Protein AF-0000000067340977 (afdb_homodimer)

Nearest PDB structures (foldseek):
  8hmd-assembly1_A  TM=3.304E-01  e=2.542E-03  Tetrahymena thermophila
  8fh3-assembly1_B  TM=3.333E-01  e=3.241E-02  Homo sapiens
  8fgw-assembly1_B  TM=3.577E-01  e=4.202E-02  Homo sapiens
  8f5o-assembly1_C  TM=2.590E-01  e=5.260E-03  Leishmania tarentolae
  3ew2-assembly4_F  TM=3.126E-01  e=1.595E+00  Rhizobium etli CFN 42

Foldseek 3Di:
DQPFAQWKWWWKWQQPPVVEIKIFIFTDGPCVQFDDPPPVVCRQVQLVVQLVDAAADDTDGGLDMDGDPDDHADKDWDFFARPWTKIWIAGQQQWIKIQTVVVSDIDGADGAQARERPWDWDYFHRKIKTAHFQQDPPVRHARMWMFDFPPPDDDDTHTHIFGADDDPQNVDDPPPPDDQDPRFQGWFEWEDDDRFWIWTQGPPAGIKIKGRVQQDRDDVPPRPNGIDIDHQEPHHAQAGYYWYAQPLVQWIWHAGSVDNQKIWIWHCVVSSPPYYDYIDTPDIDGSRDDPAPDDKDWDKDDSNPSQQKIWIWIWGADPLRFIKIKIWIKTWDQDPVRPDIDIGTGHIYIHTVNQPRRMHTDDMD/DQPFAQWKWWWKWQQPPVVEIKIFIFTDGPCVQFDDPDPPVCRQVQLVVQLVDAAADDTDGGLDMDTDPDHHADKDWDFFARPWTKIWIAGQQQWIKIQTPVVSDIDGADGAQARARDWDWDYFHRKIKTARFQQDPPVRHARMWMFDFPCPDDDDGHTHIFGADDDPQNPDDPPPPDDQDPRFQGWFEWEDDDRFKIWTQGPPAGIKIKGRVQQPRDDPPPRPNGIDIDHQEPHHAQAGYYWYAQPLVQWIWHAGSVDNQKIWIWHCVVSSVPYYDYIDTPDIDGSRDDPAPDDKDWDKDDSNPSQQKIWIWIWGADPLRFIKIKIWIKTWDQDPVRPDIDIGTGHIYIHTVNQPRRMHTDDMD

InterPro domains:
  IPR012871 Protein of unknown function DUF1677, Oryza sativa [PF07893] (5-348)

Solvent-accessible surface area (backbone atoms only — not comparable to full-atom values): 38583 Å² total; per-residue (Å²): 129,71,69,55,56,74,56,33,37,42,32,31,33,35,54,71,40,91,84,42,39,34,36,34,34,23,65,38,60,59,68,77,27,46,74,77,76,84,51,64,68,52,45,57,51,43,24,63,57,33,54,71,46,77,38,83,43,79,78,53,73,62,78,49,38,34,33,49,48,48,46,76,53,68,68,47,76,41,59,30,40,73,93,40,62,27,38,41,39,32,24,59,76,12,38,20,33,36,37,33,58,87,73,60,26,38,26,40,36,68,59,43,90,34,48,41,70,74,48,50,64,48,54,54,62,62,23,36,38,39,30,32,44,38,46,62,78,58,84,85,39,61,40,26,37,28,41,33,67,62,49,76,67,90,86,44,69,28,67,37,77,36,86,39,64,64,52,66,73,69,70,48,70,65,57,93,86,53,79,71,52,97,54,47,42,19,66,45,21,35,37,61,49,85,77,46,30,40,37,38,16,24,40,97,67,16,20,34,32,34,42,58,78,53,42,43,71,34,57,94,89,53,58,47,78,40,42,61,65,42,78,48,33,89,35,58,64,71,30,37,41,57,36,39,69,38,76,78,72,67,30,30,37,26,25,23,56,89,40,76,34,27,39,28,31,30,46,59,74,60,22,63,67,44,79,74,51,64,56,56,74,76,45,74,42,76,82,56,68,67,97,48,95,63,80,68,48,76,46,69,41,75,37,43,74,68,63,47,39,32,41,40,33,42,29,36,46,46,97,88,61,26,19,22,37,34,42,28,21,34,33,48,39,68,30,94,82,58,74,50,78,35,79,42,46,28,35,30,34,34,41,25,91,73,33,49,78,48,20,32,64,72,49,79,75,128,71,68,55,57,76,56,32,34,43,32,33,35,34,55,71,42,90,84,42,41,34,36,34,36,21,65,38,60,60,69,77,25,48,73,78,76,79,56,65,67,54,42,56,51,44,23,62,59,32,54,70,46,76,38,83,43,79,75,52,70,60,79,48,38,34,33,47,47,47,46,76,55,60,68,47,76,42,59,30,39,74,93,40,60,27,37,41,38,32,22,54,76,13,39,18,33,35,36,33,58,89,73,61,26,38,26,41,35,68,58,42,92,35,49,43,78,61,51,48,64,47,53,54,62,62,24,36,37,39,30,36,46,39,47,62,79,58,83,85,39,61,39,25,37,28,42,32,65,61,52,74,70,87,80,51,66,27,66,37,76,36,86,40,64,63,52,66,72,70,71,50,68,65,58,92,86,54,78,71,53,98,54,45,41,19,65,44,21,35,36,60,48,85,78,46,30,38,36,38,15,25,40,96,66,16,21,34,33,34,40,56,80,52,41,43,73,31,57,94,89,54,56,47,75,42,40,60,66,43,78,47,34,88,34,59,64,72,29,36,40,56,36,40,68,38,77,80,72,66,30,30,37,26,25,22,57,90,39,75,35,27,40,29,29,29,48,59,74,60,22,63,67,45,79,74,49,65,56,55,75,76,46,76,43,78,82,56,69,68,96,46,96,62,82,68,48,77,45,70,40,74,38,42,74,69,65,46,40,31,40,41,34,42,32,35,45,46,96,86,61,27,18,22,37,34,42,29,21,33,33,48,39,67,30,94,86,59,75,50,75,36,77,44,46,26,34,30,33,34,40,25,91,71,32,50,78,47,21,31,65,73,51,77,77

Sequence (730 aa):
MSRARAFLYLVVERCRHPLQSLYTVHRIPPWSLFFSDKDGRRRAQAAEEAASEIREGRLPPPIVTLYPSAGDLPMNFVLFGRGRDKIAATDHLGRALLYDDALRAVSALPSAEGPKHAPVSVSVGDDAFFFSSPPDDAHERPVVEALADDTYWSRRSEMHWRYVPPPPYATQRPEEGREAGAYDGAVDAYTVVGETQLWVSARGHGTYSLNTKKISYGIKGNEVRHGEWSKVGDWAMPFHGRAFFAPERRLWFGFSERDQSVLCAADLRQAGAAAGQPPVVSHEWEGFTVPCQAAVRSFLLHLGTGDGRFCVAKFSHNASGCGVAMLTGVEVARCVDGVALCLVKHKTYSYGGLLGDDDKPVCLLMSRARAFLYLVVERCRHPLQSLYTVHRIPPWSLFFSDKDGRRRAQAAEEAASEIREGRLPPPIVTLYPSAGDLPMNFVLFGRGRDKIAATDHLGRALLYDDALRAVSALPSAEGPKHAPVSVSVGDDAFFFSSPPDDAHERPVVEALADDTYWSRRSEMHWRYVPPPPYATQRPEEGREAGAYDGAVDAYTVVGETQLWVSARGHGTYSLNTKKISYGIKGNEVRHGEWSKVGDWAMPFHGRAFFAPERRLWFGFSERDQSVLCAADLRQAGAAAGQPPVVSHEWEGFTVPCQAAVRSFLLHLGTGDGRFCVAKFSHNASGCGVAMLTGVEVARCVDGVALCLVKHKTYSYGGLLGDDDKPVCLL

Secondary structure (DSSP, 8-state):
-----S-EEEEEEETT-SS--EEEEEEE-GGGGS--SS-HHHHHHHHHHHTTPEEEPPPPPEEEEE--SSTTPPPEEEEE-SSS-EEEEE-TTS-EEEEETTTTEEEEEPPPSS--SS-EEEEETTEEEEE-SSPPS-TTS-SEEEEEE---SSS---EEEEEEPPPHHHHSPP-TT----TTTT-EEEEEEETTTEEEEEETTTEEEEEEGGG-B--BTTB---B--EEEEESS--SEEEEEEEETTTTEEEEEESS-TT-EEEE--HHHHHSTT-PPPEEEEE-------SSPPEEEEEE--SSS-EEEEEEEEE-TTS-EEEEEEEEEEEE-TTSSSEEEEEEEEEEE-TTS-TTEEEEEE-/--PPPS-EEEEEEETT-SS--EEEEEEE-GGGGS--SS-HHHHHHHHHHHTTPEEEPPPPPEEEEE--SSTTPPPEEEEE-SSS-EEEEE-TTS-EEEEETTTTEEEEEPPPSS--SS-EEEEETTEEEEE-SSPPS-TTS-SEEEEEE---SSS---EEEEEEPPPHHHHS---TT----TTTT-EEEEEEETTTEEEEEETTTEEEEEEGGG-B--STT----B--EEEEESS--SEEEEEEEETTTTEEEEEESS-TT-EEEE--HHHHHSTTPPPPEEEEE-------SS--EEEEEE--SSS-EEEEEEEEE-TTS-EEEEEEEEEEEE-TTSSSEEEEEEEEEEE-TTS-TTEEEEEE-

Organism: Triticum aestivum (NCBI:txid4565)

Structure (mmCIF, N/CA/C/O backbone):
data_AF-0000000067340977-model_v1
#
loop_
_entity.id
_entity.type
_entity.pdbx_description
1 polymer 'DUF295 domain-containing protein'
#
loop_
_atom_site.group_PDB
_atom_site.id
_atom_site.type_symbol
_atom_site.label_atom_id
_atom_site.label_alt_id
_atom_site.label_comp_id
_atom_site.label_asym_id
_atom_site.label_entity_id
_atom_site.label_seq_id
_atom_site.pdbx_PDB_ins_code
_atom_site.Cartn_x
_atom_site.Cartn_y
_atom_site.Cartn_z
_atom_site.occupancy
_atom_site.B_iso_or_equiv
_atom_site.auth_seq_id
_atom_site.auth_comp_id
_atom_site.auth_asym_id
_atom_site.auth_atom_id
_atom_site.pdbx_PDB_model_num
ATOM 1 N N . MET A 1 1 ? 0.777 15.773 24.922 1 41.78 1 MET A N 1
ATOM 2 C CA . MET A 1 1 ? 1.999 16.422 24.453 1 41.78 1 MET A CA 1
ATOM 3 C C . MET A 1 1 ? 2.572 15.688 23.25 1 41.78 1 MET A C 1
ATOM 5 O O . MET A 1 1 ? 2.588 14.453 23.219 1 41.78 1 MET A O 1
ATOM 9 N N . SER A 1 2 ? 2.59 16.406 22.172 1 56.31 2 SER A N 1
ATOM 10 C CA . SER A 1 2 ? 3.066 15.789 20.938 1 56.31 2 SER A CA 1
ATOM 11 C C . SER A 1 2 ? 4.512 15.32 21.078 1 56.31 2 SER A C 1
ATOM 13 O O . SER A 1 2 ? 5.34 16 21.672 1 56.31 2 SER A O 1
ATOM 15 N N . ARG A 1 3 ? 4.902 14.039 21.109 1 67.12 3 ARG A N 1
ATOM 16 C CA . ARG A 1 3 ? 6.246 13.469 21.125 1 67.12 3 ARG A CA 1
ATOM 17 C C . ARG A 1 3 ? 7.137 14.141 20.094 1 67.12 3 ARG A C 1
ATOM 19 O O . ARG A 1 3 ? 6.648 14.656 19.078 1 67.12 3 ARG A O 1
ATOM 26 N N . ALA A 1 4 ? 8.328 14.344 20.594 1 82.88 4 ALA A N 1
ATOM 27 C CA . ALA A 1 4 ? 9.336 14.898 19.688 1 82.88 4 ALA A CA 1
ATOM 28 C C . ALA A 1 4 ? 9.367 14.133 18.375 1 82.88 4 ALA A C 1
ATOM 30 O O . ALA A 1 4 ? 9.328 12.906 18.359 1 82.88 4 ALA A O 1
ATOM 31 N N . ARG A 1 5 ? 9.359 14.898 17.406 1 88.19 5 ARG A N 1
ATOM 32 C CA . ARG A 1 5 ? 9.422 14.297 16.078 1 88.19 5 ARG A CA 1
ATOM 33 C C . ARG A 1 5 ? 10.812 13.742 15.805 1 88.19 5 ARG A C 1
ATOM 35 O O . ARG A 1 5 ? 11.812 14.438 15.992 1 88.19 5 ARG A O 1
ATOM 42 N N . ALA A 1 6 ? 10.82 12.523 15.328 1 90.31 6 ALA A N 1
ATOM 43 C CA . ALA A 1 6 ? 12.102 11.914 14.984 1 90.31 6 ALA A CA 1
ATOM 44 C C . ALA A 1 6 ? 12.531 12.305 13.578 1 90.31 6 ALA A C 1
ATOM 46 O O . ALA A 1 6 ? 13.727 12.484 13.312 1 90.31 6 ALA A 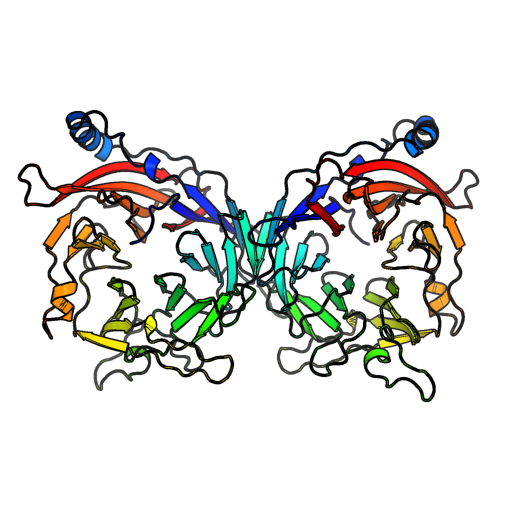O 1
ATOM 47 N N . PHE A 1 7 ? 11.547 12.461 12.727 1 95.44 7 PHE A N 1
ATOM 48 C CA . PHE A 1 7 ? 11.859 12.773 11.336 1 95.44 7 PHE A CA 1
ATOM 49 C C . PHE A 1 7 ? 10.844 13.75 10.758 1 95.44 7 PHE A C 1
ATOM 51 O O . PHE A 1 7 ? 9.727 13.867 11.266 1 95.44 7 PHE A O 1
ATOM 58 N N . LEU A 1 8 ? 11.328 14.492 9.828 1 96.88 8 LEU A N 1
ATOM 59 C CA . LEU A 1 8 ? 10.461 15.141 8.852 1 96.88 8 LEU A CA 1
ATOM 60 C C . LEU A 1 8 ? 10.289 14.266 7.617 1 96.88 8 LEU A C 1
ATOM 62 O O . LEU A 1 8 ? 11.227 13.586 7.188 1 96.88 8 LEU A O 1
ATOM 66 N N . TYR A 1 9 ? 9.102 14.281 7.082 1 97.81 9 TYR A N 1
ATOM 67 C CA . TYR A 1 9 ? 8.844 13.5 5.871 1 97.81 9 TYR A CA 1
ATOM 68 C C . TYR A 1 9 ? 8.5 14.414 4.699 1 97.81 9 TYR A C 1
ATOM 70 O O . TYR A 1 9 ? 7.43 15.023 4.668 1 97.81 9 TYR A O 1
ATOM 78 N N . LEU A 1 10 ? 9.406 14.531 3.773 1 97.31 10 LEU A N 1
ATOM 79 C CA . LEU A 1 10 ? 9.164 15.312 2.564 1 97.31 10 LEU A CA 1
ATOM 80 C C . LEU A 1 10 ? 8.594 14.43 1.457 1 97.31 10 LEU A C 1
ATOM 82 O O . LEU A 1 10 ? 9.195 13.422 1.08 1 97.31 10 LEU A O 1
ATOM 86 N N . VAL A 1 11 ? 7.438 14.766 1.016 1 96.88 11 VAL A N 1
ATOM 87 C CA . VAL A 1 11 ? 6.812 14.047 -0.092 1 96.88 11 VAL A CA 1
ATOM 88 C C . VAL A 1 11 ? 7.09 14.781 -1.403 1 96.88 11 VAL A C 1
ATOM 90 O O . VAL A 1 11 ? 6.824 15.977 -1.521 1 96.88 11 VAL A O 1
ATOM 93 N N . VAL A 1 12 ? 7.578 14.062 -2.371 1 94.81 12 VAL A N 1
ATOM 94 C CA . VAL A 1 12 ? 7.93 14.641 -3.666 1 94.81 12 VAL A CA 1
ATOM 95 C C . VAL A 1 12 ? 7.18 13.906 -4.777 1 94.81 12 VAL A C 1
ATOM 97 O O . VAL A 1 12 ? 7.133 12.672 -4.797 1 94.81 12 VAL A O 1
ATOM 100 N N . GLU A 1 13 ? 6.574 14.656 -5.613 1 92.62 13 GLU A N 1
ATOM 101 C CA . GLU A 1 13 ? 5.918 14.109 -6.797 1 92.62 13 GLU A CA 1
ATOM 102 C C . GLU A 1 13 ? 6.852 14.117 -8 1 92.62 13 GLU A C 1
ATOM 104 O O . GLU A 1 13 ? 7.438 15.148 -8.336 1 92.62 13 GLU A O 1
ATOM 109 N N . ARG A 1 14 ? 6.965 12.898 -8.578 1 86.94 14 ARG A N 1
ATOM 110 C CA . ARG A 1 14 ? 7.676 12.789 -9.844 1 86.94 14 ARG A CA 1
ATOM 111 C C . ARG A 1 14 ? 6.703 12.742 -11.016 1 86.94 14 ARG A C 1
ATOM 113 O O . ARG A 1 14 ? 6.113 11.703 -11.305 1 86.94 14 ARG A O 1
ATOM 120 N N . CYS A 1 15 ? 6.449 13.773 -11.656 1 72.88 15 CYS A N 1
ATOM 121 C CA . CYS A 1 15 ? 5.383 13.961 -12.633 1 72.88 15 CYS A CA 1
ATOM 122 C C . CYS A 1 15 ? 5.738 13.297 -13.953 1 72.88 15 CYS A C 1
ATOM 124 O O . CYS A 1 15 ? 4.855 12.805 -14.664 1 72.88 15 CYS A O 1
ATOM 126 N N . ARG A 1 16 ? 6.82 13.297 -14.445 1 64.75 16 ARG A N 1
ATOM 127 C CA . ARG A 1 16 ? 7.078 12.906 -15.828 1 64.75 16 ARG A CA 1
ATOM 128 C C . ARG A 1 16 ? 7.438 11.43 -15.922 1 64.75 16 ARG A C 1
ATOM 130 O O . ARG A 1 16 ? 8.109 11.008 -16.859 1 64.75 16 ARG A O 1
ATOM 137 N N . HIS A 1 17 ? 6.98 10.789 -14.969 1 61.72 17 HIS A N 1
ATOM 138 C CA . HIS A 1 17 ? 7.117 9.367 -15.281 1 61.72 17 HIS A CA 1
ATOM 139 C C . HIS A 1 17 ? 6.184 8.961 -16.406 1 61.72 17 HIS A C 1
ATOM 141 O O . HIS A 1 17 ? 5.02 9.359 -16.438 1 61.72 17 HIS A O 1
ATOM 147 N N . PRO A 1 18 ? 6.734 8.453 -17.453 1 61.75 18 PRO A N 1
ATOM 148 C CA . PRO A 1 18 ? 5.934 8.18 -18.641 1 61.75 18 PRO A CA 1
ATOM 149 C C . PRO A 1 18 ? 4.625 7.465 -18.328 1 61.75 18 PRO A C 1
ATOM 151 O O . PRO A 1 18 ? 3.648 7.598 -19.078 1 61.75 18 PRO A O 1
ATOM 154 N N . LEU A 1 19 ? 4.621 6.848 -17.312 1 63.69 19 LEU A N 1
ATOM 155 C CA . LEU A 1 19 ? 3.434 6.031 -17.078 1 63.69 19 LEU A CA 1
ATOM 156 C C . LEU A 1 19 ? 2.471 6.738 -16.125 1 63.69 19 LEU A C 1
ATOM 158 O O . LEU A 1 19 ? 1.261 6.754 -16.375 1 63.69 19 LEU A O 1
ATOM 162 N N . GLN A 1 20 ? 2.982 7.246 -15.008 1 76.81 20 GLN A N 1
ATOM 163 C CA . GLN A 1 20 ? 2.111 7.91 -14.047 1 76.81 20 GLN A CA 1
ATOM 164 C C . GLN A 1 20 ? 2.924 8.688 -13.016 1 76.81 20 GLN A C 1
ATOM 166 O O . GLN A 1 20 ? 4.148 8.555 -12.953 1 76.81 20 GLN A O 1
ATOM 171 N N . SER A 1 21 ? 2.195 9.531 -12.305 1 86.19 21 SER A N 1
ATOM 172 C CA . SER A 1 21 ? 2.854 10.266 -11.227 1 86.19 21 SER A CA 1
ATOM 173 C C . SER A 1 21 ? 3.291 9.328 -10.102 1 86.19 21 SER A C 1
ATOM 175 O O . SER A 1 21 ? 2.559 8.414 -9.734 1 86.19 21 SER A O 1
ATOM 177 N N . LEU A 1 22 ? 4.523 9.508 -9.695 1 92.19 22 LEU A N 1
ATOM 178 C CA . LEU A 1 22 ? 5.062 8.773 -8.555 1 92.19 22 LEU A CA 1
ATOM 179 C C . LEU A 1 22 ? 5.285 9.703 -7.367 1 92.19 22 LEU A C 1
ATOM 181 O O . LEU A 1 22 ? 5.75 10.836 -7.539 1 92.19 22 LEU A O 1
ATOM 185 N N . TYR A 1 23 ? 4.945 9.289 -6.25 1 95.12 23 TYR A N 1
ATOM 186 C CA . TYR A 1 23 ? 5.18 10.039 -5.023 1 95.12 23 TYR A CA 1
ATOM 187 C C . TYR A 1 23 ? 6.215 9.344 -4.145 1 95.12 23 TYR A C 1
ATOM 189 O O . TYR A 1 23 ? 6.02 8.195 -3.734 1 95.12 23 TYR A O 1
ATOM 197 N N . THR A 1 24 ? 7.293 10.008 -3.883 1 95.25 24 THR A N 1
ATOM 198 C CA . THR A 1 24 ? 8.344 9.477 -3.025 1 95.25 24 THR A CA 1
ATOM 199 C C . THR A 1 24 ? 8.359 10.188 -1.676 1 95.25 24 THR A C 1
ATOM 201 O O . THR A 1 24 ? 8.148 11.406 -1.608 1 95.25 24 THR A O 1
ATOM 204 N N . VAL A 1 25 ? 8.5 9.43 -0.631 1 97.5 25 VAL A N 1
ATOM 205 C CA . VAL A 1 25 ? 8.586 9.992 0.712 1 97.5 25 VAL A CA 1
ATOM 206 C C . VAL A 1 25 ? 10.023 9.914 1.215 1 97.5 25 VAL A C 1
ATOM 208 O O . VAL A 1 25 ? 10.641 8.844 1.176 1 97.5 25 VAL A O 1
ATOM 211 N N . HIS A 1 26 ? 10.562 11.023 1.707 1 96.62 26 HIS A N 1
ATOM 212 C CA . HIS A 1 26 ? 11.945 11.109 2.162 1 96.62 26 HIS A CA 1
ATOM 213 C C . HIS A 1 26 ? 12.023 11.516 3.627 1 96.62 26 HIS A C 1
ATOM 215 O O . HIS A 1 26 ? 11.359 12.469 4.043 1 96.62 26 HIS A O 1
ATOM 221 N N . ARG A 1 27 ? 12.891 10.812 4.348 1 96.25 27 ARG A N 1
ATOM 222 C CA . ARG A 1 27 ? 13.148 11.125 5.75 1 96.25 27 ARG A CA 1
ATOM 223 C C . ARG A 1 27 ? 14.25 12.18 5.883 1 96.25 27 ARG A C 1
ATOM 225 O O . ARG A 1 27 ? 15.344 12.008 5.34 1 96.25 27 ARG A O 1
ATOM 232 N N . ILE A 1 28 ? 13.867 13.18 6.574 1 95.94 28 ILE A N 1
ATOM 233 C CA . ILE A 1 28 ? 14.867 14.203 6.867 1 95.94 28 ILE A CA 1
ATOM 234 C C . ILE A 1 28 ? 14.992 14.391 8.375 1 95.94 28 ILE A C 1
ATOM 236 O O . ILE A 1 28 ? 13.992 14.664 9.055 1 95.94 28 ILE A O 1
ATOM 240 N N . PRO A 1 29 ? 16.141 14.242 8.953 1 95.25 29 PRO A N 1
ATOM 241 C CA . PRO A 1 29 ? 16.297 14.508 10.383 1 95.25 29 PRO A CA 1
ATOM 242 C C . PRO A 1 29 ? 16.141 15.984 10.734 1 95.25 29 PRO A C 1
ATOM 244 O O . PRO A 1 29 ? 16.875 16.828 10.227 1 95.25 29 PRO A O 1
ATOM 247 N N . PRO A 1 30 ? 15.25 16.25 11.656 1 94.81 30 PRO A N 1
ATOM 248 C CA . PRO A 1 30 ? 14.992 17.656 11.953 1 94.81 30 PRO A CA 1
ATOM 249 C C . PRO A 1 30 ? 16.172 18.344 12.648 1 94.81 30 PRO A C 1
ATOM 251 O O . PRO A 1 30 ? 16.359 19.547 12.508 1 94.81 30 PRO A O 1
ATOM 254 N N . TRP A 1 31 ? 16.953 17.625 13.375 1 91.5 31 TRP A N 1
ATOM 255 C CA . TRP A 1 31 ? 18.047 18.219 14.125 1 91.5 31 TRP A CA 1
ATOM 256 C C . TRP A 1 31 ? 19.094 18.812 13.188 1 91.5 31 TRP A C 1
ATOM 258 O O . TRP A 1 31 ? 19.875 19.688 13.578 1 91.5 31 TRP A O 1
ATOM 268 N N . SER A 1 32 ? 19.109 18.312 12.008 1 92.06 32 SER A N 1
ATOM 269 C CA . SER A 1 32 ? 20.094 18.812 11.047 1 92.06 32 SER A CA 1
ATOM 270 C C . SER A 1 32 ? 19.828 20.281 10.695 1 92.06 32 SER A C 1
ATOM 272 O O . SER A 1 32 ? 20.703 20.953 10.156 1 92.06 32 SER A O 1
ATOM 274 N N . LEU A 1 33 ? 18.672 20.812 11.008 1 93.44 33 LEU A N 1
ATOM 275 C CA . LEU A 1 33 ? 18.281 22.172 10.664 1 93.44 33 LEU A CA 1
ATOM 276 C C . LEU A 1 33 ? 18.781 23.156 11.719 1 93.44 33 LEU A C 1
ATOM 278 O O . LEU A 1 33 ? 18.688 24.375 11.531 1 93.44 33 LEU A O 1
ATOM 282 N N . PHE A 1 34 ? 19.359 22.672 12.711 1 91.62 34 PHE A N 1
ATOM 283 C CA . PHE A 1 34 ? 19.672 23.547 13.828 1 91.62 34 PHE A CA 1
ATOM 284 C C . PHE A 1 34 ? 21.172 23.531 14.125 1 91.62 34 PHE A C 1
ATOM 286 O O . PHE A 1 34 ? 21.828 22.5 13.984 1 91.62 34 PHE A O 1
ATOM 293 N N . PHE A 1 35 ? 21.609 24.656 14.602 1 88 35 PHE A N 1
ATOM 294 C CA . PHE A 1 35 ? 22.969 24.75 15.102 1 88 35 PHE A CA 1
ATOM 295 C C . PHE A 1 35 ? 23.094 24.094 16.469 1 88 35 PHE A C 1
ATOM 297 O O . PHE A 1 35 ? 22.141 24.094 17.25 1 88 35 PHE A O 1
ATOM 304 N N . SER A 1 36 ? 24.25 23.375 16.734 1 78.62 36 SER A N 1
ATOM 305 C CA . SER A 1 36 ? 24.484 22.719 18.016 1 78.62 36 SER A CA 1
ATOM 306 C C . SER A 1 36 ? 24.531 23.734 19.156 1 78.62 36 SER A C 1
ATOM 308 O O . SER A 1 36 ? 24.969 24.875 18.969 1 78.62 36 SER A O 1
ATOM 310 N N . ASP A 1 37 ? 23.875 23.484 20.469 1 64.69 37 ASP A N 1
ATOM 311 C CA . ASP A 1 37 ? 23.75 24.312 21.672 1 64.69 37 ASP A CA 1
ATOM 312 C C . ASP A 1 37 ? 25.109 24.641 22.266 1 64.69 37 ASP A C 1
ATOM 314 O O . ASP A 1 37 ? 25.203 25.438 23.219 1 64.69 37 ASP A O 1
ATOM 318 N N . LYS A 1 38 ? 26.156 23.875 22.172 1 56.62 38 LYS A N 1
ATOM 319 C CA . LYS A 1 38 ? 27.328 24.156 23 1 56.62 38 LYS A CA 1
ATOM 320 C C . LYS A 1 38 ? 27.594 25.656 23.078 1 56.62 38 LYS A C 1
ATOM 322 O O . LYS A 1 38 ? 27.984 26.172 24.125 1 56.62 38 LYS A O 1
ATOM 327 N N . ASP A 1 39 ? 27.922 26.516 22.141 1 49.06 39 ASP A N 1
ATOM 328 C CA . ASP A 1 39 ? 28.453 27.844 22.375 1 49.06 39 ASP A CA 1
ATOM 329 C C . ASP A 1 39 ? 27.359 28.906 22.188 1 49.06 39 ASP A C 1
ATOM 331 O O . ASP A 1 39 ? 26.891 29.141 21.078 1 49.06 39 ASP A O 1
ATOM 335 N N . GLY A 1 40 ? 26.609 29.25 23.094 1 49.5 40 GLY A N 1
ATOM 336 C CA . GLY A 1 40 ? 25.609 30.312 23.219 1 49.5 40 GLY A CA 1
ATOM 337 C C . GLY A 1 40 ? 25.875 31.484 22.297 1 49.5 40 GLY A C 1
ATOM 338 O O . GLY A 1 40 ? 24.969 31.953 21.594 1 49.5 40 GLY A O 1
ATOM 339 N N . ARG A 1 41 ? 26.922 32.156 22.5 1 50.69 41 ARG A N 1
ATOM 340 C CA . ARG A 1 41 ? 27.344 33.312 21.719 1 50.69 41 ARG A CA 1
ATOM 341 C C . ARG A 1 41 ? 27.422 32.969 20.234 1 50.69 41 ARG A C 1
ATOM 343 O O . ARG A 1 41 ? 27.016 33.75 19.375 1 50.69 41 ARG A O 1
ATOM 350 N N . ARG A 1 42 ? 27.891 31.906 19.984 1 50.53 42 ARG A N 1
ATOM 351 C CA . ARG A 1 42 ? 28.078 31.469 18.594 1 50.53 42 ARG A CA 1
ATOM 352 C C . ARG A 1 42 ? 26.75 31.125 17.938 1 50.53 42 ARG A C 1
ATOM 354 O O . ARG A 1 42 ? 26.609 31.203 16.719 1 50.53 42 ARG A O 1
ATOM 361 N N . ARG A 1 43 ? 25.844 30.672 18.766 1 53.75 43 ARG A N 1
ATOM 362 C CA . ARG A 1 43 ? 24.484 30.484 18.25 1 53.75 43 ARG A CA 1
ATOM 363 C C . ARG A 1 43 ? 23.922 31.797 17.719 1 53.75 43 ARG A C 1
ATOM 365 O O . ARG A 1 43 ? 23.297 31.812 16.641 1 53.75 43 ARG A O 1
ATOM 372 N N . ALA A 1 44 ? 24.031 32.781 18.594 1 54.5 44 ALA A N 1
ATOM 373 C CA . ALA A 1 44 ? 23.531 34.094 18.188 1 54.5 44 ALA A CA 1
ATOM 374 C C . ALA A 1 44 ? 24.234 34.594 16.922 1 54.5 44 ALA A C 1
ATOM 376 O O . ALA A 1 44 ? 23.594 35.094 16 1 54.5 44 ALA A O 1
ATOM 377 N N . GLN A 1 45 ? 25.5 34.594 16.906 1 53.84 45 GLN A N 1
ATOM 378 C CA . GLN A 1 45 ? 26.266 35.062 15.75 1 53.84 45 GLN A CA 1
ATOM 379 C C . GLN A 1 45 ? 26.031 34.156 14.547 1 53.84 45 GLN A C 1
ATOM 381 O O . GLN A 1 45 ? 25.891 34.625 13.414 1 53.84 45 GLN A O 1
ATOM 386 N N . ALA A 1 46 ? 26.141 32.969 14.75 1 52.41 46 ALA A N 1
ATOM 387 C CA . ALA A 1 46 ? 25.953 31.969 13.688 1 52.41 46 ALA A CA 1
ATOM 388 C C . ALA A 1 46 ? 24.547 32.062 13.094 1 52.41 46 ALA A C 1
ATOM 390 O O . ALA A 1 46 ? 24.375 31.922 11.883 1 52.41 46 ALA A O 1
ATOM 391 N N . ALA A 1 47 ? 23.656 32.25 14 1 54.19 47 ALA A N 1
ATOM 392 C CA . ALA A 1 47 ? 22.281 32.469 13.562 1 54.19 47 ALA A CA 1
ATOM 393 C C . ALA A 1 47 ? 22.203 33.688 12.648 1 54.19 47 ALA A C 1
ATOM 395 O O . ALA A 1 47 ? 21.469 33.688 11.656 1 54.19 47 ALA A O 1
ATOM 396 N N . GLU A 1 48 ? 22.922 34.781 13.117 1 55.53 48 GLU A N 1
ATOM 397 C CA . GLU A 1 48 ? 22.969 35.969 12.305 1 55.53 48 GLU A CA 1
ATOM 398 C C . GLU A 1 48 ? 23.578 35.688 10.938 1 55.53 48 GLU A C 1
ATOM 400 O O . GLU A 1 48 ? 23.094 36.188 9.914 1 55.53 48 GLU A O 1
ATOM 405 N N . GLU A 1 49 ? 24.625 35 10.914 1 53.44 49 GLU A N 1
ATOM 406 C CA . GLU A 1 49 ? 25.359 34.75 9.68 1 53.44 49 GLU A CA 1
ATOM 407 C C . GLU A 1 49 ? 24.641 33.688 8.852 1 53.44 49 GLU A C 1
ATOM 409 O O . GLU A 1 49 ? 24.594 33.781 7.621 1 53.44 49 GLU A O 1
ATOM 414 N N . ALA A 1 50 ? 24.266 32.656 9.453 1 52.25 50 ALA A N 1
ATOM 415 C CA . ALA A 1 50 ? 23.641 31.5 8.844 1 52.25 50 ALA A CA 1
ATOM 416 C C . ALA A 1 50 ? 22.266 31.844 8.281 1 52.25 50 ALA A C 1
ATOM 418 O O . ALA A 1 50 ? 21.812 31.234 7.305 1 52.25 50 ALA A O 1
ATOM 419 N N . ALA A 1 51 ? 21.625 32.812 9.031 1 54.97 51 ALA A N 1
ATOM 420 C CA . ALA A 1 51 ? 20.297 33.188 8.555 1 54.97 51 ALA A CA 1
ATOM 421 C C . ALA A 1 51 ? 20.328 33.531 7.07 1 54.97 51 ALA A C 1
ATOM 423 O O . ALA A 1 51 ? 19.312 33.438 6.379 1 54.97 51 ALA A O 1
ATOM 424 N N . SER A 1 52 ? 21.5 33.938 6.629 1 62.75 52 SER A N 1
ATOM 425 C CA . SER A 1 52 ? 21.375 34.469 5.273 1 62.75 52 SER A CA 1
ATOM 426 C C . SER A 1 52 ? 21.828 33.438 4.242 1 62.75 52 SER A C 1
ATOM 428 O O . SER A 1 52 ? 21.516 33.531 3.059 1 62.75 52 SER A O 1
ATOM 430 N N . GLU A 1 53 ? 22.438 32.344 4.715 1 80.94 53 GLU A N 1
ATOM 431 C CA . GLU A 1 53 ? 22.969 31.438 3.697 1 80.94 53 GLU A CA 1
ATOM 432 C C . GLU A 1 53 ? 22.031 30.266 3.465 1 80.94 53 GLU A C 1
ATOM 434 O O . GLU A 1 53 ? 21.594 29.609 4.418 1 80.94 53 GLU A O 1
ATOM 439 N N . ILE A 1 54 ? 21.625 30.094 2.242 1 86.19 54 ILE A N 1
ATOM 440 C CA . ILE A 1 54 ? 20.844 28.938 1.826 1 86.19 54 ILE A CA 1
ATOM 441 C C . ILE A 1 54 ? 21.781 27.797 1.448 1 86.19 54 ILE A C 1
ATOM 443 O O . ILE A 1 54 ? 22.609 27.938 0.544 1 86.19 54 ILE A O 1
ATOM 447 N N . ARG A 1 55 ? 21.703 26.703 2.143 1 88.88 55 ARG A N 1
ATOM 448 C CA . ARG A 1 55 ? 22.516 25.531 1.883 1 88.88 55 ARG A CA 1
ATOM 449 C C . ARG A 1 55 ? 21.812 24.578 0.933 1 88.88 55 ARG A C 1
ATOM 451 O O . ARG A 1 55 ? 20.578 24.422 0.988 1 88.88 55 ARG A O 1
ATOM 458 N N . GLU A 1 56 ? 22.656 23.938 0.162 1 88.19 56 GLU A N 1
ATOM 459 C CA . GLU A 1 56 ? 22.078 22.906 -0.706 1 88.19 56 GLU A CA 1
ATOM 460 C C . GLU A 1 56 ? 21.922 21.594 0.037 1 88.19 56 GLU A C 1
ATOM 462 O O . GLU A 1 56 ? 22.891 21.062 0.6 1 88.19 56 GLU A O 1
ATOM 467 N N . GLY A 1 57 ? 20.719 21.172 0.08 1 88.94 57 GLY A N 1
ATOM 468 C CA . GLY A 1 57 ? 20.453 19.875 0.712 1 88.94 57 GLY A CA 1
ATOM 469 C C . GLY A 1 57 ? 20.453 18.719 -0.267 1 88.94 57 GLY A C 1
ATOM 470 O O . GLY A 1 57 ? 20.109 18.891 -1.437 1 88.94 57 GLY A O 1
ATOM 471 N N . ARG A 1 58 ? 20.891 17.547 0.215 1 88.94 58 ARG A N 1
ATOM 472 C CA . ARG A 1 58 ? 20.734 16.312 -0.538 1 88.94 58 ARG A CA 1
ATOM 473 C C . ARG A 1 58 ? 19.531 15.516 -0.051 1 88.94 58 ARG A C 1
ATOM 475 O O . ARG A 1 58 ? 19.422 15.195 1.136 1 88.94 58 ARG A O 1
ATOM 482 N N . LEU A 1 59 ? 18.719 15.281 -0.968 1 90.56 59 LEU A N 1
ATOM 483 C CA . LEU A 1 59 ? 17.531 14.516 -0.6 1 90.56 59 LEU A CA 1
ATOM 484 C C . LEU A 1 59 ? 17.891 13.07 -0.288 1 90.56 59 LEU A C 1
ATOM 486 O O . LEU A 1 59 ? 18.5 12.383 -1.112 1 90.56 59 LEU A O 1
ATOM 490 N N . PRO A 1 60 ? 17.594 12.625 0.866 1 92.44 60 PRO A N 1
ATOM 491 C CA . PRO A 1 60 ? 17.812 11.203 1.155 1 92.44 60 PRO A CA 1
ATOM 492 C C . PRO A 1 60 ? 17.016 10.289 0.229 1 92.44 60 PRO A C 1
ATOM 494 O O . PRO A 1 60 ? 16.031 10.719 -0.381 1 92.44 60 PRO A O 1
ATOM 497 N N . PRO A 1 61 ? 17.484 9.008 0.116 1 93.25 61 PRO A N 1
ATOM 498 C CA . PRO A 1 61 ? 16.703 8.062 -0.681 1 93.25 61 PRO A CA 1
ATOM 499 C C . PRO A 1 61 ? 15.281 7.891 -0.149 1 93.25 61 PRO A C 1
ATOM 501 O O . PRO A 1 61 ? 15.047 8.023 1.056 1 93.25 61 PRO A O 1
ATOM 504 N N . PRO A 1 62 ? 14.414 7.648 -1.025 1 95 62 PRO A N 1
ATOM 505 C CA . PRO A 1 62 ? 13.031 7.473 -0.574 1 95 62 PRO A CA 1
ATOM 506 C C . PRO A 1 62 ? 12.852 6.246 0.318 1 95 62 PRO A C 1
ATOM 508 O O . PRO A 1 62 ? 13.484 5.211 0.089 1 95 62 PRO A O 1
ATOM 511 N N . ILE A 1 63 ? 12.016 6.344 1.26 1 96.62 63 ILE A N 1
ATOM 512 C CA . ILE A 1 63 ? 11.711 5.215 2.133 1 96.62 63 ILE A CA 1
ATOM 513 C C . ILE A 1 63 ? 10.531 4.43 1.565 1 96.62 63 ILE A C 1
ATOM 515 O O . ILE A 1 63 ? 10.328 3.268 1.919 1 96.62 63 ILE A O 1
ATOM 519 N N . VAL A 1 64 ? 9.734 5.027 0.77 1 97.38 64 VAL A N 1
ATOM 520 C CA . VAL A 1 64 ? 8.617 4.375 0.1 1 97.38 64 VAL A CA 1
ATOM 521 C C . VAL A 1 64 ? 8.227 5.168 -1.146 1 97.38 64 VAL A C 1
ATOM 523 O O . VAL A 1 64 ? 8.398 6.391 -1.19 1 97.38 64 VAL A O 1
ATOM 526 N N . THR A 1 65 ? 7.844 4.555 -2.178 1 96.31 65 THR A N 1
ATOM 527 C CA . THR A 1 65 ? 7.312 5.145 -3.402 1 96.31 65 THR A CA 1
ATOM 528 C C . THR A 1 65 ? 5.883 4.668 -3.652 1 96.31 65 THR A C 1
ATOM 530 O O . THR A 1 65 ? 5.613 3.467 -3.652 1 96.31 65 THR A O 1
ATOM 533 N N . LEU A 1 66 ? 4.984 5.598 -3.789 1 96.5 66 LEU A N 1
ATOM 534 C CA . LEU A 1 66 ? 3.564 5.32 -3.979 1 96.5 66 LEU A CA 1
ATOM 535 C C . LEU A 1 66 ? 3.062 5.918 -5.289 1 96.5 66 LEU A C 1
ATOM 537 O O . LEU A 1 66 ? 3.688 6.824 -5.84 1 96.5 66 LEU A O 1
ATOM 541 N N . TYR A 1 67 ? 2.055 5.426 -5.836 1 93.12 67 TYR A N 1
ATOM 542 C CA . TYR A 1 67 ? 1.402 6.027 -6.996 1 93.12 67 TYR A CA 1
ATOM 543 C C . TYR A 1 67 ? -0.107 5.824 -6.938 1 93.12 67 TYR A C 1
ATOM 545 O O . TYR A 1 67 ? -0.588 4.871 -6.32 1 93.12 67 TYR A O 1
ATOM 553 N N . PRO A 1 68 ? -0.839 6.812 -7.406 1 90.75 68 PRO A N 1
ATOM 554 C CA . PRO A 1 68 ? -2.299 6.703 -7.367 1 90.75 68 PRO A CA 1
ATOM 555 C C . PRO A 1 68 ? -2.826 5.539 -8.203 1 90.75 68 PRO A C 1
ATOM 557 O O . PRO A 1 68 ? -2.189 5.137 -9.18 1 90.75 68 PRO A O 1
ATOM 560 N N . SER A 1 69 ? -3.977 5.035 -7.793 1 84.88 69 SER A N 1
ATOM 561 C CA . SER A 1 69 ? -4.57 3.865 -8.43 1 84.88 69 SER A CA 1
ATOM 562 C C . SER A 1 69 ? -5.039 4.184 -9.852 1 84.88 69 SER A C 1
ATOM 564 O O . SER A 1 69 ? -5.176 3.285 -10.68 1 84.88 69 SER A O 1
ATOM 566 N N . ALA A 1 70 ? -5.418 5.363 -9.992 1 75.62 70 ALA A N 1
ATOM 567 C CA . ALA A 1 70 ? -5.879 5.723 -11.328 1 75.62 70 ALA A CA 1
ATOM 568 C C . ALA A 1 70 ? -5.445 7.141 -11.695 1 75.62 70 ALA A C 1
ATOM 570 O O . ALA A 1 70 ? -5.605 8.07 -10.906 1 75.62 70 ALA A O 1
ATOM 571 N N . GLY A 1 71 ? -4.973 7.242 -12.828 1 68.38 71 GLY A N 1
ATOM 572 C CA . GLY A 1 71 ? -4.781 8.562 -13.406 1 68.38 71 GLY A CA 1
ATOM 573 C C . GLY A 1 71 ? -3.621 9.32 -12.789 1 68.38 71 GLY A C 1
ATOM 574 O O . GLY A 1 71 ? -2.75 8.727 -12.156 1 68.38 71 GLY A O 1
ATOM 575 N N . ASP A 1 72 ? -3.631 10.602 -13.086 1 70.44 72 ASP A N 1
ATOM 576 C CA . ASP A 1 72 ? -2.562 11.508 -12.672 1 70.44 72 ASP A CA 1
ATOM 577 C C . ASP A 1 72 ? -3.068 12.523 -11.648 1 70.44 72 ASP A C 1
ATOM 579 O O . ASP A 1 72 ? -2.486 13.594 -11.5 1 70.44 72 ASP A O 1
ATOM 583 N N . LEU A 1 73 ? -4.129 12.086 -11.039 1 76.56 73 LEU A N 1
ATOM 584 C CA . LEU A 1 73 ? -4.605 13.016 -10.023 1 76.56 73 LEU A CA 1
ATOM 585 C C . LEU A 1 73 ? -3.801 12.875 -8.734 1 76.56 73 LEU A C 1
ATOM 587 O O . LEU A 1 73 ? -3.242 11.812 -8.461 1 76.56 73 LEU A O 1
ATOM 591 N N . PRO A 1 74 ? -3.797 13.922 -7.988 1 83.25 74 PRO A N 1
ATOM 592 C CA . PRO A 1 74 ? -2.881 14 -6.848 1 83.25 74 PRO A CA 1
ATOM 593 C C . PRO A 1 74 ? -3.293 13.086 -5.695 1 83.25 74 PRO A C 1
ATOM 595 O O . PRO A 1 74 ? -4.473 12.75 -5.566 1 83.25 74 PRO A O 1
ATOM 598 N N . MET A 1 75 ? -2.316 12.68 -4.941 1 92 75 MET A N 1
ATOM 599 C CA . MET A 1 75 ? -2.508 11.953 -3.688 1 92 75 MET A CA 1
ATOM 600 C C . MET A 1 75 ? -2.393 12.898 -2.492 1 92 75 MET A C 1
ATOM 602 O O . MET A 1 75 ? -1.695 13.914 -2.561 1 92 75 MET A O 1
ATOM 606 N N . ASN A 1 76 ? -3.152 12.578 -1.478 1 93.69 76 ASN A N 1
ATOM 607 C CA . ASN A 1 76 ? -3.076 13.305 -0.216 1 93.69 76 ASN A CA 1
ATOM 608 C C . ASN A 1 76 ? -2.365 12.484 0.86 1 93.69 76 ASN A C 1
ATOM 610 O O . ASN A 1 76 ? -2.494 11.266 0.904 1 93.69 76 ASN A O 1
ATOM 614 N N . PHE A 1 77 ? -1.631 13.203 1.746 1 96.12 77 PHE A N 1
ATOM 615 C CA . PHE A 1 77 ? -0.841 12.523 2.77 1 96.12 77 PHE A CA 1
ATOM 616 C C . PHE A 1 77 ? -1.087 13.148 4.141 1 96.12 77 PHE A C 1
ATOM 618 O O . PHE A 1 77 ? -1.229 14.367 4.258 1 96.12 77 PHE A O 1
ATOM 625 N N . VAL A 1 78 ? -1.111 12.305 5.152 1 95.62 78 VAL A N 1
ATOM 626 C CA . VAL A 1 78 ? -1.226 12.797 6.523 1 95.62 78 VAL A CA 1
ATOM 627 C C . VAL A 1 78 ? -0.387 11.922 7.457 1 95.62 78 VAL A C 1
ATOM 629 O O . VAL A 1 78 ? -0.361 10.695 7.316 1 95.62 78 VAL A O 1
ATOM 632 N N . LEU A 1 79 ? 0.349 12.547 8.242 1 95.94 79 LEU A N 1
ATOM 633 C CA . LEU A 1 79 ? 1.082 11.859 9.305 1 95.94 79 LEU A CA 1
ATOM 634 C C . LEU A 1 79 ? 0.247 11.773 10.578 1 95.94 79 LEU A C 1
ATOM 636 O O . LEU A 1 79 ? -0.323 12.773 11.016 1 95.94 79 LEU A O 1
ATOM 640 N N . PHE A 1 80 ? 0.157 10.547 11.109 1 91.19 80 PHE A N 1
ATOM 641 C CA . PHE A 1 80 ? -0.596 10.406 12.352 1 91.19 80 PHE A CA 1
ATOM 642 C C . PHE A 1 80 ? -0.061 9.242 13.18 1 91.19 80 PHE A C 1
ATOM 644 O O . PHE A 1 80 ? 0.879 8.562 12.766 1 91.19 80 PHE A O 1
ATOM 651 N N . GLY A 1 81 ? -0.598 9.023 14.383 1 81.81 81 GLY A N 1
ATOM 652 C CA . GLY A 1 81 ? -0.197 7.961 15.289 1 81.81 81 GLY A CA 1
ATOM 653 C C . GLY A 1 81 ? 0.607 8.461 16.469 1 81.81 81 GLY A C 1
ATOM 654 O O . GLY A 1 81 ? 1.62 9.141 16.312 1 81.81 81 GLY A O 1
ATOM 655 N N . ARG A 1 82 ? 0.049 8.219 17.594 1 68.56 82 ARG A N 1
ATOM 656 C CA . ARG A 1 82 ? 0.757 8.625 18.812 1 68.56 82 ARG A CA 1
ATOM 657 C C . ARG A 1 82 ? 1.97 7.73 19.062 1 68.56 82 ARG A C 1
ATOM 659 O O . ARG A 1 82 ? 1.825 6.535 19.312 1 68.56 82 ARG A O 1
ATOM 666 N N . GLY A 1 83 ? 3.051 8.164 18.906 1 69.19 83 GLY A N 1
ATOM 667 C CA . GLY A 1 83 ? 4.266 7.422 19.203 1 69.19 83 GLY A CA 1
ATOM 668 C C . GLY A 1 83 ? 4.797 6.633 18.031 1 69.19 83 GLY A C 1
ATOM 669 O O . GLY A 1 83 ? 5.863 6.023 18.109 1 69.19 83 GLY A O 1
ATOM 670 N N . ARG A 1 84 ? 3.957 6.523 17.078 1 81.88 84 ARG A N 1
ATOM 671 C CA . ARG A 1 84 ? 4.395 5.863 15.852 1 81.88 84 ARG A CA 1
ATOM 672 C C . ARG A 1 84 ? 4.098 6.727 14.633 1 81.88 84 ARG A C 1
ATOM 674 O O . ARG A 1 84 ? 3.023 7.324 14.531 1 81.88 84 ARG A O 1
ATOM 681 N N . ASP A 1 85 ? 5.098 6.891 13.828 1 90.06 85 ASP A N 1
ATOM 682 C CA . ASP A 1 85 ? 4.91 7.684 12.617 1 90.06 85 ASP A CA 1
ATOM 683 C C . ASP A 1 85 ? 4.27 6.848 11.516 1 90.06 85 ASP A C 1
ATOM 685 O O . ASP A 1 85 ? 4.934 6.012 10.898 1 90.06 85 ASP A O 1
ATOM 689 N N . LYS A 1 86 ? 2.982 7.098 11.383 1 93.56 86 LYS A N 1
ATOM 690 C CA . LYS A 1 86 ? 2.236 6.473 10.297 1 93.56 86 LYS A CA 1
ATOM 691 C C . LYS A 1 86 ? 1.811 7.504 9.258 1 93.56 86 LYS A C 1
ATOM 693 O O . LYS A 1 86 ? 1.407 8.617 9.602 1 93.56 86 LYS A O 1
ATOM 698 N N . ILE A 1 87 ? 1.975 7.172 8.07 1 96.88 87 ILE A N 1
ATOM 699 C CA . ILE A 1 87 ? 1.559 8.055 6.98 1 96.88 87 ILE A CA 1
ATOM 700 C C . ILE A 1 87 ? 0.409 7.414 6.207 1 96.88 87 ILE A C 1
ATOM 702 O O . ILE A 1 87 ? 0.559 6.324 5.648 1 96.88 87 ILE A O 1
ATOM 706 N N . ALA A 1 88 ? -0.739 8.047 6.203 1 96.5 88 ALA A N 1
ATOM 707 C CA . ALA A 1 88 ? -1.847 7.648 5.34 1 96.5 88 ALA A CA 1
ATOM 708 C C . ALA A 1 88 ? -1.8 8.391 4.008 1 96.5 88 ALA A C 1
ATOM 710 O O . ALA A 1 88 ? -1.655 9.609 3.975 1 96.5 88 ALA A O 1
ATOM 711 N N . ALA A 1 89 ? -1.827 7.676 2.918 1 96.44 89 ALA A N 1
ATOM 712 C CA . ALA A 1 89 ? -1.895 8.234 1.569 1 96.44 89 ALA A CA 1
ATOM 713 C C . ALA A 1 89 ? -3.221 7.883 0.899 1 96.44 89 ALA A C 1
ATOM 715 O O . ALA A 1 89 ? -3.645 6.727 0.908 1 96.44 89 ALA A O 1
ATOM 716 N N . THR A 1 90 ? -3.906 8.891 0.391 1 93.75 90 THR A N 1
ATOM 717 C CA . THR A 1 90 ? -5.195 8.68 -0.26 1 93.75 90 THR A CA 1
ATOM 718 C C . THR A 1 90 ? -5.199 9.289 -1.659 1 93.75 90 THR A C 1
ATOM 720 O O . THR A 1 90 ? -4.629 10.359 -1.876 1 93.75 90 THR A O 1
ATOM 723 N N . ASP A 1 91 ? -5.797 8.617 -2.59 1 89.94 91 ASP A N 1
ATOM 724 C CA . ASP A 1 91 ? -5.891 9.188 -3.93 1 89.94 91 ASP A CA 1
ATOM 725 C C . ASP A 1 91 ? -7.289 9.75 -4.188 1 89.94 91 ASP A C 1
ATOM 727 O O . ASP A 1 91 ? -8.109 9.836 -3.271 1 89.94 91 ASP A O 1
ATOM 731 N N . HIS A 1 92 ? -7.578 10.234 -5.387 1 83.38 92 HIS A N 1
ATOM 732 C CA . HIS A 1 92 ? -8.781 10.977 -5.719 1 83.38 92 HIS A CA 1
ATOM 733 C C . HIS A 1 92 ? -10.008 10.07 -5.754 1 83.38 92 HIS A C 1
ATOM 735 O O . HIS A 1 92 ? -11.141 10.547 -5.754 1 83.38 92 HIS A O 1
ATOM 741 N N . LEU A 1 93 ? -9.805 8.758 -5.73 1 84.19 93 LEU A N 1
ATOM 742 C CA . LEU A 1 93 ? -10.914 7.816 -5.746 1 84.19 93 LEU A CA 1
ATOM 743 C C . LEU A 1 93 ? -11.242 7.34 -4.336 1 84.19 93 LEU A C 1
ATOM 745 O O . LEU A 1 93 ? -12.148 6.531 -4.145 1 84.19 93 LEU A O 1
ATOM 749 N N . GLY A 1 94 ? -10.484 7.828 -3.395 1 88.31 94 GLY A N 1
ATOM 750 C CA . GLY A 1 94 ? -10.703 7.449 -2.008 1 88.31 94 GLY A CA 1
ATOM 751 C C . GLY A 1 94 ? -9.93 6.211 -1.598 1 88.31 94 GLY A C 1
ATOM 752 O O . GLY A 1 94 ? -10.094 5.711 -0.483 1 88.31 94 GLY A O 1
ATOM 753 N N . ARG A 1 95 ? -9.156 5.68 -2.482 1 91.19 95 ARG A N 1
ATOM 754 C CA . ARG A 1 95 ? -8.305 4.555 -2.123 1 91.19 95 ARG A CA 1
ATOM 755 C C . ARG A 1 95 ? -7.145 5.008 -1.241 1 91.19 95 ARG A C 1
ATOM 757 O O . ARG A 1 95 ? -6.582 6.086 -1.45 1 91.19 95 ARG A O 1
ATOM 764 N N . ALA A 1 96 ? -6.781 4.121 -0.298 1 93.81 96 ALA A N 1
ATOM 765 C CA . ALA A 1 96 ? -5.844 4.605 0.713 1 93.81 96 ALA A CA 1
ATOM 766 C C . ALA A 1 96 ? -4.832 3.523 1.083 1 93.81 96 ALA A C 1
ATOM 768 O O . ALA A 1 96 ? -5.125 2.33 0.986 1 93.81 96 ALA A O 1
ATOM 769 N N . LEU A 1 97 ? -3.666 3.967 1.469 1 96.06 97 LEU A N 1
ATOM 770 C CA . LEU A 1 97 ? -2.557 3.156 1.959 1 96.06 97 LEU A CA 1
ATOM 771 C C . LEU A 1 97 ? -2.037 3.691 3.289 1 96.06 97 LEU A C 1
ATOM 773 O O . LEU A 1 97 ? -2.197 4.875 3.59 1 96.06 97 LEU A O 1
ATOM 777 N N . LEU A 1 98 ? -1.514 2.762 3.994 1 95.62 98 LEU A N 1
ATOM 778 C CA . LEU A 1 98 ? -0.866 3.115 5.254 1 95.62 98 LEU A CA 1
ATOM 779 C C . LEU A 1 98 ? 0.603 2.707 5.242 1 95.62 98 LEU A C 1
ATOM 781 O O . LEU A 1 98 ? 0.923 1.531 5.047 1 95.62 98 LEU A O 1
ATOM 785 N N . TYR A 1 99 ? 1.446 3.65 5.348 1 97 99 TYR A N 1
ATOM 786 C CA . TYR A 1 99 ? 2.854 3.357 5.594 1 97 99 TYR A CA 1
ATOM 787 C C . TYR A 1 99 ? 3.191 3.51 7.07 1 97 99 TYR A C 1
ATOM 789 O O . TYR A 1 99 ? 2.969 4.57 7.66 1 97 99 TYR A O 1
ATOM 797 N N . ASP A 1 100 ? 3.717 2.451 7.652 1 93.38 100 ASP A N 1
ATOM 798 C CA . ASP A 1 100 ? 4.195 2.455 9.031 1 93.38 100 ASP A CA 1
ATOM 799 C C . ASP A 1 100 ? 5.719 2.549 9.078 1 93.38 100 ASP A C 1
ATOM 801 O O . ASP A 1 100 ? 6.418 1.595 8.727 1 93.38 100 ASP A O 1
ATOM 805 N N . ASP A 1 101 ? 6.18 3.641 9.602 1 93.88 101 ASP A N 1
ATOM 806 C CA . ASP A 1 101 ? 7.621 3.877 9.555 1 93.88 101 ASP A CA 1
ATOM 807 C C . ASP A 1 101 ? 8.359 2.957 10.523 1 93.88 101 ASP A C 1
ATOM 809 O O . ASP A 1 101 ? 9.508 2.584 10.281 1 93.88 101 ASP A O 1
ATOM 813 N N . ALA A 1 102 ? 7.852 2.666 11.633 1 90.06 102 ALA A N 1
ATOM 814 C CA . ALA A 1 102 ? 8.484 1.754 12.578 1 90.06 102 ALA A CA 1
ATOM 815 C C . ALA A 1 102 ? 8.672 0.369 11.961 1 90.06 102 ALA A C 1
ATOM 817 O O . ALA A 1 102 ? 9.688 -0.289 12.203 1 90.06 102 ALA A O 1
ATOM 818 N N . LEU A 1 103 ? 7.738 -0.008 11.211 1 90.25 103 LEU A N 1
ATOM 819 C CA . LEU A 1 103 ? 7.797 -1.316 10.57 1 90.25 103 LEU A CA 1
ATOM 820 C C . LEU A 1 103 ? 8.484 -1.227 9.211 1 90.25 103 LEU A C 1
ATOM 822 O O . LEU A 1 103 ? 8.867 -2.248 8.633 1 90.25 103 LEU A O 1
ATOM 826 N N . ARG A 1 104 ? 8.578 -0.017 8.703 1 93.5 104 ARG A N 1
ATOM 827 C CA . ARG A 1 104 ? 9.047 0.223 7.344 1 93.5 104 ARG A CA 1
ATOM 828 C C . ARG A 1 104 ? 8.281 -0.636 6.34 1 93.5 104 ARG A C 1
ATOM 830 O O . ARG A 1 104 ? 8.883 -1.305 5.5 1 93.5 104 ARG A O 1
ATOM 837 N N . ALA A 1 105 ? 6.941 -0.575 6.5 1 95.19 105 ALA A N 1
ATOM 838 C CA . ALA A 1 105 ? 6.074 -1.457 5.723 1 95.19 105 ALA A CA 1
ATOM 839 C C . ALA A 1 105 ? 4.785 -0.746 5.324 1 95.19 105 ALA A C 1
ATOM 841 O O . ALA A 1 105 ? 4.402 0.254 5.938 1 95.19 105 ALA A O 1
ATOM 842 N N . VAL A 1 106 ? 4.176 -1.243 4.285 1 97.12 106 VAL A N 1
ATOM 843 C CA . VAL A 1 106 ? 2.951 -0.659 3.752 1 97.12 106 VAL A CA 1
ATOM 844 C C . VAL A 1 106 ? 1.785 -1.623 3.961 1 97.12 106 VAL A C 1
ATOM 846 O O . VAL A 1 106 ? 1.945 -2.84 3.83 1 97.12 106 VAL A O 1
ATOM 849 N N . SER A 1 107 ? 0.647 -1.105 4.297 1 94.94 107 SER A N 1
ATOM 850 C CA . SER A 1 107 ? -0.589 -1.869 4.426 1 94.94 107 SER A CA 1
ATOM 851 C C . SER A 1 107 ? -1.732 -1.201 3.67 1 94.94 107 SER A C 1
ATOM 853 O O . SER A 1 107 ? -1.688 0.001 3.4 1 94.94 107 SER A O 1
ATOM 855 N N . ALA A 1 108 ? -2.709 -2.021 3.379 1 94.25 108 ALA A N 1
ATOM 856 C CA . ALA A 1 108 ? -3.902 -1.483 2.729 1 94.25 108 ALA A CA 1
ATOM 857 C C . ALA A 1 108 ? -4.875 -0.915 3.756 1 94.25 108 ALA A C 1
ATOM 859 O O . ALA A 1 108 ? -5.027 -1.465 4.852 1 94.25 108 ALA A O 1
ATOM 860 N N . LEU A 1 109 ? -5.5 0.165 3.328 1 92.81 109 LEU A N 1
ATOM 861 C CA . LEU A 1 109 ? -6.629 0.722 4.066 1 92.81 109 LEU A CA 1
ATOM 862 C C . LEU A 1 109 ? -7.926 0.557 3.279 1 92.81 109 LEU A C 1
ATOM 864 O O . LEU A 1 109 ? -7.902 0.432 2.053 1 92.81 109 LEU A O 1
ATOM 868 N N . PRO A 1 110 ? -9 0.46 4.062 1 88.75 110 PRO A N 1
ATOM 869 C CA . PRO A 1 110 ? -10.25 0.528 3.299 1 88.75 110 PRO A CA 1
ATOM 870 C C . PRO A 1 110 ? -10.406 1.848 2.545 1 88.75 110 PRO A C 1
ATOM 872 O O . PRO A 1 110 ? -9.789 2.85 2.91 1 88.75 110 PRO A O 1
ATOM 875 N N . SER A 1 111 ? -11.203 1.787 1.513 1 88.31 111 SER A N 1
ATOM 876 C CA . SER A 1 111 ? -11.469 3.021 0.78 1 88.31 111 SER A CA 1
ATOM 877 C C . SER A 1 111 ? -12.352 3.967 1.592 1 88.31 111 SER A C 1
ATOM 879 O O . SER A 1 111 ? -13.273 3.529 2.277 1 88.31 111 SER A O 1
ATOM 881 N N . ALA A 1 112 ? -12.031 5.207 1.344 1 89.12 112 ALA A N 1
ATOM 882 C CA . ALA A 1 112 ? -12.898 6.211 1.958 1 89.12 112 ALA A CA 1
ATOM 883 C C . ALA A 1 112 ? -14.297 6.168 1.356 1 89.12 112 ALA A C 1
ATOM 885 O O . ALA A 1 112 ? -14.469 5.789 0.196 1 89.12 112 ALA A O 1
ATOM 886 N N . GLU A 1 113 ? -15.227 6.527 2.154 1 83.81 113 GLU A N 1
ATOM 887 C CA . GLU A 1 113 ? -16.609 6.535 1.684 1 83.81 113 GLU A CA 1
ATOM 888 C C . GLU A 1 113 ? -16.844 7.648 0.667 1 83.81 113 GLU A C 1
ATOM 890 O O . GLU A 1 113 ? -17.578 7.473 -0.297 1 83.81 113 GLU A O 1
ATOM 895 N N . GLY A 1 114 ? -16.156 8.75 0.892 1 82.06 114 GLY A N 1
ATOM 896 C CA . GLY A 1 114 ? -16.266 9.883 -0.016 1 82.06 114 GLY A CA 1
ATOM 897 C C . GLY A 1 114 ? -14.922 10.422 -0.462 1 82.06 114 GLY A C 1
ATOM 898 O O . GLY A 1 114 ? -14.289 11.188 0.263 1 82.06 114 GLY A O 1
ATOM 899 N N . PRO A 1 115 ? -14.586 10 -1.678 1 81.25 115 PRO A N 1
ATOM 900 C CA . PRO A 1 115 ? -13.32 10.555 -2.158 1 81.25 115 PRO A CA 1
ATOM 901 C C . PRO A 1 115 ? -13.297 12.086 -2.129 1 81.25 115 PRO A C 1
ATOM 903 O O . PRO A 1 115 ? -14.312 12.727 -2.408 1 81.25 115 PRO A O 1
ATOM 906 N N . LYS A 1 116 ? -12.266 12.703 -1.637 1 82.06 116 LYS A N 1
ATOM 907 C CA . LYS A 1 116 ? -12.117 14.156 -1.499 1 82.06 116 LYS A CA 1
ATOM 908 C C . LYS A 1 116 ? -10.969 14.672 -2.357 1 82.06 116 LYS A C 1
ATOM 910 O O . LYS A 1 116 ? -9.883 14.094 -2.371 1 82.06 116 LYS A O 1
ATOM 915 N N . HIS A 1 117 ? -11.398 15.703 -3.059 1 77.88 117 HIS A N 1
ATOM 916 C CA . HIS A 1 117 ? -10.375 16.328 -3.891 1 77.88 117 HIS A CA 1
ATOM 917 C C . HIS A 1 117 ? -9.516 17.281 -3.076 1 77.88 117 HIS A C 1
ATOM 919 O O . HIS A 1 117 ? -10.031 18.234 -2.488 1 77.88 117 HIS A O 1
ATOM 925 N N . ALA A 1 118 ? -8.328 17.156 -2.836 1 78.94 118 ALA A N 1
ATOM 926 C CA . ALA A 1 118 ? -7.352 17.984 -2.129 1 78.94 118 ALA A CA 1
ATOM 927 C C . ALA A 1 118 ? -7.82 18.281 -0.71 1 78.94 118 ALA A C 1
ATOM 929 O O . ALA A 1 118 ? -8 19.453 -0.349 1 78.94 118 ALA A O 1
ATOM 930 N N . PRO A 1 119 ? -8.078 17.391 0.011 1 89 119 PRO A N 1
ATOM 931 C CA . PRO A 1 119 ? -8.609 17.578 1.365 1 89 119 PRO A CA 1
ATOM 932 C C . PRO A 1 119 ? -7.605 18.234 2.309 1 89 119 PRO A C 1
ATOM 934 O O . PRO A 1 119 ? -6.402 18.234 2.043 1 89 119 PRO A O 1
ATOM 937 N N . VAL A 1 120 ? -8.211 18.906 3.273 1 93.12 120 VAL A N 1
ATOM 938 C CA . VAL A 1 120 ? -7.418 19.266 4.445 1 93.12 120 VAL A CA 1
ATOM 939 C C . VAL A 1 120 ? -7.387 18.094 5.43 1 93.12 120 VAL A C 1
ATOM 941 O O . VAL A 1 120 ? -8.43 17.516 5.742 1 93.12 120 VAL A O 1
ATOM 944 N N . SER A 1 121 ? -6.191 17.75 5.785 1 94.75 121 SER A N 1
ATOM 945 C CA . SER A 1 121 ? -6.07 16.641 6.711 1 94.75 121 SER A CA 1
ATOM 946 C C . SER A 1 121 ? -5.285 17.031 7.957 1 94.75 121 SER A C 1
ATOM 948 O O . SER A 1 121 ? -4.344 17.828 7.879 1 94.75 121 SER A O 1
ATOM 950 N N . VAL A 1 122 ? -5.723 16.438 9.062 1 94.5 122 VAL A N 1
ATOM 951 C CA . VAL A 1 122 ? -5.078 16.781 10.328 1 94.5 122 VAL A CA 1
ATOM 952 C C . VAL A 1 122 ? -5.188 15.602 11.297 1 94.5 122 VAL A C 1
ATOM 954 O O . VAL A 1 122 ? -6.211 14.906 11.328 1 94.5 122 VAL A O 1
ATOM 957 N N . SER A 1 123 ? -4.152 15.406 12.008 1 93 123 SER A N 1
ATOM 958 C CA . SER A 1 123 ? -4.172 14.359 13.031 1 93 123 SER A CA 1
ATOM 959 C C . SER A 1 123 ? -4.574 14.922 14.391 1 93 123 SER A C 1
ATOM 961 O O . SER A 1 123 ? -4.141 16 14.773 1 93 123 SER A O 1
ATOM 963 N N . VAL A 1 124 ? -5.402 14.258 15.055 1 90.19 124 VAL A N 1
ATOM 964 C CA . VAL A 1 124 ? -5.789 14.523 16.438 1 90.19 124 VAL A CA 1
ATOM 965 C C . VAL A 1 124 ? -5.648 13.258 17.266 1 90.19 124 VAL A C 1
ATOM 967 O O . VAL A 1 124 ? -6.398 12.297 17.078 1 90.19 124 VAL A O 1
ATOM 970 N N . GLY A 1 125 ? -4.742 13.25 18.156 1 84.12 125 GLY A N 1
ATOM 971 C CA . GLY A 1 125 ? -4.445 12 18.828 1 84.12 125 GLY A CA 1
ATOM 972 C C . GLY A 1 125 ? -3.949 10.914 17.891 1 84.12 125 GLY A C 1
ATOM 973 O O . GLY A 1 125 ? -3 11.125 17.141 1 84.12 125 GLY A O 1
ATOM 974 N N . ASP A 1 126 ? -4.672 9.797 17.906 1 83.88 126 ASP A N 1
ATOM 975 C CA . ASP A 1 126 ? -4.266 8.664 17.078 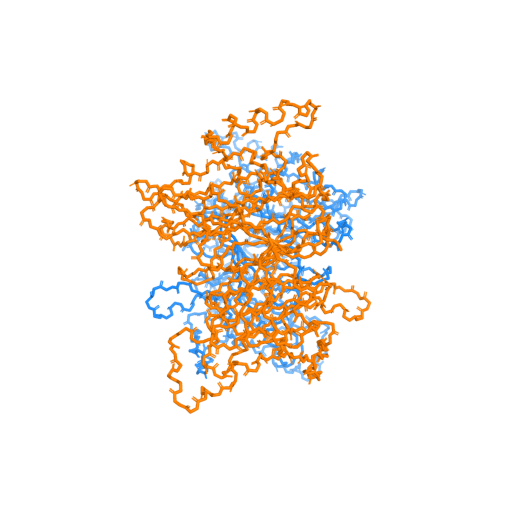1 83.88 126 ASP A CA 1
ATOM 976 C C . ASP A 1 126 ? -5.109 8.594 15.812 1 83.88 126 ASP A C 1
ATOM 978 O O . ASP A 1 126 ? -4.973 7.652 15.023 1 83.88 126 ASP A O 1
ATOM 982 N N . ASP A 1 127 ? -5.926 9.648 15.688 1 89.12 127 ASP A N 1
ATOM 983 C CA . ASP A 1 127 ? -6.836 9.633 14.547 1 89.12 127 ASP A CA 1
ATOM 984 C C . ASP A 1 127 ? -6.422 10.672 13.5 1 89.12 127 ASP A C 1
ATOM 986 O O . ASP A 1 127 ? -5.699 11.625 13.812 1 89.12 127 ASP A O 1
ATOM 990 N N . ALA A 1 128 ? -6.805 10.43 12.289 1 93.44 128 ALA A N 1
ATOM 991 C CA . ALA A 1 128 ? -6.598 11.391 11.203 1 93.44 128 ALA A CA 1
ATOM 992 C C . ALA A 1 128 ? -7.934 11.852 10.625 1 93.44 128 ALA A C 1
ATOM 994 O O . ALA A 1 128 ? -8.781 11.031 10.273 1 93.44 128 ALA A O 1
ATOM 995 N N . PHE A 1 129 ? -8.094 13.156 10.578 1 93.5 129 PHE A N 1
ATOM 996 C CA . PHE A 1 129 ? -9.328 13.734 10.062 1 93.5 129 PHE A CA 1
ATOM 997 C C . PHE A 1 129 ? -9.109 14.32 8.672 1 93.5 129 PHE A C 1
ATOM 999 O O . PHE A 1 129 ? -8.078 14.945 8.414 1 93.5 129 PHE A O 1
ATOM 1006 N N . PHE A 1 130 ? -10.062 14.094 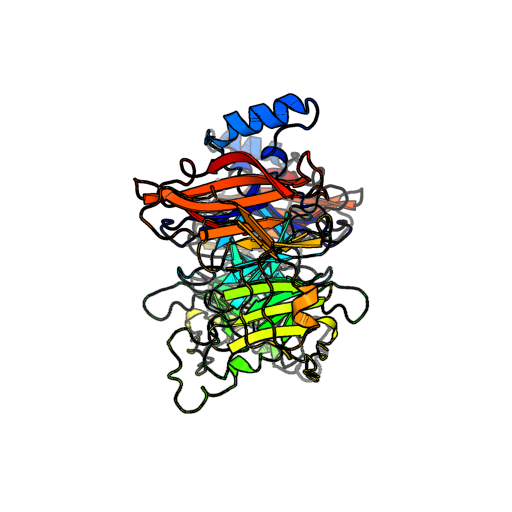7.82 1 93.12 130 PHE A N 1
ATOM 1007 C CA . PHE A 1 130 ? -10.031 14.594 6.449 1 93.12 130 PHE A CA 1
ATOM 1008 C C . PHE A 1 130 ? -11.266 15.438 6.152 1 93.12 130 PHE A C 1
ATOM 1010 O O . PHE A 1 130 ? -12.398 14.992 6.355 1 93.12 130 PHE A O 1
ATOM 1017 N N . PHE A 1 131 ? -10.953 16.688 5.586 1 91.88 131 PHE A N 1
ATOM 1018 C CA . PHE A 1 131 ? -12.016 17.641 5.273 1 91.88 131 PHE A CA 1
ATOM 1019 C C . PHE A 1 131 ? -12.031 17.969 3.783 1 91.88 131 PHE A C 1
ATOM 1021 O O . PHE A 1 131 ? -10.984 18.266 3.203 1 91.88 131 PHE A O 1
ATOM 1028 N N . SER A 1 132 ? -13.266 17.891 3.303 1 90.75 132 SER A N 1
ATOM 1029 C CA . SER A 1 132 ? -13.398 18.531 1.998 1 90.75 132 SER A CA 1
ATOM 1030 C C . SER A 1 132 ? -13.328 20.047 2.117 1 90.75 132 SER A C 1
ATOM 1032 O O . SER A 1 132 ? -14.008 20.641 2.953 1 90.75 132 SER A O 1
ATOM 1034 N N . SER A 1 133 ? -12.578 20.656 1.372 1 89.44 133 SER A N 1
ATOM 1035 C CA . SER A 1 133 ? -12.406 22.109 1.397 1 89.44 133 SER A CA 1
ATOM 1036 C C . SER A 1 133 ? -12.289 22.672 -0.013 1 89.44 133 SER A C 1
ATOM 1038 O O . SER A 1 133 ? -11.234 22.594 -0.639 1 89.44 133 SER A O 1
ATOM 1040 N N . PRO A 1 134 ? -13.258 23.297 -0.632 1 87.69 134 PRO A N 1
ATOM 1041 C CA . PRO A 1 134 ? -14.547 23.531 0.028 1 87.69 134 PRO A CA 1
ATOM 1042 C C . PRO A 1 134 ? -15.406 22.266 0.13 1 87.69 134 PRO A C 1
ATOM 1044 O O . PRO A 1 134 ? -15.094 21.25 -0.496 1 87.69 134 PRO A O 1
ATOM 1047 N N . PRO A 1 135 ? -16.422 22.422 1.041 1 85.38 135 PRO A N 1
ATOM 1048 C CA . PRO A 1 135 ? -17.312 21.25 1.132 1 85.38 135 PRO A CA 1
ATOM 1049 C C . PRO A 1 135 ? -17.984 20.922 -0.198 1 85.38 135 PRO A C 1
ATOM 1051 O O . PRO A 1 135 ? -18.344 21.828 -0.958 1 85.38 135 PRO A O 1
ATOM 1054 N N . ASP A 1 136 ? -17.891 19.609 -0.524 1 73.12 136 ASP A N 1
ATOM 1055 C CA . ASP A 1 136 ? -18.5 19.156 -1.769 1 73.12 136 ASP A CA 1
ATOM 1056 C C . ASP A 1 136 ? -20.031 19.234 -1.688 1 73.12 136 ASP A C 1
ATOM 1058 O O . ASP A 1 136 ? -20.625 18.906 -0.655 1 73.12 136 ASP A O 1
ATOM 1062 N N . ASP A 1 137 ? -20.594 19.953 -2.637 1 63.25 137 ASP A N 1
ATOM 1063 C CA . ASP A 1 137 ? -22.047 20.125 -2.682 1 63.25 137 ASP A CA 1
ATOM 1064 C C . ASP A 1 137 ? -22.75 18.781 -2.854 1 63.25 137 ASP A C 1
ATOM 1066 O O . ASP A 1 137 ? -23.969 18.688 -2.645 1 63.25 137 ASP A O 1
ATOM 1070 N N . ALA A 1 138 ? -21.922 17.906 -3.467 1 58.44 138 ALA A N 1
ATOM 1071 C CA . ALA A 1 138 ? -22.641 16.656 -3.777 1 58.44 138 ALA A CA 1
ATOM 1072 C C . ALA A 1 138 ? -23.016 15.906 -2.502 1 58.44 138 ALA A C 1
ATOM 1074 O O . ALA A 1 138 ? -22.125 15.492 -1.741 1 58.44 138 ALA A O 1
ATOM 1075 N N . HIS A 1 139 ? -24.25 16.125 -1.987 1 57.78 139 HIS A N 1
ATOM 1076 C CA . HIS A 1 139 ? -24.891 15.656 -0.762 1 57.78 139 HIS A CA 1
ATOM 1077 C C . HIS A 1 139 ? -24.547 14.195 -0.48 1 57.78 139 HIS A C 1
ATOM 1079 O O . HIS A 1 139 ? -24.688 13.734 0.654 1 57.78 139 HIS A O 1
ATOM 1085 N N . GLU A 1 140 ? -23.906 13.539 -1.427 1 65.38 140 GLU A N 1
ATOM 1086 C CA . GLU A 1 140 ? -23.875 12.102 -1.172 1 65.38 140 GLU A CA 1
ATOM 1087 C C . GLU A 1 140 ? -22.531 11.68 -0.597 1 65.38 140 GLU A C 1
ATOM 1089 O O . GLU A 1 140 ? -22.391 10.578 -0.057 1 65.38 140 GLU A O 1
ATOM 1094 N N . ARG A 1 141 ? -21.594 12.688 -0.404 1 76.94 141 ARG A N 1
ATOM 1095 C CA . ARG A 1 141 ? -20.297 12.289 0.137 1 76.94 141 ARG A CA 1
ATOM 1096 C C . ARG A 1 141 ? -20.016 12.984 1.465 1 76.94 141 ARG A C 1
ATOM 1098 O O . ARG A 1 141 ? -20.312 14.172 1.625 1 76.94 141 ARG A O 1
ATOM 1105 N N . PRO A 1 142 ? -19.5 12.203 2.346 1 86.06 142 PRO A N 1
ATOM 1106 C CA . PRO A 1 142 ? -19.188 12.836 3.631 1 86.06 142 PRO A CA 1
ATOM 1107 C C . PRO A 1 142 ? -18.172 13.961 3.506 1 86.06 142 PRO A C 1
ATOM 1109 O O . PRO A 1 142 ? -17.141 13.797 2.836 1 86.06 142 PRO A O 1
ATOM 1112 N N . VAL A 1 143 ? -18.484 15.055 4.148 1 88.5 143 VAL A N 1
ATOM 1113 C CA . VAL A 1 143 ? -17.625 16.234 4.113 1 88.5 143 VAL A CA 1
ATOM 1114 C C . VAL A 1 143 ? -16.406 16 5 1 88.5 143 VAL A C 1
ATOM 1116 O O . VAL A 1 143 ? -15.312 16.5 4.707 1 88.5 143 VAL A O 1
ATOM 1119 N N . VAL A 1 144 ? -16.656 15.305 6.074 1 91.12 144 VAL A N 1
ATOM 1120 C CA . VAL A 1 144 ? -15.578 14.992 7.016 1 91.12 144 VAL A CA 1
ATOM 1121 C C . VAL A 1 144 ? -15.578 13.5 7.324 1 91.12 144 VAL A C 1
ATOM 1123 O O . VAL A 1 144 ? -16.641 12.898 7.512 1 91.12 144 VAL A O 1
ATOM 1126 N N . GLU A 1 145 ? -14.43 12.93 7.301 1 91.69 145 GLU A N 1
ATOM 1127 C CA . GLU A 1 145 ? -14.219 11.547 7.715 1 91.69 145 GLU A CA 1
ATOM 1128 C C . GLU A 1 145 ? -12.977 11.414 8.594 1 91.69 145 GLU A C 1
ATOM 1130 O O . GLU A 1 145 ? -12.062 12.242 8.508 1 91.69 145 GLU A O 1
ATOM 1135 N N . ALA A 1 146 ? -13.031 10.422 9.414 1 92 146 ALA A N 1
ATOM 1136 C CA . ALA A 1 146 ? -11.867 10.164 10.258 1 92 146 ALA A CA 1
ATOM 1137 C C . ALA A 1 146 ? -11.336 8.75 10.031 1 92 146 ALA A C 1
ATOM 1139 O O . ALA A 1 146 ? -12.109 7.805 9.867 1 92 146 ALA A O 1
ATOM 1140 N N . LEU A 1 147 ? -10.102 8.633 9.906 1 91.44 147 LEU A N 1
ATOM 1141 C CA . LEU A 1 147 ? -9.43 7.344 9.992 1 91.44 147 LEU A CA 1
ATOM 1142 C C . LEU A 1 147 ? -9.031 7.031 11.43 1 91.44 147 LEU A C 1
ATOM 1144 O O . LEU A 1 147 ? -8.156 7.695 11.992 1 91.44 147 LEU A O 1
ATOM 1148 N N . ALA A 1 148 ? -9.672 6.082 11.961 1 87.88 148 ALA A N 1
ATOM 1149 C CA . ALA A 1 148 ? -9.484 5.797 13.375 1 87.88 148 ALA A CA 1
ATOM 1150 C C . ALA A 1 148 ? -9.5 4.297 13.641 1 87.88 148 ALA A C 1
ATOM 1152 O O . ALA A 1 148 ? -10.102 3.531 12.891 1 87.88 148 ALA A O 1
ATOM 1153 N N . ASP A 1 149 ? -8.75 3.932 14.703 1 78.25 149 ASP A N 1
ATOM 1154 C CA . ASP A 1 149 ? -8.664 2.527 15.094 1 78.25 149 ASP A CA 1
ATOM 1155 C C . ASP A 1 149 ? -9.969 2.059 15.734 1 78.25 149 ASP A C 1
ATOM 1157 O O . ASP A 1 149 ? -10.555 2.766 16.562 1 78.25 149 ASP A O 1
ATOM 1161 N N . ASP A 1 150 ? -10.625 1.107 15.141 1 63.19 150 ASP A N 1
ATOM 1162 C CA . ASP A 1 150 ? -11.82 0.52 15.727 1 63.19 150 ASP A CA 1
ATOM 1163 C C . ASP A 1 150 ? -11.469 -0.58 16.719 1 63.19 150 ASP A C 1
ATOM 1165 O O . ASP A 1 150 ? -11.93 -1.715 16.594 1 63.19 150 ASP A O 1
ATOM 1169 N N . THR A 1 151 ? -10.469 -0.363 17.406 1 57.34 151 THR A N 1
ATOM 1170 C CA . THR A 1 151 ? -10.133 -1.495 18.266 1 57.34 151 THR A CA 1
ATOM 1171 C C . THR A 1 151 ? -11.219 -1.722 19.312 1 57.34 151 THR A C 1
ATOM 1173 O O . THR A 1 151 ? -11.312 -0.975 20.281 1 57.34 151 THR A O 1
ATOM 1176 N N . TYR A 1 152 ? -12.625 -1.519 19 1 46.34 152 TYR A N 1
ATOM 1177 C CA . TYR A 1 152 ? -13.398 -1.913 20.172 1 46.34 152 TYR A CA 1
ATOM 1178 C C . TYR A 1 152 ? -12.711 -3.047 20.922 1 46.34 152 TYR A C 1
ATOM 1180 O O . TYR A 1 152 ? -12.672 -3.047 22.156 1 46.34 152 TYR A O 1
ATOM 1188 N N . TRP A 1 153 ? -13.148 -4.258 20.453 1 41.25 153 TRP A N 1
ATOM 1189 C CA . TRP A 1 153 ? -12.805 -5.461 21.203 1 41.25 153 TRP A CA 1
ATOM 1190 C C . TRP A 1 153 ? -11.312 -5.738 21.141 1 41.25 153 TRP A C 1
ATOM 1192 O O . TRP A 1 153 ? -10.602 -5.152 20.312 1 41.25 153 TRP A O 1
ATOM 1202 N N . SER A 1 154 ? -10.883 -6.863 21.703 1 43.34 154 SER A N 1
ATOM 1203 C CA . SER A 1 154 ? -9.578 -7.418 22.062 1 43.34 154 SER A CA 1
ATOM 1204 C C . SER A 1 154 ? -8.508 -7.031 21.047 1 43.34 154 SER A C 1
ATOM 1206 O O . SER A 1 154 ? -7.461 -6.5 21.422 1 43.34 154 SER A O 1
ATOM 1208 N N . ARG A 1 155 ? -8.047 -7.957 20.25 1 46.44 155 ARG A N 1
ATOM 1209 C CA . ARG A 1 155 ? -6.723 -8.352 19.781 1 46.44 155 ARG A CA 1
ATOM 1210 C C . ARG A 1 155 ? -6.258 -7.469 18.641 1 46.44 155 ARG A C 1
ATOM 1212 O O . ARG A 1 155 ? -5.074 -7.453 18.297 1 46.44 155 ARG A O 1
ATOM 1219 N N . ARG A 1 156 ? -6.973 -7.012 17.469 1 54.06 156 ARG A N 1
ATOM 1220 C CA . ARG A 1 156 ? -6.32 -6.691 16.203 1 54.06 156 ARG A CA 1
ATOM 1221 C C . ARG A 1 156 ? -6.582 -5.238 15.797 1 54.06 156 ARG A C 1
ATOM 1223 O O . ARG A 1 156 ? -7.73 -4.797 15.773 1 54.06 156 ARG A O 1
ATOM 1230 N N . SER A 1 157 ? -5.625 -4.211 15.984 1 63.5 157 SER A N 1
ATOM 1231 C CA . SER A 1 157 ? -5.688 -2.826 15.531 1 63.5 157 SER A CA 1
ATOM 1232 C C . SER A 1 157 ? -5.969 -2.746 14.031 1 63.5 157 SER A C 1
ATOM 1234 O O . SER A 1 157 ? -5.258 -3.359 13.227 1 63.5 157 SER A O 1
ATOM 1236 N N . GLU A 1 158 ? -7.266 -2.32 13.742 1 76.44 158 GLU A N 1
ATOM 1237 C CA . GLU A 1 158 ? -7.684 -2.107 12.359 1 76.44 158 GLU A CA 1
ATOM 1238 C C . GLU A 1 158 ? -8.141 -0.668 12.133 1 76.44 158 GLU A C 1
ATOM 1240 O O . GLU A 1 158 ? -9 -0.166 12.859 1 76.44 158 GLU A O 1
ATOM 1245 N N . MET A 1 159 ? -7.516 -0.067 11.188 1 84 159 MET A N 1
ATOM 1246 C CA . MET A 1 159 ? -7.918 1.297 10.852 1 84 159 MET A CA 1
ATOM 1247 C C . MET A 1 159 ? -9.148 1.295 9.953 1 84 159 MET A C 1
ATOM 1249 O O . MET A 1 159 ? -9.227 0.521 9 1 84 159 MET A O 1
ATOM 1253 N N . HIS A 1 160 ? -10.125 2.143 10.312 1 85.88 160 HIS A N 1
ATOM 1254 C CA . HIS A 1 160 ? -11.344 2.287 9.523 1 85.88 160 HIS A CA 1
ATOM 1255 C C . HIS A 1 160 ? -11.68 3.758 9.297 1 85.88 160 HIS A C 1
ATOM 1257 O O . HIS A 1 160 ? -11.328 4.613 10.109 1 85.88 160 HIS A O 1
ATOM 1263 N N . TRP A 1 161 ? -12.305 3.938 8.172 1 89.44 161 TRP A N 1
ATOM 1264 C CA . TRP A 1 161 ? -12.914 5.25 7.965 1 89.44 161 TRP A CA 1
ATOM 1265 C C . TRP A 1 161 ? -14.195 5.391 8.773 1 89.44 161 TRP A C 1
ATOM 1267 O O . TRP A 1 161 ? -15.062 4.516 8.734 1 89.44 161 TRP A O 1
ATOM 1277 N N . ARG A 1 162 ? -14.227 6.426 9.469 1 86.75 162 ARG A N 1
ATOM 1278 C CA . ARG A 1 162 ? -15.383 6.68 10.32 1 86.75 162 ARG A CA 1
ATOM 1279 C C . ARG A 1 162 ? -16.125 7.941 9.891 1 86.75 162 ARG A C 1
ATOM 1281 O O . ARG A 1 162 ? -15.5 8.922 9.484 1 86.75 162 ARG A O 1
ATOM 1288 N N . TYR A 1 163 ? -17.391 7.82 10.148 1 83.62 163 TYR A N 1
ATOM 1289 C CA . TYR A 1 163 ? -18.219 8.969 9.836 1 83.62 163 TYR A CA 1
ATOM 1290 C C . TYR A 1 163 ? -18.062 10.07 10.883 1 83.62 163 TYR A C 1
ATOM 1292 O O . TYR A 1 163 ? -18.047 9.789 12.086 1 83.62 163 TYR A O 1
ATOM 1300 N N . VAL A 1 164 ? -17.922 11.289 10.398 1 88.81 164 VAL A N 1
ATOM 1301 C CA . VAL A 1 164 ? -17.953 12.5 11.219 1 88.81 164 VAL A CA 1
ATOM 1302 C C . VAL A 1 164 ? -19.062 13.43 10.75 1 88.81 164 VAL A C 1
ATOM 1304 O O . VAL A 1 164 ? -19.156 13.734 9.555 1 88.81 164 VAL A O 1
ATOM 1307 N N . PRO A 1 165 ? -19.891 13.852 11.703 1 85.94 165 PRO A N 1
ATOM 1308 C CA . PRO A 1 165 ? -20.922 14.781 11.266 1 85.94 165 PRO A CA 1
ATOM 1309 C C . PRO A 1 165 ? -20.359 16.016 10.562 1 85.94 165 PRO A C 1
ATOM 1311 O O . PRO A 1 165 ? -19.312 16.516 10.945 1 85.94 165 PRO A O 1
ATOM 1314 N N . PRO A 1 166 ? -21.078 16.406 9.57 1 88.69 166 PRO A N 1
ATOM 1315 C CA . PRO A 1 166 ? -20.594 17.609 8.891 1 88.69 166 PRO A CA 1
ATOM 1316 C C . PRO A 1 166 ? -20.688 18.859 9.75 1 88.69 166 PRO A C 1
ATOM 1318 O O . PRO A 1 166 ? -21.578 18.953 10.602 1 88.69 166 PRO A O 1
ATOM 1321 N N . PRO A 1 167 ? -19.812 19.75 9.5 1 90.38 167 PRO A N 1
ATOM 1322 C CA . PRO A 1 167 ? -19.969 21.031 10.18 1 90.38 167 PRO A CA 1
ATOM 1323 C C . PRO A 1 167 ? -21.219 21.781 9.711 1 90.38 167 PRO A C 1
ATOM 1325 O O . PRO A 1 167 ? -21.641 21.625 8.57 1 90.38 167 PRO A O 1
ATOM 1328 N N . PRO A 1 168 ? -21.734 22.594 10.547 1 88.12 168 PRO A N 1
ATOM 1329 C CA . PRO A 1 168 ? -22.969 23.312 10.211 1 88.12 168 PRO A CA 1
ATOM 1330 C C . PRO A 1 168 ? -22.828 24.156 8.945 1 88.12 168 PRO A C 1
ATOM 1332 O O . PRO A 1 168 ? -23.781 24.297 8.188 1 88.12 168 PRO A O 1
ATOM 1335 N N . TYR A 1 169 ? -21.703 24.688 8.688 1 87.88 169 TYR A N 1
ATOM 1336 C CA . TYR A 1 169 ? -21.531 25.578 7.543 1 87.88 169 TYR A CA 1
ATOM 1337 C C . TYR A 1 169 ? -21.578 24.797 6.234 1 87.88 169 TYR A C 1
ATOM 1339 O O . TYR A 1 169 ? -21.703 25.391 5.156 1 87.88 169 TYR A O 1
ATOM 1347 N N . ALA A 1 170 ? -21.344 23.516 6.32 1 86.69 170 ALA A N 1
ATOM 1348 C CA . ALA A 1 170 ? -21.391 22.688 5.113 1 86.69 170 ALA A CA 1
ATOM 1349 C C . ALA A 1 170 ? -22.828 22.422 4.684 1 86.69 170 ALA A C 1
ATOM 1351 O O . ALA A 1 170 ? -23.094 22.078 3.527 1 86.69 170 ALA A O 1
ATOM 1352 N N . THR A 1 171 ? -23.672 22.406 5.586 1 78.62 171 THR A N 1
ATOM 1353 C CA . THR A 1 171 ? -25.062 22.078 5.285 1 78.62 171 THR A CA 1
ATOM 1354 C C . THR A 1 171 ? -25.922 23.344 5.215 1 78.62 171 THR A C 1
ATOM 1356 O O . THR A 1 171 ? -27.078 23.297 4.793 1 78.62 171 THR A O 1
ATOM 1359 N N . GLN A 1 172 ? -25.438 24.375 5.699 1 70.56 172 GLN A N 1
ATOM 1360 C CA . GLN A 1 172 ? -26.25 25.594 5.762 1 70.56 172 GLN A CA 1
ATOM 1361 C C . GLN A 1 172 ? -26.297 26.281 4.406 1 70.56 172 GLN A C 1
ATOM 1363 O O . GLN A 1 172 ? -25.281 26.375 3.711 1 70.56 172 GLN A O 1
ATOM 1368 N N . ARG A 1 173 ? -27.5 26.453 3.916 1 61.16 173 ARG A N 1
ATOM 1369 C CA . ARG A 1 173 ? -27.719 27.297 2.742 1 61.16 173 ARG A CA 1
ATOM 1370 C C . ARG A 1 173 ? -27.219 28.719 2.99 1 61.16 173 ARG A C 1
ATOM 1372 O O . ARG A 1 173 ? -27.281 29.203 4.117 1 61.16 173 ARG A O 1
ATOM 1379 N N . PRO A 1 174 ? -26.469 29.156 1.995 1 60.12 174 PRO A N 1
ATOM 1380 C CA . PRO A 1 174 ? -26.016 30.531 2.219 1 60.12 174 PRO A CA 1
ATOM 1381 C C . PRO A 1 174 ? -27.141 31.453 2.691 1 60.12 174 PRO A C 1
ATOM 1383 O O . PRO A 1 174 ? -28.297 31.25 2.334 1 60.12 174 PRO A O 1
ATOM 1386 N N . GLU A 1 175 ? -26.922 32.125 3.787 1 55.28 175 GLU A N 1
ATOM 1387 C CA . GLU A 1 175 ? -27.906 33.125 4.227 1 55.28 175 GLU A CA 1
ATOM 1388 C C . GLU A 1 175 ? -28.438 33.906 3.045 1 55.28 175 GLU A C 1
ATOM 1390 O O . GLU A 1 175 ? -27.75 34.094 2.033 1 55.28 175 GLU A O 1
ATOM 1395 N N . GLU A 1 176 ? -29.734 34.25 3.049 1 53.81 176 GLU A N 1
ATOM 1396 C CA . GLU A 1 176 ? -30.375 35.156 2.094 1 53.81 176 GLU A CA 1
ATOM 1397 C C . GLU A 1 176 ? -29.5 36.375 1.829 1 53.81 176 GLU A C 1
ATOM 1399 O O . GLU A 1 176 ? -29.125 37.094 2.762 1 53.81 176 GLU A O 1
ATOM 1404 N N . GLY A 1 177 ? -29.016 36.594 0.599 1 55.38 177 GLY A N 1
ATOM 1405 C CA . GLY A 1 177 ? -28.281 37.781 0.151 1 55.38 177 GLY A CA 1
ATOM 1406 C C . GLY A 1 177 ? -26.812 37.5 -0.06 1 55.38 177 GLY A C 1
ATOM 1407 O O . GLY A 1 177 ? -26.094 38.344 -0.622 1 55.38 177 GLY A O 1
ATOM 1408 N N . ARG A 1 178 ? -26.375 36.562 0.746 1 58.75 178 ARG A N 1
ATOM 1409 C CA . ARG A 1 178 ? -24.953 36.312 0.536 1 58.75 178 ARG A CA 1
ATOM 1410 C C . ARG A 1 178 ? -24.719 35.375 -0.625 1 58.75 178 ARG A C 1
ATOM 1412 O O . ARG A 1 178 ? -25.312 34.281 -0.677 1 58.75 178 ARG A O 1
ATOM 1419 N N . GLU A 1 179 ? -24.141 35.844 -1.665 1 59.03 179 GLU A N 1
ATOM 1420 C CA . GLU A 1 179 ? -23.75 34.969 -2.781 1 59.03 179 GLU A CA 1
ATOM 1421 C C . GLU A 1 179 ? -22.578 34.062 -2.396 1 59.03 179 GLU A C 1
ATOM 1423 O O . GLU A 1 179 ? -21.531 34.531 -1.977 1 59.03 179 GLU A O 1
ATOM 1428 N N . ALA A 1 180 ? -22.906 32.812 -2.105 1 63.5 180 ALA A N 1
ATOM 1429 C CA . ALA A 1 180 ? -21.859 31.859 -1.818 1 63.5 180 ALA A CA 1
ATOM 1430 C C . ALA A 1 180 ? -20.891 31.719 -3 1 63.5 180 ALA A C 1
ATOM 1432 O O . ALA A 1 180 ? -21.328 31.453 -4.125 1 63.5 180 ALA A O 1
ATOM 1433 N N . GLY A 1 181 ? -19.688 32.281 -2.82 1 66.25 181 GLY A N 1
ATOM 1434 C CA . GLY A 1 181 ? -18.703 32.125 -3.877 1 66.25 181 GLY A CA 1
ATOM 1435 C C . GLY A 1 181 ? -18.172 30.719 -3.996 1 66.25 181 GLY A C 1
ATOM 1436 O O . GLY A 1 181 ? -18.562 29.844 -3.23 1 66.25 181 GLY A O 1
ATOM 1437 N N . ALA A 1 182 ? -17.438 30.469 -5.031 1 70.88 182 ALA A N 1
ATOM 1438 C CA . ALA A 1 182 ? -16.891 29.172 -5.391 1 70.88 182 ALA A CA 1
ATOM 1439 C C . ALA A 1 182 ? -16.062 28.578 -4.25 1 70.88 182 ALA A C 1
ATOM 1441 O O . ALA A 1 182 ? -15.914 27.359 -4.137 1 70.88 182 ALA A O 1
ATOM 1442 N N . TYR A 1 183 ? -15.727 29.453 -3.275 1 80.69 183 TYR A N 1
ATOM 1443 C CA . TYR A 1 183 ? -14.844 28.953 -2.223 1 80.69 183 TYR A CA 1
ATOM 1444 C C . TYR A 1 183 ? -15.477 29.141 -0.849 1 80.69 183 TYR A C 1
ATOM 1446 O O . TYR A 1 183 ? -14.773 29.172 0.165 1 80.69 183 TYR A O 1
ATOM 1454 N N . ASP A 1 184 ? -16.766 29.281 -0.899 1 86.69 184 ASP A N 1
ATOM 1455 C CA . ASP A 1 184 ? -17.484 29.391 0.362 1 86.69 184 ASP A CA 1
ATOM 1456 C C . ASP A 1 184 ? -17.344 28.109 1.193 1 86.69 184 ASP A C 1
ATOM 1458 O O . ASP A 1 184 ? -17.5 27.016 0.673 1 86.69 184 ASP A O 1
ATOM 1462 N N . GLY A 1 185 ? -16.906 28.312 2.42 1 89.12 185 GLY A N 1
ATOM 1463 C CA . GLY A 1 185 ? -16.766 27.172 3.311 1 89.12 185 GLY A CA 1
ATOM 1464 C C . GLY A 1 185 ? -15.398 26.531 3.234 1 89.12 185 GLY A C 1
ATOM 1465 O O . GLY A 1 185 ? -15.125 25.562 3.945 1 89.12 185 GLY A O 1
ATOM 1466 N N . ALA A 1 186 ? -14.539 27.109 2.424 1 92.94 186 ALA A N 1
ATOM 1467 C CA . ALA A 1 186 ? -13.18 26.594 2.373 1 92.94 186 ALA A CA 1
ATOM 1468 C C . ALA A 1 186 ? -12.461 26.797 3.705 1 92.94 186 ALA A C 1
ATOM 1470 O O . ALA A 1 186 ? -12.625 27.844 4.352 1 92.94 186 ALA A O 1
ATOM 1471 N N . VAL A 1 187 ? -11.672 25.844 4.039 1 94.62 187 VAL A N 1
ATOM 1472 C CA . VAL A 1 187 ? -10.938 25.922 5.297 1 94.62 187 VAL A CA 1
ATOM 1473 C C . VAL A 1 187 ? -9.703 26.797 5.125 1 94.62 187 VAL A C 1
ATOM 1475 O O . VAL A 1 187 ? -8.781 26.438 4.391 1 94.62 187 VAL A O 1
ATOM 1478 N N . ASP A 1 188 ? -9.672 27.859 5.863 1 95.12 188 ASP A N 1
ATOM 1479 C CA . ASP A 1 188 ? -8.547 28.781 5.758 1 95.12 188 ASP A CA 1
ATOM 1480 C C . ASP A 1 188 ? -7.484 28.469 6.812 1 95.12 188 ASP A C 1
ATOM 1482 O O . ASP A 1 188 ? -6.289 28.656 6.574 1 95.12 188 ASP A O 1
ATOM 1486 N N . ALA A 1 189 ? -7.988 28.062 7.914 1 96.94 189 ALA A N 1
ATOM 1487 C CA . ALA A 1 189 ? -7.094 27.75 9.023 1 96.94 189 ALA A CA 1
ATOM 1488 C C . ALA A 1 189 ? -7.66 26.625 9.875 1 96.94 189 ALA A C 1
ATOM 1490 O O . ALA A 1 189 ? -8.875 26.453 9.969 1 96.94 189 ALA A O 1
ATOM 1491 N N . TYR A 1 190 ? -6.781 25.906 10.438 1 97.12 190 TYR A N 1
ATOM 1492 C CA . TYR A 1 190 ? -7.215 24.828 11.32 1 97.12 190 TYR A CA 1
ATOM 1493 C C . TYR A 1 190 ? -6.137 24.5 12.344 1 97.12 190 TYR A C 1
ATOM 1495 O O . TYR A 1 190 ? -4.953 24.766 12.125 1 97.12 190 TYR A O 1
ATOM 1503 N N . THR A 1 191 ? -6.547 24.016 13.477 1 96.75 191 THR A N 1
ATOM 1504 C CA . THR A 1 191 ? -5.621 23.672 14.547 1 96.75 191 THR A CA 1
ATOM 1505 C C . THR A 1 191 ? -6.285 22.719 15.547 1 96.75 191 THR A C 1
ATOM 1507 O O . THR A 1 191 ? -7.5 22.516 15.5 1 96.75 191 THR A O 1
ATOM 1510 N N . VAL A 1 192 ? -5.453 22.125 16.312 1 94.06 192 VAL A N 1
ATOM 1511 C CA . VAL A 1 192 ? -5.918 21.328 17.438 1 94.06 192 VAL A CA 1
ATOM 1512 C C . VAL A 1 192 ? -5.781 22.125 18.734 1 94.06 192 VAL A C 1
ATOM 1514 O O . VAL A 1 192 ? -4.719 22.688 19.016 1 94.06 192 VAL A O 1
ATOM 1517 N N . VAL A 1 193 ? -6.855 22.219 19.391 1 92 193 VAL A N 1
ATOM 1518 C CA . VAL A 1 193 ? -6.867 22.906 20.688 1 92 193 VAL A CA 1
ATOM 1519 C C . VAL A 1 193 ? -7.047 21.891 21.812 1 92 193 VAL A C 1
ATOM 1521 O O . VAL A 1 193 ? -8 21.109 21.797 1 92 193 VAL A O 1
ATOM 1524 N N . GLY A 1 194 ? -6.168 21.953 22.719 1 85.75 194 GLY A N 1
ATOM 1525 C CA . GLY A 1 194 ? -6.18 20.891 23.734 1 85.75 194 GLY A CA 1
ATOM 1526 C C . GLY A 1 194 ? -5.805 19.531 23.172 1 85.75 194 GLY A C 1
ATOM 1527 O O . GLY A 1 194 ? -4.906 19.422 22.344 1 85.75 194 GLY A O 1
ATOM 1528 N N . GLU A 1 195 ? -6.492 18.531 23.734 1 82.69 195 GLU A N 1
ATOM 1529 C CA . GLU A 1 195 ? -6.145 17.188 23.312 1 82.69 195 GLU A CA 1
ATOM 1530 C C . GLU A 1 195 ? -7.18 16.625 22.344 1 82.69 195 GLU A C 1
ATOM 1532 O O . GLU A 1 195 ? -6.902 15.664 21.609 1 82.69 195 GLU A O 1
ATOM 1537 N N . THR A 1 196 ? -8.281 17.344 22.266 1 86.38 196 THR A N 1
ATOM 1538 C CA . THR A 1 196 ? -9.352 16.625 21.562 1 86.38 196 THR A CA 1
ATOM 1539 C C . THR A 1 196 ? -10.133 17.578 20.656 1 86.38 196 THR A C 1
ATOM 1541 O O . THR A 1 196 ? -10.984 17.141 19.875 1 86.38 196 THR A O 1
ATOM 1544 N N . GLN A 1 197 ? -9.867 18.875 20.75 1 90.38 197 GLN A N 1
ATOM 1545 C CA . GLN A 1 197 ? -10.68 19.812 19.969 1 90.38 197 GLN A CA 1
ATOM 1546 C C . GLN A 1 197 ? -10.008 20.156 18.641 1 90.38 197 GLN A C 1
ATOM 1548 O O . GLN A 1 197 ? -8.828 20.516 18.625 1 90.38 197 GLN A O 1
ATOM 1553 N N . LEU A 1 198 ? -10.75 20.062 17.656 1 94.38 198 LEU A N 1
ATOM 1554 C CA . LEU A 1 198 ? -10.328 20.516 16.328 1 94.38 198 LEU A CA 1
ATOM 1555 C C . LEU A 1 198 ? -11.047 21.797 15.93 1 94.38 198 LEU A C 1
ATOM 1557 O O . LEU A 1 198 ? -12.273 21.812 15.812 1 94.38 198 LEU A O 1
ATOM 1561 N N . TRP A 1 199 ? -10.312 22.875 15.758 1 96 199 TRP A N 1
ATOM 1562 C CA . TRP A 1 199 ? -10.883 24.156 15.312 1 96 199 TRP A CA 1
ATOM 1563 C C . TRP A 1 199 ? -10.648 24.359 13.82 1 96 199 TRP A C 1
ATOM 1565 O O . TRP A 1 199 ? -9.555 24.094 13.312 1 96 199 TRP A O 1
ATOM 1575 N N . VAL A 1 200 ? -11.656 24.844 13.18 1 96.06 200 VAL A N 1
ATOM 1576 C CA . VAL A 1 200 ? -11.586 25.125 11.75 1 96.06 200 VAL A CA 1
ATOM 1577 C C . VAL A 1 200 ? -12.195 26.5 11.469 1 96.06 200 VAL A C 1
ATOM 1579 O O . VAL A 1 200 ? -13.312 26.797 11.891 1 96.06 200 VAL A O 1
ATOM 1582 N N . SER A 1 201 ? -11.422 27.375 10.789 1 96.19 201 SER A N 1
ATOM 1583 C CA . SER A 1 201 ? -11.977 28.609 10.234 1 96.19 201 SER A CA 1
ATOM 1584 C C . SER A 1 201 ? -12.414 28.406 8.781 1 96.19 201 SER A C 1
ATOM 1586 O O . SER A 1 201 ? -11.586 28.141 7.91 1 96.19 201 SER A O 1
ATOM 1588 N N . ALA A 1 202 ? -13.656 28.547 8.617 1 94.81 202 ALA A N 1
ATOM 1589 C CA . ALA A 1 202 ? -14.219 28.391 7.277 1 94.81 202 ALA A CA 1
ATOM 1590 C C . ALA A 1 202 ? -14.539 29.75 6.66 1 94.81 202 ALA A C 1
ATOM 1592 O O . ALA A 1 202 ? -15.156 30.609 7.301 1 94.81 202 ALA A O 1
ATOM 1593 N N . ARG A 1 203 ? -14.195 29.859 5.457 1 93.38 203 ARG A N 1
ATOM 1594 C CA . ARG A 1 203 ? -14.367 31.125 4.758 1 93.38 203 ARG A CA 1
ATOM 1595 C C . ARG A 1 203 ? -15.828 31.562 4.742 1 93.38 203 ARG A C 1
ATOM 1597 O O . ARG A 1 203 ? -16.688 30.828 4.258 1 93.38 203 ARG A O 1
ATOM 1604 N N . GLY A 1 204 ? -16.094 32.719 5.273 1 90.06 204 GLY A N 1
ATOM 1605 C CA . GLY A 1 204 ? -17.438 33.281 5.246 1 90.06 204 GLY A CA 1
ATOM 1606 C C . GLY A 1 204 ? -18.312 32.781 6.383 1 90.06 204 GLY A C 1
ATOM 1607 O O . GLY A 1 204 ? -19.453 33.25 6.531 1 90.06 204 GLY A O 1
ATOM 1608 N N . HIS A 1 205 ? -17.719 31.953 7.281 1 92.44 205 HIS A N 1
ATOM 1609 C CA . HIS A 1 205 ? -18.609 31.344 8.258 1 92.44 205 HIS A CA 1
ATOM 1610 C C . HIS A 1 205 ? -18.047 31.453 9.672 1 92.44 205 HIS A C 1
ATOM 1612 O O . HIS A 1 205 ? -18.734 31.172 10.648 1 92.44 205 HIS A O 1
ATOM 1618 N N . GLY A 1 206 ? -16.828 31.812 9.742 1 93.56 206 GLY A N 1
ATOM 1619 C CA . GLY A 1 206 ? -16.203 31.922 11.055 1 93.56 206 GLY A CA 1
ATOM 1620 C C . GLY A 1 206 ? -15.484 30.656 11.477 1 93.56 206 GLY A C 1
ATOM 1621 O O . GLY A 1 206 ? -14.969 29.922 10.633 1 93.56 206 GLY A O 1
ATOM 1622 N N . THR A 1 207 ? -15.305 30.531 12.805 1 95.38 207 THR A N 1
ATOM 1623 C CA . THR A 1 207 ? -14.547 29.406 13.352 1 95.38 207 THR A CA 1
ATOM 1624 C C . THR A 1 207 ? -15.461 28.438 14.078 1 95.38 207 THR A C 1
ATOM 1626 O O . THR A 1 207 ? -16.328 28.844 14.859 1 95.38 207 THR A O 1
ATOM 1629 N N . TYR A 1 208 ? -15.25 27.172 13.789 1 93.69 208 TYR A N 1
ATOM 1630 C CA . TYR A 1 208 ? -16 26.094 14.414 1 93.69 208 TYR A CA 1
ATOM 1631 C C . TYR A 1 208 ? -15.07 25.109 15.125 1 93.69 208 TYR A C 1
ATOM 1633 O O . TYR A 1 208 ? -13.891 25.016 14.781 1 93.69 208 TYR A O 1
ATOM 1641 N N . SER A 1 209 ? -15.695 24.453 16.156 1 93.69 209 SER A N 1
ATOM 1642 C CA . SER A 1 209 ? -14.945 23.453 16.922 1 93.69 209 SER A CA 1
ATOM 1643 C C . SER A 1 209 ? -15.641 22.094 16.891 1 93.69 209 SER A C 1
ATOM 1645 O O . SER A 1 209 ? -16.859 22.016 16.984 1 93.69 209 SER A O 1
ATOM 1647 N N . LEU A 1 210 ? -14.812 21.094 16.703 1 92.81 210 LEU A N 1
ATOM 1648 C CA . LEU A 1 210 ? -15.258 19.703 16.812 1 92.81 210 LEU A CA 1
ATOM 1649 C C . LEU A 1 210 ? -14.602 19.016 18 1 92.81 210 LEU A C 1
ATOM 1651 O O . LEU A 1 210 ? -13.375 18.984 18.109 1 92.81 210 LEU A O 1
ATOM 1655 N N . ASN A 1 211 ? -15.406 18.531 18.859 1 89.38 211 ASN A N 1
ATOM 1656 C CA . ASN A 1 211 ? -14.875 17.703 19.938 1 89.38 211 ASN A CA 1
ATOM 1657 C C . ASN A 1 211 ? -14.75 16.25 19.516 1 89.38 211 ASN A C 1
ATOM 1659 O O . ASN A 1 211 ? -15.734 15.516 19.5 1 89.38 211 ASN A O 1
ATOM 1663 N N . THR A 1 212 ? -13.602 15.797 19.297 1 86.19 212 THR A N 1
ATOM 1664 C CA . THR A 1 212 ? -13.352 14.484 18.703 1 86.19 212 THR A CA 1
ATOM 1665 C C . THR A 1 212 ? -13.641 13.375 19.719 1 86.19 212 THR A C 1
ATOM 1667 O O . THR A 1 212 ? -13.875 12.234 19.328 1 86.19 212 THR A O 1
ATOM 1670 N N . LYS A 1 213 ? -13.578 13.609 20.984 1 81.06 213 LYS A N 1
ATOM 1671 C CA . LYS A 1 213 ? -13.883 12.617 22 1 81.06 213 LYS A CA 1
ATOM 1672 C C . LYS A 1 213 ? -15.375 12.289 22.031 1 81.06 213 LYS A C 1
ATOM 1674 O O . LYS A 1 213 ? -15.773 11.25 22.547 1 81.06 213 LYS A O 1
ATOM 1679 N N . LYS A 1 214 ? -16.062 13.195 21.594 1 76.25 214 LYS A N 1
ATOM 1680 C CA . LYS A 1 214 ? -17.516 13.023 21.641 1 76.25 214 LYS A CA 1
ATOM 1681 C C . LYS A 1 214 ? -18.031 12.336 20.375 1 76.25 214 LYS A C 1
ATOM 1683 O O . LYS A 1 214 ? -19.234 12.117 20.234 1 76.25 214 LYS A O 1
ATOM 1688 N N . ILE A 1 215 ? -17.109 12.07 19.562 1 74.81 215 ILE A N 1
ATOM 1689 C CA . ILE A 1 215 ? -17.5 11.328 18.375 1 74.81 215 ILE A CA 1
ATOM 1690 C C . ILE A 1 215 ? -17.703 9.852 18.734 1 74.81 215 ILE A C 1
ATOM 1692 O O . ILE A 1 215 ? -16.828 9.219 19.312 1 74.81 215 ILE A O 1
ATOM 1696 N N . SER A 1 216 ? -18.891 9.383 18.828 1 64.75 216 SER A N 1
ATOM 1697 C CA . SER A 1 216 ? -19.156 7.961 19 1 64.75 216 SER A CA 1
ATOM 1698 C C . SER A 1 216 ? -19.203 7.238 17.656 1 64.75 216 SER A C 1
ATOM 1700 O O . SER A 1 216 ? -20.031 7.555 16.797 1 64.75 216 SER A O 1
ATOM 1702 N N . TYR A 1 217 ? -18.109 6.68 17.484 1 59.91 217 TYR A N 1
ATOM 1703 C CA . TYR A 1 217 ? -18.062 5.941 16.219 1 59.91 217 TYR A CA 1
ATOM 1704 C C . TYR A 1 217 ? -18.969 4.719 16.266 1 59.91 217 TYR A C 1
ATOM 1706 O O . TYR A 1 217 ? -18.875 3.914 17.203 1 59.91 217 TYR A O 1
ATOM 1714 N N . GLY A 1 218 ? -20.219 4.938 16.062 1 50.62 218 GLY A N 1
ATOM 1715 C CA . GLY A 1 218 ? -21.094 3.775 16.094 1 50.62 218 GLY A CA 1
ATOM 1716 C C . GLY A 1 218 ? -20.453 2.531 15.508 1 50.62 218 GLY A C 1
ATOM 1717 O O . GLY A 1 218 ? -19.406 2.609 14.859 1 50.62 218 GLY A O 1
ATOM 1718 N N . ILE A 1 219 ? -20.75 1.386 16.188 1 43.69 219 ILE A N 1
ATOM 1719 C CA . ILE A 1 219 ? -20.484 0.101 15.555 1 43.69 219 ILE A CA 1
ATOM 1720 C C . ILE A 1 219 ? -21 0.129 14.117 1 43.69 219 ILE A C 1
ATOM 1722 O O . ILE A 1 219 ? -21.938 0.862 13.797 1 43.69 219 ILE A O 1
ATOM 1726 N N . LYS A 1 220 ? -20.297 -0.516 13.273 1 41.72 220 LYS A N 1
ATOM 1727 C CA . LYS A 1 220 ? -20.891 -0.691 11.945 1 41.72 220 LYS A CA 1
ATOM 1728 C C . LYS A 1 220 ? -22.406 -0.865 12.031 1 41.72 220 LYS A C 1
ATOM 1730 O O . LYS A 1 220 ? -22.891 -1.735 12.75 1 41.72 220 LYS A O 1
ATOM 1735 N N . GLY A 1 221 ? -23.344 0.064 11.5 1 41 221 GLY A N 1
ATOM 1736 C CA . GLY A 1 221 ? -24.797 0.081 11.5 1 41 221 GLY A CA 1
ATOM 1737 C C . GLY A 1 221 ? -25.375 1.081 12.477 1 41 221 GLY A C 1
ATOM 1738 O O . GLY A 1 221 ? -26.531 1.493 12.328 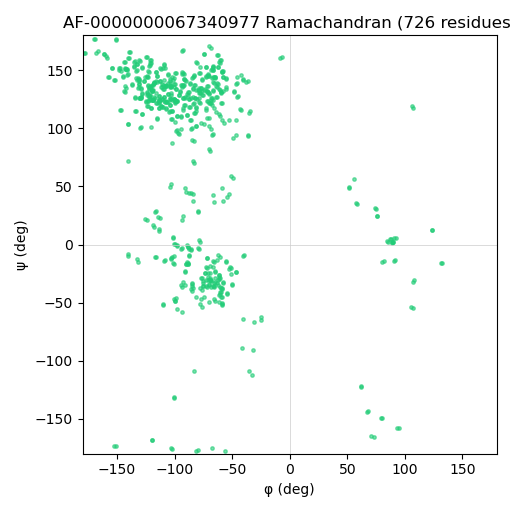1 41 221 GLY A O 1
ATOM 1739 N N . ASN A 1 222 ? -24.969 0.986 13.688 1 39.66 222 ASN A N 1
ATOM 1740 C CA . ASN A 1 222 ? -25.578 1.893 14.656 1 39.66 222 ASN A CA 1
ATOM 1741 C C . ASN A 1 222 ? -24.781 3.186 14.789 1 39.66 222 ASN A C 1
ATOM 1743 O O . ASN A 1 222 ? -23.938 3.311 15.68 1 39.66 222 ASN A O 1
ATOM 1747 N N . GLU A 1 223 ? -24.438 3.781 13.938 1 45.88 223 GLU A N 1
ATOM 1748 C CA . GLU A 1 223 ? -23.641 5.004 13.852 1 45.88 223 GLU A CA 1
ATOM 1749 C C . GLU A 1 223 ? -24.203 6.086 14.773 1 45.88 223 GLU A C 1
ATOM 1751 O O . GLU A 1 223 ? -25.25 6.66 14.508 1 45.88 223 GLU A O 1
ATOM 1756 N N . VAL A 1 224 ? -24.234 5.707 16 1 43.59 224 VAL A N 1
ATOM 1757 C CA . VAL A 1 224 ? -24.594 6.895 16.781 1 43.59 224 VAL A CA 1
ATOM 1758 C C . VAL A 1 224 ? -23.703 8.062 16.359 1 43.59 224 VAL A C 1
ATOM 1760 O O . VAL A 1 224 ? -22.484 8.008 16.547 1 43.59 224 VAL A O 1
ATOM 1763 N N . ARG A 1 225 ? -24 8.836 15.492 1 51.06 225 ARG A N 1
ATOM 1764 C CA . ARG A 1 225 ? -23.562 10.094 14.898 1 51.06 225 ARG A CA 1
ATOM 1765 C C . ARG A 1 225 ? -23.391 11.18 15.953 1 51.06 225 ARG A C 1
ATOM 1767 O O . ARG A 1 225 ? -24.203 12.109 16.031 1 51.06 225 ARG A O 1
ATOM 1774 N N . HIS A 1 226 ? -22.734 10.68 17.125 1 55.62 226 HIS A N 1
ATOM 1775 C CA . HIS A 1 226 ? -22.656 11.812 18.031 1 55.62 226 HIS A CA 1
ATOM 1776 C C . HIS A 1 226 ? -21.297 12.508 17.953 1 55.62 226 HIS A C 1
ATOM 1778 O O . HIS A 1 226 ? -20.266 11.844 18 1 55.62 226 HIS A O 1
ATOM 1784 N N . GLY A 1 227 ? -21.094 13.57 17.188 1 63.88 227 GLY A N 1
ATOM 1785 C CA . GLY A 1 227 ? -20.094 14.617 17.172 1 63.88 227 GLY A CA 1
ATOM 1786 C C . GLY A 1 227 ? -20.672 16 17 1 63.88 227 GLY A C 1
ATOM 1787 O O . GLY A 1 227 ? -21.547 16.203 16.156 1 63.88 227 GLY A O 1
ATOM 1788 N N . GLU A 1 228 ? -20.484 16.766 18.031 1 77.75 228 GLU A N 1
ATOM 1789 C CA . GLU A 1 228 ? -21.172 18.047 17.953 1 77.75 228 GLU A CA 1
ATOM 1790 C C . GLU A 1 228 ? -20.188 19.172 17.641 1 77.75 228 GLU A C 1
ATOM 1792 O O . GLU A 1 228 ? -19.156 19.312 18.312 1 77.75 228 GLU A O 1
ATOM 1797 N N . TRP A 1 229 ? -20.391 19.703 16.484 1 89.5 229 TRP A N 1
ATOM 1798 C CA . TRP A 1 229 ? -19.734 20.953 16.141 1 89.5 229 TRP A CA 1
ATOM 1799 C C . TRP A 1 229 ? -20.328 22.125 16.922 1 89.5 229 TRP A C 1
ATOM 1801 O O . TRP A 1 229 ? -21.531 22.156 17.172 1 89.5 229 TRP A O 1
ATOM 1811 N N . SER A 1 230 ? -19.5 22.938 17.391 1 89.75 230 SER A N 1
ATOM 1812 C CA . SER A 1 230 ? -19.922 24.172 18.031 1 89.75 230 SER A CA 1
ATOM 1813 C C . SER A 1 230 ? -19.25 25.391 17.391 1 89.75 230 SER A C 1
ATOM 1815 O O . SER A 1 230 ? -18.094 25.328 17 1 89.75 230 SER A O 1
ATOM 1817 N N . LYS A 1 231 ? -19.969 26.453 17.312 1 90.88 231 LYS A N 1
ATOM 1818 C CA . LYS A 1 231 ? -19.375 27.688 16.797 1 90.88 231 LYS A CA 1
ATOM 1819 C C . LYS A 1 231 ? -18.562 28.391 17.891 1 90.88 231 LYS A C 1
ATOM 1821 O O . LYS A 1 231 ? -19.062 28.656 18.984 1 90.88 231 LYS A O 1
ATOM 1826 N N . VAL A 1 232 ? -17.375 28.609 17.516 1 92.31 232 VAL A N 1
ATOM 1827 C CA . VAL A 1 232 ? -16.484 29.266 18.469 1 92.31 232 VAL A CA 1
ATOM 1828 C C . VAL A 1 232 ? -16.656 30.781 18.375 1 92.31 232 VAL A C 1
ATOM 1830 O O . VAL A 1 232 ? -16.656 31.484 19.406 1 92.31 232 VAL A O 1
ATOM 1833 N N . GLY A 1 233 ? -16.812 31.312 17.125 1 92 233 GLY A N 1
ATOM 1834 C CA . GLY A 1 233 ? -17.031 32.719 16.922 1 92 233 GLY A CA 1
ATOM 1835 C C . GLY A 1 233 ? -17.219 33.094 15.469 1 92 233 GLY A C 1
ATOM 1836 O O . GLY A 1 233 ? -16.906 32.312 14.57 1 92 233 GLY A O 1
ATOM 1837 N N . ASP A 1 234 ? -17.734 34.312 15.312 1 91.69 234 ASP A N 1
ATOM 1838 C CA . ASP A 1 234 ? -17.891 34.875 13.969 1 91.69 234 ASP A CA 1
ATOM 1839 C C . ASP A 1 234 ? -16.609 35.562 13.508 1 91.69 234 ASP A C 1
ATOM 1841 O O . ASP A 1 234 ? -16.641 36.719 13.117 1 91.69 234 ASP A O 1
ATOM 1845 N N . TRP A 1 235 ? -15.586 34.938 13.734 1 92.81 235 TRP A N 1
ATOM 1846 C CA . TRP A 1 235 ? -14.266 35.406 13.328 1 92.81 235 TRP A CA 1
ATOM 1847 C C . TRP A 1 235 ? -13.414 34.25 12.82 1 92.81 235 TRP A C 1
ATOM 1849 O O . TRP A 1 235 ? -13.703 33.062 13.102 1 92.81 235 TRP A O 1
ATOM 1859 N N . ALA A 1 236 ? -12.406 34.625 12.094 1 94.56 236 ALA A N 1
ATOM 1860 C CA . ALA A 1 236 ? -11.43 33.656 11.617 1 94.56 236 ALA A CA 1
ATOM 1861 C C . ALA A 1 236 ? -10.156 33.719 12.461 1 94.56 236 ALA A C 1
ATOM 1863 O O . ALA A 1 236 ? -9.766 34.781 12.945 1 94.56 236 ALA A O 1
ATOM 1864 N N . MET A 1 237 ? -9.578 32.594 12.656 1 95.88 237 MET A N 1
ATOM 1865 C CA . MET A 1 237 ? -8.258 32.562 13.281 1 95.88 237 MET A CA 1
ATOM 1866 C C . MET A 1 237 ? -7.25 33.375 12.469 1 95.88 237 MET A C 1
ATOM 1868 O O . MET A 1 237 ? -7.359 33.438 11.242 1 95.88 237 MET A O 1
ATOM 1872 N N . PRO A 1 238 ? -6.32 33.906 13.18 1 96.06 238 PRO A N 1
ATOM 1873 C CA . PRO A 1 238 ? -5.387 34.781 12.461 1 96.06 238 PRO A CA 1
ATOM 1874 C C . PRO A 1 238 ? -4.316 34 11.695 1 96.06 238 PRO A C 1
ATOM 1876 O O . PRO A 1 238 ? -3.164 34.438 11.633 1 96.06 238 PRO A O 1
ATOM 1879 N N . PHE A 1 239 ? -4.57 32.844 11.273 1 97.19 239 PHE A N 1
ATOM 1880 C CA . PHE A 1 239 ? -3.59 31.969 10.625 1 97.19 239 PHE A CA 1
ATOM 1881 C C . PHE A 1 239 ? -4.051 31.578 9.234 1 97.19 239 PHE A C 1
ATOM 1883 O O . PHE A 1 239 ? -5.23 31.719 8.898 1 97.19 239 PHE A O 1
ATOM 1890 N N . HIS A 1 240 ? -3.117 31.203 8.477 1 95.75 240 HIS A N 1
ATOM 1891 C CA . HIS A 1 240 ? -3.346 30.484 7.223 1 95.75 240 HIS A CA 1
ATOM 1892 C C . HIS A 1 240 ? -2.811 29.062 7.289 1 95.75 240 HIS A C 1
ATOM 1894 O O . HIS A 1 240 ? -1.631 28.844 7.578 1 95.75 240 HIS A O 1
ATOM 1900 N N . GLY A 1 241 ? -3.727 28.156 7.016 1 95.38 241 GLY A N 1
ATOM 1901 C CA . GLY A 1 241 ? -3.307 26.766 7.109 1 95.38 241 GLY A CA 1
ATOM 1902 C C . GLY A 1 241 ? -3.273 26.25 8.539 1 95.38 241 GLY A C 1
ATOM 1903 O O . GLY A 1 241 ? -4.09 26.656 9.367 1 95.38 241 GLY A O 1
ATOM 1904 N N . ARG A 1 242 ? -2.398 25.359 8.75 1 96.81 242 ARG A N 1
ATOM 1905 C CA . ARG A 1 242 ? -2.352 24.703 10.055 1 96.81 242 ARG A CA 1
ATOM 1906 C C . ARG A 1 242 ? -1.552 25.531 11.055 1 96.81 242 ARG A C 1
ATOM 1908 O O . ARG A 1 242 ? -0.456 26 10.742 1 96.81 242 ARG A O 1
ATOM 1915 N N . ALA A 1 243 ? -2.104 25.672 12.188 1 97.5 243 ALA A N 1
ATOM 1916 C CA . ALA A 1 243 ? -1.386 26.266 13.32 1 97.5 243 ALA A CA 1
ATOM 1917 C C . ALA A 1 243 ? -1.057 25.203 14.367 1 97.5 243 ALA A C 1
ATOM 1919 O O . ALA A 1 243 ? -1.791 24.219 14.523 1 97.5 243 ALA A O 1
ATOM 1920 N N . PHE A 1 244 ? 0.033 25.453 15.086 1 96.5 244 PHE A N 1
ATOM 1921 C CA . PHE A 1 244 ? 0.478 24.5 16.094 1 96.5 244 PHE A CA 1
ATOM 1922 C C . PHE A 1 244 ? 0.542 25.156 17.469 1 96.5 244 PHE A C 1
ATOM 1924 O O . PHE A 1 244 ? 1.026 26.281 17.594 1 96.5 244 PHE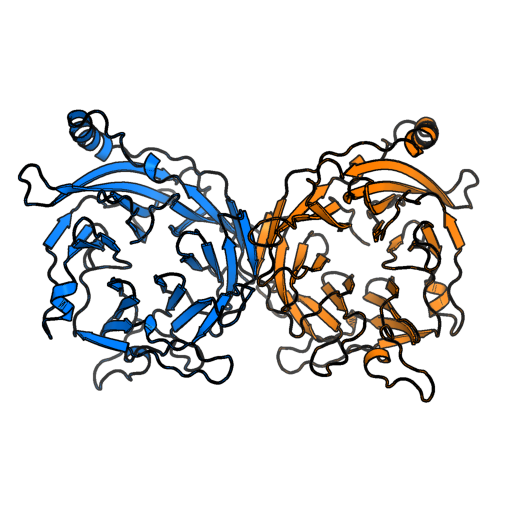 A O 1
ATOM 1931 N N . PHE A 1 245 ? 0.051 24.438 18.375 1 95.19 245 PHE A N 1
ATOM 1932 C CA . PHE A 1 245 ? 0.223 24.859 19.766 1 95.19 245 PHE A CA 1
ATOM 1933 C C . PHE A 1 245 ? 1.59 24.438 20.297 1 95.19 245 PHE A C 1
ATOM 1935 O O . PHE A 1 245 ? 1.978 23.281 20.172 1 95.19 245 PHE A O 1
ATOM 1942 N N . ALA A 1 246 ? 2.293 25.328 20.781 1 94.88 246 ALA A N 1
ATOM 1943 C CA . ALA A 1 246 ? 3.537 25.047 21.5 1 94.88 246 ALA A CA 1
ATOM 1944 C C . ALA A 1 246 ? 3.35 25.156 23 1 94.88 246 ALA A C 1
ATOM 1946 O O . ALA A 1 246 ? 3.309 26.266 23.547 1 94.88 246 ALA A O 1
ATOM 1947 N N . PRO A 1 247 ? 3.361 24.062 23.625 1 92.81 247 PRO A N 1
ATOM 1948 C CA . PRO A 1 247 ? 3.094 24.109 25.078 1 92.81 247 PRO A CA 1
ATOM 1949 C C . PRO A 1 247 ? 4.141 24.891 25.844 1 92.81 247 PRO A C 1
ATOM 1951 O O . PRO A 1 247 ? 3.818 25.547 26.844 1 92.81 247 PRO A O 1
ATOM 1954 N N . GLU A 1 248 ? 5.309 24.875 25.453 1 91.69 248 GLU A N 1
ATOM 1955 C CA . GLU A 1 248 ? 6.402 25.531 26.156 1 91.69 248 GLU A CA 1
ATOM 1956 C C . GLU A 1 248 ? 6.262 27.062 26.078 1 91.69 248 GLU A C 1
ATOM 1958 O O . GLU A 1 248 ? 6.848 27.781 26.891 1 91.69 248 GLU A O 1
ATOM 1963 N N . ARG A 1 249 ? 5.477 27.5 25.141 1 92.31 249 ARG A N 1
ATOM 1964 C CA . ARG A 1 249 ? 5.262 28.938 25 1 92.31 249 ARG A CA 1
ATOM 1965 C C . ARG A 1 249 ? 3.803 29.297 25.25 1 92.31 249 ARG A C 1
ATOM 1967 O O . ARG A 1 249 ? 3.453 30.484 25.312 1 92.31 249 ARG A O 1
ATOM 1974 N N . ARG A 1 250 ? 2.986 28.312 25.328 1 91.88 250 ARG A N 1
ATOM 1975 C CA . ARG A 1 250 ? 1.559 28.422 25.609 1 91.88 250 ARG A CA 1
ATOM 1976 C C . ARG A 1 250 ? 0.871 29.312 24.578 1 91.88 250 ARG A C 1
ATOM 1978 O O . ARG A 1 250 ? 0.035 30.141 24.922 1 91.88 250 ARG A O 1
ATOM 1985 N N . LEU A 1 251 ? 1.311 29.25 23.312 1 94.88 251 LEU A N 1
ATOM 1986 C CA . LEU A 1 251 ? 0.757 29.984 22.188 1 94.88 251 LEU A CA 1
ATOM 1987 C C . LEU A 1 251 ? 0.588 29.078 20.969 1 94.88 251 LEU A C 1
ATOM 1989 O O . LEU A 1 251 ? 1.201 28.016 20.891 1 94.88 251 LEU A O 1
ATOM 1993 N N . TRP A 1 252 ? -0.253 29.469 20.109 1 96.62 252 TRP A N 1
ATOM 1994 C CA . TRP A 1 252 ? -0.351 28.875 18.797 1 96.62 252 TRP A CA 1
ATOM 1995 C C . TRP A 1 252 ? 0.51 29.625 17.781 1 96.62 252 TRP A C 1
ATOM 1997 O O . TRP A 1 252 ? 0.566 30.859 17.812 1 96.62 252 TRP A O 1
ATOM 2007 N N . PHE A 1 253 ? 1.166 28.859 16.984 1 97.62 253 PHE A N 1
ATOM 2008 C CA . PHE A 1 253 ? 2.02 29.422 15.953 1 97.62 253 PHE A CA 1
ATOM 2009 C C . PHE A 1 253 ? 1.532 29.016 14.562 1 97.62 253 PHE A C 1
ATOM 2011 O O . PHE A 1 253 ? 1.13 27.875 14.359 1 97.62 253 PHE A O 1
ATOM 2018 N N . GLY A 1 254 ? 1.546 29.891 13.617 1 97.88 254 GLY A N 1
ATOM 2019 C CA . GLY A 1 254 ? 1.196 29.656 12.227 1 97.88 254 GLY A CA 1
ATOM 2020 C C . GLY A 1 254 ? 1.555 30.812 11.32 1 97.88 254 GLY A C 1
ATOM 2021 O O . GLY A 1 254 ? 2.066 31.844 11.781 1 97.88 254 GLY A O 1
ATOM 2022 N N . PHE A 1 255 ? 1.319 30.594 10.102 1 97.31 255 PHE A N 1
ATOM 2023 C CA . PHE A 1 255 ? 1.49 31.703 9.172 1 97.31 255 PHE A CA 1
ATOM 2024 C C . PHE A 1 255 ? 0.3 32.656 9.234 1 97.31 255 PHE A C 1
ATOM 2026 O O . PHE A 1 255 ? -0.841 32.219 9.398 1 97.31 255 PHE A O 1
ATOM 2033 N N . SER A 1 256 ? 0.639 33.844 9.008 1 96 256 SER A N 1
ATOM 2034 C CA . SER A 1 256 ? -0.409 34.875 9.07 1 96 256 SER A CA 1
ATOM 2035 C C . SER A 1 256 ? -1.42 34.688 7.945 1 96 256 SER A C 1
ATOM 2037 O O . SER A 1 256 ? -1.047 34.375 6.812 1 96 256 SER A O 1
ATOM 2039 N N . GLU A 1 257 ? -2.656 34.969 8.273 1 94.12 257 GLU A N 1
ATOM 2040 C CA . GLU A 1 257 ? -3.723 34.875 7.277 1 94.12 257 GLU A CA 1
ATOM 2041 C C . GLU A 1 257 ? -3.51 35.906 6.16 1 94.12 257 GLU A C 1
ATOM 2043 O O . GLU A 1 257 ? -3.859 35.656 5.004 1 94.12 257 GLU A O 1
ATOM 2048 N N . ARG A 1 258 ? -2.906 36.969 6.473 1 90 258 ARG A N 1
ATOM 2049 C CA . ARG A 1 258 ? -2.738 38.094 5.535 1 90 258 ARG A CA 1
ATOM 2050 C C . ARG A 1 258 ? -1.521 37.875 4.641 1 90 258 ARG A C 1
ATOM 2052 O O . ARG A 1 258 ? -1.519 38.281 3.479 1 90 258 ARG A O 1
ATOM 2059 N N . ASP A 1 259 ? -0.512 37.281 5.254 1 91 259 ASP A N 1
ATOM 2060 C CA . ASP A 1 259 ? 0.769 37.156 4.566 1 91 259 ASP A CA 1
ATOM 2061 C C . ASP A 1 259 ? 1.479 35.875 4.992 1 91 259 ASP A C 1
ATOM 2063 O O . ASP A 1 259 ? 1.985 35.781 6.113 1 91 259 ASP A O 1
ATOM 2067 N N . GLN A 1 260 ? 1.665 34.969 4.078 1 90.62 260 GLN A N 1
ATOM 2068 C CA . GLN A 1 260 ? 2.24 33.688 4.383 1 90.62 260 GLN A CA 1
ATOM 2069 C C . GLN A 1 260 ? 3.758 33.75 4.52 1 90.62 260 GLN A C 1
ATOM 2071 O O . GLN A 1 260 ? 4.426 32.75 4.715 1 90.62 260 GLN A O 1
ATOM 2076 N N . SER A 1 261 ? 4.297 34.906 4.426 1 91.31 261 SER A N 1
ATOM 2077 C CA . SER A 1 261 ? 5.719 35.125 4.684 1 91.31 261 SER A CA 1
ATOM 2078 C C . SER A 1 261 ? 5.965 35.562 6.125 1 91.31 261 SER A C 1
ATOM 2080 O O . SER A 1 261 ? 7.113 35.719 6.543 1 91.31 261 SER A O 1
ATOM 2082 N N . VAL A 1 262 ? 4.898 35.719 6.773 1 94.56 262 VAL A N 1
ATOM 2083 C CA . VAL A 1 262 ? 4.98 36.188 8.156 1 94.56 262 VAL A CA 1
ATOM 2084 C C . VAL A 1 262 ? 4.516 35.062 9.102 1 94.56 262 VAL A C 1
ATOM 2086 O O . VAL A 1 262 ? 3.426 34.531 8.93 1 94.56 262 VAL A O 1
ATOM 2089 N N . LEU A 1 263 ? 5.387 34.75 10.016 1 96.25 263 LEU A N 1
ATOM 2090 C CA . LEU A 1 263 ? 4.996 33.875 11.109 1 96.25 263 LEU A CA 1
ATOM 2091 C C . LEU A 1 263 ? 4.375 34.656 12.258 1 96.25 263 LEU A C 1
ATOM 2093 O O . LEU A 1 263 ? 4.836 35.75 12.578 1 96.25 263 LEU A O 1
ATOM 2097 N N . CYS A 1 264 ? 3.363 34.156 12.805 1 96.88 264 CYS A N 1
ATOM 2098 C CA . CYS A 1 264 ? 2.758 34.875 13.914 1 96.88 264 CYS A CA 1
ATOM 2099 C C . CYS A 1 264 ? 2.342 33.906 15.023 1 96.88 264 CYS A C 1
ATOM 2101 O O . CYS A 1 264 ? 2.371 32.688 14.844 1 96.88 264 CYS A O 1
ATOM 2103 N N . ALA A 1 265 ? 2.062 34.438 16.156 1 96.69 265 ALA A N 1
ATOM 2104 C CA . ALA A 1 265 ? 1.622 33.688 17.344 1 96.69 265 ALA A CA 1
ATOM 2105 C C . ALA A 1 265 ? 0.403 34.344 17.984 1 96.69 265 ALA A C 1
ATOM 2107 O O . ALA A 1 265 ? 0.279 35.562 17.984 1 96.69 265 ALA A O 1
ATOM 2108 N N . ALA A 1 266 ? -0.501 33.562 18.453 1 95.75 266 ALA A N 1
ATOM 2109 C CA . ALA A 1 266 ? -1.705 34.031 19.125 1 95.75 266 ALA A CA 1
ATOM 2110 C C . ALA A 1 266 ? -2.156 33.062 20.219 1 95.75 266 ALA A C 1
ATOM 2112 O O . ALA A 1 266 ? -1.872 31.875 20.141 1 95.75 266 ALA A O 1
ATOM 2113 N N . ASP A 1 267 ? -2.797 33.594 21.188 1 93.62 267 ASP A N 1
ATOM 2114 C CA . ASP A 1 267 ? -3.428 32.781 22.234 1 93.62 267 ASP A CA 1
ATOM 2115 C C . ASP A 1 267 ? -4.898 32.531 21.906 1 93.62 267 ASP A C 1
ATOM 2117 O O . ASP A 1 267 ? -5.715 33.469 21.938 1 93.62 267 ASP A O 1
ATOM 2121 N N . LEU A 1 268 ? -5.207 31.359 21.594 1 92 268 LEU A N 1
ATOM 2122 C CA . LEU A 1 268 ? -6.57 31.016 21.203 1 92 268 LEU A CA 1
ATOM 2123 C C . LEU A 1 268 ? -7.414 30.641 22.422 1 92 268 LEU A C 1
ATOM 2125 O O . LEU A 1 268 ? -8.633 30.484 22.312 1 92 268 LEU A O 1
ATOM 2129 N N . ARG A 1 269 ? -6.922 30.344 23.594 1 80.25 269 ARG A N 1
ATOM 2130 C CA . ARG A 1 269 ? -7.668 29.953 24.781 1 80.25 269 ARG A CA 1
ATOM 2131 C C . ARG A 1 269 ? -8.664 31.047 25.188 1 80.25 269 ARG A C 1
ATOM 2133 O O . ARG A 1 269 ? -9.781 30.75 25.625 1 80.25 269 ARG A O 1
ATOM 2140 N N . GLN A 1 270 ? -8.172 32.312 25 1 67.44 270 GLN A N 1
ATOM 2141 C CA . GLN A 1 270 ? -8.992 33.438 25.453 1 67.44 270 GLN A CA 1
ATOM 2142 C C . GLN A 1 270 ? -10.156 33.688 24.5 1 67.44 270 GLN A C 1
ATOM 2144 O O . GLN A 1 270 ? -11.211 34.156 24.906 1 67.44 270 GLN A O 1
ATOM 2149 N N . ALA A 1 271 ? -9.945 33.406 23.25 1 60.78 271 ALA A N 1
ATOM 2150 C CA . ALA A 1 271 ? -10.969 33.625 22.234 1 60.78 271 ALA A CA 1
ATOM 2151 C C . ALA A 1 271 ? -12.141 32.688 22.391 1 60.78 271 ALA A C 1
ATOM 2153 O O . ALA A 1 271 ? -13.289 33.031 22.141 1 60.78 271 ALA A O 1
ATOM 2154 N N . GLY A 1 272 ? -11.898 31.438 22.781 1 56.97 272 GLY A N 1
ATOM 2155 C CA . GLY A 1 272 ? -12.984 30.5 23.016 1 56.97 272 GLY A CA 1
ATOM 2156 C C . GLY A 1 272 ? -13.859 30.891 24.188 1 56.97 272 GLY A C 1
ATOM 2157 O O . GLY A 1 272 ? -15.062 30.609 24.203 1 56.97 272 GLY A O 1
ATOM 2158 N N . ALA A 1 273 ? -13.219 31.453 25.203 1 53.56 273 ALA A N 1
ATOM 2159 C CA . ALA A 1 273 ? -13.93 31.781 26.438 1 53.56 273 ALA A CA 1
ATOM 2160 C C . ALA A 1 273 ? -14.766 33.062 26.281 1 53.56 273 ALA A C 1
ATOM 2162 O O . ALA A 1 273 ? -15.883 33.125 26.797 1 53.56 273 ALA A O 1
ATOM 2163 N N . ALA A 1 274 ? -14.141 34.094 25.812 1 53.97 274 ALA A N 1
ATOM 2164 C CA . ALA A 1 274 ? -14.867 35.375 25.75 1 53.97 274 ALA A CA 1
ATOM 2165 C C . ALA A 1 274 ? -15.695 35.469 24.469 1 53.97 274 ALA A C 1
ATOM 2167 O O . ALA A 1 274 ? -15.156 35.406 23.359 1 53.97 274 ALA A O 1
ATOM 2168 N N . ALA A 1 275 ? -16.859 35.031 24.547 1 54.75 275 ALA A N 1
ATOM 2169 C CA . ALA A 1 275 ? -17.906 35.031 23.531 1 54.75 275 ALA A CA 1
ATOM 2170 C C . ALA A 1 275 ? -17.844 36.312 22.688 1 54.75 275 ALA A C 1
ATOM 2172 O O . ALA A 1 275 ? -17.922 37.406 23.203 1 54.75 275 ALA A O 1
ATOM 2173 N N . GLY A 1 276 ? -17.141 36.312 21.547 1 67.12 276 GLY A N 1
ATOM 2174 C CA . GLY A 1 276 ? -17.422 37.312 20.531 1 67.12 276 GLY A CA 1
ATOM 2175 C C . GLY A 1 276 ? -16.188 38 20 1 67.12 276 GLY A C 1
ATOM 2176 O O . GLY A 1 276 ? -16.219 38.625 18.938 1 67.12 276 GLY A O 1
ATOM 2177 N N . GLN A 1 277 ? -14.953 37.844 20.828 1 81.94 277 GLN A N 1
ATOM 2178 C CA . GLN A 1 277 ? -13.852 38.625 20.266 1 81.94 277 GLN A CA 1
ATOM 2179 C C . GLN A 1 277 ? -12.852 37.719 19.547 1 81.94 277 GLN A C 1
ATOM 2181 O O . GLN A 1 277 ? -12.539 36.625 20.031 1 81.94 277 GLN A O 1
ATOM 2186 N N . PRO A 1 278 ? -12.359 38.219 18.469 1 88.69 278 PRO A N 1
ATOM 2187 C CA . PRO A 1 278 ? -11.367 37.469 17.734 1 88.69 278 PRO A CA 1
ATOM 2188 C C . PRO A 1 278 ? -10.023 37.375 18.453 1 88.69 278 PRO A C 1
ATOM 2190 O O . PRO A 1 278 ? -9.68 38.281 19.234 1 88.69 278 PRO A O 1
ATOM 2193 N N . PRO A 1 279 ? -9.367 36.281 18.312 1 91.62 279 PRO A N 1
ATOM 2194 C CA . PRO A 1 279 ? -8.031 36.188 18.891 1 91.62 279 PRO A CA 1
ATOM 2195 C C . PRO A 1 279 ? -7.086 37.281 18.359 1 91.62 279 PRO A C 1
ATOM 2197 O O . PRO A 1 279 ? -7.16 37.656 17.188 1 91.62 279 PRO A O 1
ATOM 2200 N N . VAL A 1 280 ? -6.254 37.719 19.266 1 89.25 280 VAL A N 1
ATOM 2201 C CA . VAL A 1 280 ? -5.316 38.781 18.906 1 89.25 280 VAL A CA 1
ATOM 2202 C C . VAL A 1 280 ? -3.928 38.188 18.688 1 89.25 280 VAL A C 1
ATOM 2204 O O . VAL A 1 280 ? -3.459 37.375 19.469 1 89.25 280 VAL A O 1
ATOM 2207 N N . VAL A 1 281 ? -3.316 38.656 17.625 1 94.06 281 VAL A N 1
ATOM 2208 C CA . VAL A 1 281 ? -1.943 38.25 17.328 1 94.06 281 VAL A CA 1
ATOM 2209 C C . VAL A 1 281 ? -0.991 38.906 18.312 1 94.06 281 VAL A C 1
ATOM 2211 O O . VAL A 1 281 ? -0.989 40.125 18.469 1 94.06 281 VAL A O 1
ATOM 2214 N N . SER A 1 282 ? -0.215 38.156 19.016 1 92.38 282 SER A N 1
ATOM 2215 C CA . SER A 1 282 ? 0.688 38.688 20.031 1 92.38 282 SER A CA 1
ATOM 2216 C C . SER A 1 282 ? 2.066 38.969 19.453 1 92.38 282 SER A C 1
ATOM 2218 O O . SER A 1 282 ? 2.762 39.875 19.906 1 92.38 282 SER A O 1
ATOM 2220 N N . HIS A 1 283 ? 2.531 38.188 18.469 1 94.25 283 HIS A N 1
ATOM 2221 C CA . HIS A 1 283 ? 3.848 38.312 17.875 1 94.25 283 HIS A CA 1
ATOM 2222 C C . HIS A 1 283 ? 3.793 38.062 16.359 1 94.25 283 HIS A C 1
ATOM 2224 O O . HIS A 1 283 ? 2.996 37.25 15.898 1 94.25 283 HIS A O 1
ATOM 2230 N N . GLU A 1 284 ? 4.617 38.75 15.68 1 95.25 284 GLU A N 1
ATOM 2231 C CA . GLU A 1 284 ? 4.82 38.531 14.25 1 95.25 284 GLU A CA 1
ATOM 2232 C C . GLU A 1 284 ? 6.301 38.562 13.898 1 95.25 284 GLU A C 1
ATOM 2234 O O . GLU A 1 284 ? 7.062 39.375 14.438 1 95.25 284 GLU A O 1
ATOM 2239 N N . TRP A 1 285 ? 6.676 37.719 13.102 1 93.5 285 TRP A N 1
ATOM 2240 C CA . TRP A 1 285 ? 8.055 37.656 12.633 1 93.5 285 TRP A CA 1
ATOM 2241 C C . TRP A 1 285 ? 8.117 37.562 11.117 1 93.5 285 TRP A C 1
ATOM 2243 O O . TRP A 1 285 ? 7.523 36.656 10.516 1 93.5 285 TRP A O 1
ATOM 2253 N N . GLU A 1 286 ? 8.844 38.438 10.523 1 90.75 286 GLU A N 1
ATOM 2254 C CA . GLU A 1 286 ? 9.07 38.438 9.086 1 90.75 286 GLU A CA 1
ATOM 2255 C C . GLU A 1 286 ? 10.336 37.688 8.719 1 90.75 286 GLU A C 1
ATOM 2257 O O . GLU A 1 286 ? 11.086 37.25 9.602 1 90.75 286 GLU A O 1
ATOM 2262 N N . GLY A 1 287 ? 10.492 37.375 7.387 1 85.69 287 GLY A N 1
ATOM 2263 C CA . GLY A 1 287 ? 11.758 36.812 6.957 1 85.69 287 GLY A CA 1
ATOM 2264 C C . GLY A 1 287 ? 11.602 35.469 6.254 1 85.69 287 GLY A C 1
ATOM 2265 O O . GLY A 1 287 ? 12.586 34.75 6.07 1 85.69 287 GLY A O 1
ATOM 2266 N N . PHE A 1 288 ? 10.453 35.156 5.926 1 89 288 PHE A N 1
ATOM 2267 C CA . PHE A 1 288 ? 10.266 33.844 5.281 1 89 288 PHE A CA 1
ATOM 2268 C C . PHE A 1 288 ? 9.742 34.031 3.859 1 89 288 PHE A C 1
ATOM 2270 O O . PHE A 1 288 ? 9.016 33.188 3.352 1 89 288 PHE A O 1
ATOM 2277 N N . THR A 1 289 ? 10.102 35.125 3.34 1 84.19 289 THR A N 1
ATOM 2278 C CA . THR A 1 289 ? 9.758 35.375 1.948 1 84.19 289 THR A CA 1
ATOM 2279 C C . THR A 1 289 ? 10.633 34.562 1.008 1 84.19 289 THR A C 1
ATOM 2281 O O . THR A 1 289 ? 11.82 34.344 1.272 1 84.19 289 THR A O 1
ATOM 2284 N N . VAL A 1 290 ? 9.992 33.969 0.103 1 78.88 290 VAL A N 1
ATOM 2285 C CA . VAL A 1 290 ? 10.727 33.281 -0.957 1 78.88 290 VAL A CA 1
ATOM 2286 C C . VAL A 1 290 ? 10.68 34.094 -2.236 1 78.88 290 VAL A C 1
ATOM 2288 O O . VAL A 1 290 ? 9.656 34.719 -2.559 1 78.88 290 VAL A O 1
ATOM 2291 N N . PRO A 1 291 ? 11.922 34.406 -2.838 1 62.84 291 PRO A N 1
ATOM 2292 C CA . PRO A 1 291 ? 11.969 35.25 -4.035 1 62.84 291 PRO A CA 1
ATOM 2293 C C . PRO A 1 291 ? 11.172 34.656 -5.199 1 62.84 291 PRO A C 1
ATOM 2295 O O . PRO A 1 291 ? 11.414 33.531 -5.613 1 62.84 291 PRO A O 1
ATOM 2298 N N . CYS A 1 292 ? 10.016 34.25 -4.996 1 60.66 292 CYS A N 1
ATOM 2299 C CA . CYS A 1 292 ? 9.492 33.438 -6.074 1 60.66 292 CYS A CA 1
ATOM 2300 C C . CYS A 1 292 ? 8.414 34.156 -6.852 1 60.66 292 CYS A C 1
ATOM 2302 O O . CYS A 1 292 ? 7.746 35.062 -6.312 1 60.66 292 CYS A O 1
ATOM 2304 N N . GLN A 1 293 ? 8.391 33.969 -8.203 1 53.44 293 GLN A N 1
ATOM 2305 C CA . GLN A 1 293 ? 7.445 34.438 -9.211 1 53.44 293 GLN A CA 1
ATOM 2306 C C . GLN A 1 293 ? 6.09 33.75 -9.047 1 53.44 293 GLN A C 1
ATOM 2308 O O . GLN A 1 293 ? 5.074 34.219 -9.539 1 53.44 293 GLN A O 1
ATOM 2313 N N . ALA A 1 294 ? 6.102 32.5 -8.555 1 59.91 294 ALA A N 1
ATOM 2314 C CA . ALA A 1 294 ? 4.879 31.703 -8.641 1 59.91 294 ALA A CA 1
ATOM 2315 C C . ALA A 1 294 ? 4.383 31.297 -7.258 1 59.91 294 ALA A C 1
ATOM 2317 O O . ALA A 1 294 ? 4.945 31.719 -6.242 1 59.91 294 ALA A O 1
ATOM 2318 N N . ALA A 1 295 ? 3.396 30.344 -7.266 1 64.88 295 ALA A N 1
ATOM 2319 C CA . ALA A 1 295 ? 2.602 29.922 -6.117 1 64.88 295 ALA A CA 1
ATOM 2320 C C . ALA A 1 295 ? 3.473 29.219 -5.074 1 64.88 295 ALA A C 1
ATOM 2322 O O . ALA A 1 295 ? 4.242 28.312 -5.406 1 64.88 295 ALA A O 1
ATOM 2323 N N . VAL A 1 296 ? 3.549 29.812 -3.885 1 81.12 296 VAL A N 1
ATOM 2324 C CA . VAL A 1 296 ? 4.34 29.297 -2.768 1 81.12 296 VAL A CA 1
ATOM 2325 C C . VAL A 1 296 ? 3.426 28.578 -1.777 1 81.12 296 VAL A C 1
ATOM 2327 O O . VAL A 1 296 ? 2.365 29.094 -1.415 1 81.12 296 VAL A O 1
ATOM 2330 N N . ARG A 1 297 ? 3.799 27.328 -1.524 1 90.44 297 ARG A N 1
ATOM 2331 C CA . ARG A 1 297 ? 3.143 26.609 -0.438 1 90.44 297 ARG A CA 1
ATOM 2332 C C . ARG A 1 297 ? 3.994 26.641 0.827 1 90.44 297 ARG A C 1
ATOM 2334 O O . ARG A 1 297 ? 5.203 26.406 0.771 1 90.44 297 ARG A O 1
ATOM 2341 N N . SER A 1 298 ? 3.281 26.938 1.918 1 94.06 298 SER A N 1
ATOM 2342 C CA . SER A 1 298 ? 4 27.078 3.18 1 94.06 298 SER A CA 1
ATOM 2343 C C . SER A 1 298 ? 3.537 26.047 4.203 1 94.06 298 SER A C 1
ATOM 2345 O O . SER A 1 298 ? 2.344 25.75 4.297 1 94.06 298 SER A O 1
ATOM 2347 N N . PHE A 1 299 ? 4.547 25.531 4.91 1 95.19 299 PHE A N 1
ATOM 2348 C CA . PHE A 1 299 ? 4.27 24.594 5.992 1 95.19 299 PHE A CA 1
ATOM 2349 C C . PHE A 1 299 ? 5.012 25 7.262 1 95.19 299 PHE A C 1
ATOM 2351 O O . PHE A 1 299 ? 6.156 25.453 7.199 1 95.19 299 PHE A O 1
ATOM 2358 N N . LEU A 1 300 ? 4.309 24.875 8.305 1 97.12 300 LEU A N 1
ATOM 2359 C CA . LEU A 1 300 ? 4.918 24.984 9.625 1 97.12 300 LEU A CA 1
ATOM 2360 C C . LEU A 1 300 ? 4.738 23.703 10.422 1 97.12 300 LEU A C 1
ATOM 2362 O O . LEU A 1 300 ? 3.641 23.141 10.461 1 97.12 300 LEU A O 1
ATOM 2366 N N . LEU A 1 301 ? 5.879 23.25 11.008 1 96.81 301 LEU A N 1
ATOM 2367 C CA . LEU A 1 301 ? 5.805 22.062 11.844 1 96.81 301 LEU A CA 1
ATOM 2368 C C . LEU A 1 301 ? 6.453 22.297 13.203 1 96.81 301 LEU A C 1
ATOM 2370 O O . LEU A 1 301 ? 7.582 22.781 13.281 1 96.81 301 LEU A O 1
ATOM 2374 N N . HIS A 1 302 ? 5.664 22.016 14.211 1 96.75 302 HIS A N 1
ATOM 2375 C CA . HIS A 1 302 ? 6.246 21.984 15.547 1 96.75 302 HIS A CA 1
ATOM 2376 C C . HIS A 1 302 ? 7.012 20.688 15.789 1 96.75 302 HIS A C 1
ATOM 2378 O O . HIS A 1 302 ? 6.492 19.609 15.531 1 96.75 302 HIS A O 1
ATOM 2384 N N . LEU A 1 303 ? 8.211 20.781 16.266 1 95.69 303 LEU A N 1
ATOM 2385 C CA . LEU A 1 303 ? 9.07 19.594 16.344 1 95.69 303 LEU A CA 1
ATOM 2386 C C . LEU A 1 303 ? 8.859 18.859 17.656 1 95.69 303 LEU A C 1
ATOM 2388 O O . LEU A 1 303 ? 9.273 17.719 17.812 1 95.69 303 LEU A O 1
ATOM 2392 N N . GLY A 1 304 ? 8.273 19.484 18.625 1 91.75 304 GLY A N 1
ATOM 2393 C CA . GLY A 1 304 ? 7.859 18.844 19.859 1 91.75 304 GLY A CA 1
ATOM 2394 C C . GLY A 1 304 ? 9.008 18.562 20.797 1 91.75 304 GLY A C 1
ATOM 2395 O O . GLY A 1 304 ? 8.922 17.688 21.656 1 91.75 304 GLY A O 1
ATOM 2396 N N . THR A 1 305 ? 10.078 19.281 20.703 1 89.38 305 THR A N 1
ATOM 2397 C CA . THR A 1 305 ? 11.25 19.047 21.531 1 89.38 305 THR A CA 1
ATOM 2398 C C . THR A 1 305 ? 11.141 19.797 22.844 1 89.38 305 THR A C 1
ATOM 2400 O O . THR A 1 305 ? 11.969 19.625 23.75 1 89.38 305 THR A O 1
ATOM 2403 N N . GLY A 1 306 ? 10.227 20.609 22.938 1 90 306 GLY A N 1
ATOM 2404 C CA . GLY A 1 306 ? 10.039 21.344 24.188 1 90 306 GLY A CA 1
ATOM 2405 C C . GLY A 1 306 ? 10.852 22.625 24.25 1 90 306 GLY A C 1
ATOM 2406 O O . GLY A 1 306 ? 10.891 23.297 25.281 1 90 306 GLY A O 1
ATOM 2407 N N . ASP A 1 307 ? 11.516 22.984 23.25 1 88.81 307 ASP A N 1
ATOM 2408 C CA . ASP A 1 307 ? 12.375 24.172 23.25 1 88.81 307 ASP A CA 1
ATOM 2409 C C . ASP A 1 307 ? 11.914 25.188 22.219 1 88.81 307 ASP A C 1
ATOM 2411 O O . ASP A 1 307 ? 12.688 26.062 21.812 1 88.81 307 ASP A O 1
ATOM 2415 N N . GLY A 1 308 ? 10.742 25.047 21.766 1 93.12 308 GLY A N 1
ATOM 2416 C CA . GLY A 1 308 ? 10.164 26.016 20.859 1 93.12 308 GLY A CA 1
ATOM 2417 C C . GLY A 1 308 ? 10.727 25.938 19.453 1 93.12 308 GLY A C 1
ATOM 2418 O O . GLY A 1 308 ? 10.852 26.953 18.766 1 93.12 308 GLY A O 1
ATOM 2419 N N . ARG A 1 309 ? 11.078 24.781 19.078 1 94.12 309 ARG A N 1
ATOM 2420 C CA . ARG A 1 309 ? 11.672 24.594 17.75 1 94.12 309 ARG A CA 1
ATOM 2421 C C . ARG A 1 309 ? 10.617 24.203 16.734 1 94.12 309 ARG A C 1
ATOM 2423 O O . ARG A 1 309 ? 9.742 23.375 17.016 1 94.12 309 ARG A O 1
ATOM 2430 N N . PHE A 1 310 ? 10.758 24.859 15.539 1 96.69 310 PHE A N 1
ATOM 2431 C CA . PHE A 1 310 ? 9.852 24.641 14.414 1 96.69 310 PHE A CA 1
ATOM 2432 C C . PHE A 1 310 ? 10.641 24.438 13.125 1 96.69 310 PHE A C 1
ATOM 2434 O O . PHE A 1 310 ? 11.805 24.812 13.031 1 96.69 310 PHE A O 1
ATOM 2441 N N . CYS A 1 311 ? 10.023 23.781 12.227 1 97.31 311 CYS A N 1
ATOM 2442 C CA . CYS A 1 311 ? 10.484 23.766 10.844 1 97.31 311 CYS A CA 1
ATOM 2443 C C . CYS A 1 311 ? 9.562 24.594 9.953 1 97.31 311 CYS A C 1
ATOM 2445 O O . CYS A 1 311 ? 8.359 24.344 9.898 1 97.31 311 CYS A O 1
ATOM 2447 N N . VAL A 1 312 ? 10.109 25.531 9.312 1 96.44 312 VAL A N 1
ATOM 2448 C CA . VAL A 1 312 ? 9.391 26.297 8.289 1 96.44 312 VAL A CA 1
ATOM 2449 C C . VAL A 1 312 ? 9.758 25.766 6.902 1 96.44 312 VAL A C 1
ATOM 2451 O O . VAL A 1 312 ? 10.938 25.719 6.543 1 96.44 312 VAL A O 1
ATOM 2454 N N . ALA A 1 313 ? 8.773 25.406 6.195 1 96.25 313 ALA A N 1
ATOM 2455 C CA . ALA A 1 313 ? 9 24.906 4.844 1 96.25 313 ALA A CA 1
ATOM 2456 C C . ALA A 1 313 ? 8.305 25.781 3.809 1 96.25 313 ALA A C 1
ATOM 2458 O O . ALA A 1 313 ? 7.121 26.094 3.957 1 96.25 313 ALA A O 1
ATOM 2459 N N . LYS A 1 314 ? 9.016 26.125 2.785 1 94.06 314 LYS A N 1
ATOM 2460 C CA . LYS A 1 314 ? 8.5 26.875 1.644 1 94.06 314 LYS A CA 1
ATOM 2461 C C . LYS A 1 314 ? 8.742 26.125 0.337 1 94.06 314 LYS A C 1
ATOM 2463 O O . LYS A 1 314 ? 9.883 25.828 -0.014 1 94.06 314 LYS A O 1
ATOM 2468 N N . PHE A 1 315 ? 7.641 25.828 -0.295 1 92.81 315 PHE A N 1
ATOM 2469 C CA . PHE A 1 315 ? 7.738 25.156 -1.594 1 92.81 315 PHE A CA 1
ATOM 2470 C C . PHE A 1 315 ? 7.488 26.156 -2.723 1 92.81 315 PHE A C 1
ATOM 2472 O O . PHE A 1 315 ? 6.508 26.906 -2.693 1 92.81 315 PHE A O 1
ATOM 2479 N N . SER A 1 316 ? 8.367 26.156 -3.621 1 89.06 316 SER A N 1
ATOM 2480 C CA . SER A 1 316 ? 8.266 27.062 -4.758 1 89.06 316 SER A CA 1
ATOM 2481 C C . SER A 1 316 ? 8.93 26.469 -5.996 1 89.06 316 SER A C 1
ATOM 2483 O O . SER A 1 316 ? 9.148 25.266 -6.074 1 89.06 316 SER A O 1
ATOM 2485 N N . HIS A 1 317 ? 8.977 27.297 -6.969 1 85.12 317 HIS A N 1
ATOM 2486 C CA . HIS A 1 317 ? 9.711 26.969 -8.18 1 85.12 317 HIS A CA 1
ATOM 2487 C C . HIS A 1 317 ? 10.891 27.906 -8.383 1 85.12 317 HIS A C 1
ATOM 2489 O O . HIS A 1 317 ? 10.789 29.109 -8.109 1 85.12 317 HIS A O 1
ATOM 2495 N N . ASN A 1 318 ? 11.945 27.312 -8.805 1 79.88 318 ASN A N 1
ATOM 2496 C CA . ASN A 1 318 ? 13.078 28.172 -9.109 1 79.88 318 ASN A CA 1
ATOM 2497 C C . ASN A 1 318 ? 12.93 28.844 -10.477 1 79.88 318 ASN A C 1
ATOM 2499 O O . ASN A 1 318 ? 11.898 28.688 -11.133 1 79.88 318 ASN A O 1
ATOM 2503 N N . ALA A 1 319 ? 13.953 29.578 -10.82 1 76.06 319 ALA A N 1
ATOM 2504 C CA . ALA A 1 319 ? 13.914 30.344 -12.055 1 76.06 319 ALA A CA 1
ATOM 2505 C C . ALA A 1 319 ? 13.758 29.438 -13.266 1 76.06 319 ALA A C 1
ATOM 2507 O O . ALA A 1 319 ? 13.18 29.844 -14.281 1 76.06 319 ALA A O 1
ATOM 2508 N N . SER A 1 320 ? 14.203 28.234 -13.203 1 76.69 320 SER A N 1
ATOM 2509 C CA . SER A 1 320 ? 14.133 27.281 -14.297 1 76.69 320 SER A CA 1
ATOM 2510 C C . SER A 1 320 ? 12.812 26.516 -14.273 1 76.69 320 SER A C 1
ATOM 2512 O O . SER A 1 320 ? 12.578 25.641 -15.109 1 76.69 320 SER A O 1
ATOM 2514 N N . GLY A 1 321 ? 12.016 26.766 -13.266 1 78.44 321 GLY A N 1
ATOM 2515 C CA . GLY A 1 321 ? 10.727 26.094 -13.18 1 78.44 321 GLY A CA 1
ATOM 2516 C C . GLY A 1 321 ? 10.773 24.812 -12.375 1 78.44 321 GLY A C 1
ATOM 2517 O O . GLY A 1 321 ? 9.773 24.094 -12.281 1 78.44 321 GLY A O 1
ATOM 2518 N N . CYS A 1 322 ? 11.906 24.531 -11.781 1 81 322 CYS A N 1
ATOM 2519 C CA . CYS A 1 322 ? 12.055 23.312 -10.984 1 81 322 CYS A CA 1
ATOM 2520 C C . CYS A 1 322 ? 11.508 23.516 -9.57 1 81 322 CYS A C 1
ATOM 2522 O O . CYS A 1 322 ? 11.711 24.578 -8.977 1 81 322 CYS A O 1
ATOM 2524 N N . GLY A 1 323 ? 10.812 22.5 -9.141 1 87.88 323 GLY A N 1
ATOM 2525 C CA . GLY A 1 323 ? 10.305 22.562 -7.781 1 87.88 323 GLY A CA 1
ATOM 2526 C C . GLY A 1 323 ? 11.398 22.594 -6.73 1 87.88 323 GLY A C 1
ATOM 2527 O O . GLY A 1 323 ? 12.414 21.906 -6.867 1 87.88 323 GLY A O 1
ATOM 2528 N N . VAL A 1 324 ? 11.203 23.484 -5.742 1 89.38 324 VAL A N 1
ATOM 2529 C CA . VAL A 1 324 ? 12.188 23.625 -4.672 1 89.38 324 VAL A CA 1
ATOM 2530 C C . VAL A 1 324 ? 11.484 23.609 -3.316 1 89.38 324 VAL A C 1
ATOM 2532 O O . VAL A 1 324 ? 10.422 24.219 -3.152 1 89.38 324 VAL A O 1
ATOM 2535 N N . ALA A 1 325 ? 12.07 22.844 -2.445 1 93.12 325 ALA A N 1
ATOM 2536 C CA . ALA A 1 325 ? 11.641 22.859 -1.052 1 93.12 325 ALA A CA 1
ATOM 2537 C C . ALA A 1 325 ? 12.703 23.5 -0.158 1 93.12 325 ALA A C 1
ATOM 2539 O O . ALA A 1 325 ? 13.828 23 -0.063 1 93.12 325 ALA A O 1
ATOM 2540 N N . MET A 1 326 ? 12.344 24.578 0.475 1 92.88 326 MET A N 1
ATOM 2541 C CA . MET A 1 326 ? 13.242 25.234 1.427 1 92.88 326 MET A CA 1
ATOM 2542 C C . MET A 1 326 ? 12.82 24.938 2.861 1 92.88 326 MET A C 1
ATOM 2544 O O . MET A 1 326 ? 11.703 25.266 3.262 1 92.88 326 MET A O 1
ATOM 2548 N N . LEU A 1 327 ? 13.703 24.328 3.584 1 95.19 327 LEU A N 1
ATOM 2549 C CA . LEU A 1 327 ? 13.445 24.016 4.984 1 95.19 327 LEU A CA 1
ATOM 2550 C C . LEU A 1 327 ? 14.336 24.859 5.898 1 95.19 327 LEU A C 1
ATOM 2552 O O . LEU A 1 327 ? 15.562 24.844 5.762 1 95.19 327 LEU A O 1
ATOM 2556 N N . THR A 1 328 ? 13.68 25.562 6.805 1 94.12 328 THR A N 1
ATOM 2557 C CA . THR A 1 328 ? 14.398 26.406 7.738 1 94.12 328 THR A CA 1
ATOM 2558 C C . THR A 1 328 ? 14.102 26.016 9.18 1 94.12 328 THR A C 1
ATOM 2560 O O . THR A 1 328 ? 12.938 25.906 9.57 1 94.12 328 THR A O 1
ATOM 2563 N N . GLY A 1 329 ? 15.18 25.781 9.938 1 94.81 329 GLY A N 1
ATOM 2564 C CA . GLY A 1 329 ? 14.984 25.641 11.375 1 94.81 329 GLY A CA 1
ATOM 2565 C C . GLY A 1 329 ? 14.766 26.953 12.086 1 94.81 329 GLY A C 1
ATOM 2566 O O . GLY A 1 329 ? 15.484 27.938 11.828 1 94.81 329 GLY A O 1
ATOM 2567 N N . VAL A 1 330 ? 13.727 26.969 12.922 1 94.56 330 VAL A N 1
ATOM 2568 C CA . VAL A 1 330 ? 13.422 28.188 13.672 1 94.56 330 VAL A CA 1
ATOM 2569 C C . VAL A 1 330 ? 13.227 27.844 15.148 1 94.56 330 VAL A C 1
ATOM 2571 O O . VAL A 1 330 ? 12.633 26.812 15.477 1 94.56 330 VAL A O 1
ATOM 2574 N N . GLU A 1 331 ? 13.742 28.719 15.953 1 92.75 331 GLU A N 1
ATOM 2575 C CA . GLU A 1 331 ? 13.586 28.578 17.391 1 92.75 331 GLU A CA 1
ATOM 2576 C C . GLU A 1 331 ? 12.961 29.828 18 1 92.75 331 GLU A C 1
ATOM 2578 O O . GLU A 1 331 ? 13.43 30.953 17.75 1 92.75 331 GLU A O 1
ATOM 2583 N N . VAL A 1 332 ? 11.891 29.625 18.656 1 92.5 332 VAL A N 1
ATOM 2584 C CA . VAL A 1 332 ? 11.273 30.734 19.375 1 92.5 332 VAL A CA 1
ATOM 2585 C C . VAL A 1 332 ? 11.672 30.688 20.844 1 92.5 332 VAL A C 1
ATOM 2587 O O . VAL A 1 332 ? 11.297 29.766 21.578 1 92.5 332 VAL A O 1
ATOM 2590 N N . ALA A 1 333 ? 12.453 31.625 21.188 1 87.75 333 ALA A N 1
ATOM 2591 C CA . ALA A 1 333 ? 12.977 31.672 22.562 1 87.75 333 ALA A CA 1
ATOM 2592 C C . ALA A 1 333 ? 12.641 33 23.219 1 87.75 333 ALA A C 1
ATOM 2594 O O . ALA A 1 333 ? 12.188 33.938 22.547 1 87.75 333 ALA A O 1
ATOM 2595 N N . ARG A 1 334 ? 12.727 32.938 24.547 1 83.69 334 ARG A N 1
ATOM 2596 C CA . ARG A 1 334 ? 12.555 34.188 25.266 1 83.69 334 ARG A CA 1
ATOM 2597 C C . ARG A 1 334 ? 13.75 35.125 25.047 1 83.69 334 ARG A C 1
ATOM 2599 O O . ARG A 1 334 ? 14.898 34.656 25.031 1 83.69 334 ARG A O 1
ATOM 2606 N N . CYS A 1 335 ? 13.359 36.344 24.688 1 75.25 335 CYS A N 1
ATOM 2607 C CA . CYS A 1 335 ? 14.414 37.344 24.484 1 75.25 335 CYS A CA 1
ATOM 2608 C C . CYS A 1 335 ? 15.172 37.594 25.781 1 75.25 335 CYS A C 1
ATOM 2610 O O . CYS A 1 335 ? 14.773 37.094 26.844 1 75.25 335 CYS A O 1
ATOM 2612 N N . VAL A 1 336 ? 16.391 38.219 25.609 1 63.34 336 VAL A N 1
ATOM 2613 C CA . VAL A 1 336 ? 17.266 38.531 26.734 1 63.34 336 VAL A CA 1
ATOM 2614 C C . VAL A 1 336 ? 16.469 39.25 27.828 1 63.34 336 VAL A C 1
ATOM 2616 O O . VAL A 1 336 ? 16.703 39 29.016 1 63.34 336 VAL A O 1
ATOM 2619 N N . ASP A 1 337 ? 15.602 39.969 27.344 1 61.47 337 ASP A N 1
ATOM 2620 C CA . ASP A 1 337 ? 14.875 40.75 28.344 1 61.47 337 ASP A CA 1
ATOM 2621 C C . ASP A 1 337 ? 13.812 39.875 29.031 1 61.47 337 ASP A C 1
ATOM 2623 O O . ASP A 1 337 ? 13.219 40.281 30.031 1 61.47 337 ASP A O 1
ATOM 2627 N N . GLY A 1 338 ? 13.695 38.688 28.594 1 62.12 338 GLY A N 1
ATOM 2628 C CA . GLY A 1 338 ? 12.906 37.656 29.234 1 62.12 338 GLY A CA 1
ATOM 2629 C C . GLY A 1 338 ? 11.422 37.75 28.938 1 62.12 338 GLY A C 1
ATOM 2630 O O . GLY A 1 338 ? 10.656 36.812 29.234 1 62.12 338 GLY A O 1
ATOM 2631 N N . VAL A 1 339 ? 10.984 38.812 28.438 1 63.47 339 VAL A N 1
ATOM 2632 C CA . VAL A 1 339 ? 9.547 39.062 28.359 1 63.47 339 VAL A CA 1
ATOM 2633 C C . VAL A 1 339 ? 9.062 38.75 26.938 1 63.47 339 VAL A C 1
ATOM 2635 O O . VAL A 1 339 ? 8.086 38.031 26.75 1 63.47 339 VAL A O 1
ATOM 2638 N N . ALA A 1 340 ? 9.781 39.281 26.016 1 81.88 340 ALA A N 1
ATOM 2639 C CA . ALA A 1 340 ? 9.336 39.156 24.641 1 81.88 340 ALA A CA 1
ATOM 2640 C C . ALA A 1 340 ? 9.914 37.906 23.984 1 81.88 340 ALA A C 1
ATOM 2642 O O . ALA A 1 340 ? 10.953 37.375 24.406 1 81.88 340 ALA A O 1
ATOM 2643 N N . LEU A 1 341 ? 9.117 37.281 23.203 1 90.44 341 LEU A N 1
ATOM 2644 C CA . LEU A 1 341 ? 9.602 36.125 22.438 1 90.44 341 LEU A CA 1
ATOM 2645 C C . LEU A 1 341 ? 10.391 36.594 21.219 1 90.44 341 LEU A C 1
ATOM 2647 O O . LEU A 1 341 ? 10.016 37.562 20.547 1 90.44 341 LEU A O 1
ATOM 2651 N N . CYS A 1 342 ? 11.492 35.969 21.094 1 89.31 342 CYS A N 1
ATOM 2652 C CA . CYS A 1 342 ? 12.32 36.219 19.906 1 89.31 342 CYS A CA 1
ATOM 2653 C C . CYS A 1 342 ? 12.422 34.969 19.047 1 89.31 342 CYS A C 1
ATOM 2655 O O . CYS A 1 342 ? 12.375 33.844 19.547 1 89.31 342 CYS A O 1
ATOM 2657 N N . LEU A 1 343 ? 12.461 35.219 17.781 1 90.94 343 LEU A N 1
ATOM 2658 C CA . LEU A 1 343 ? 12.609 34.125 16.828 1 90.94 343 LEU A CA 1
ATOM 2659 C C . LEU A 1 343 ? 14.039 34.062 16.297 1 90.94 343 LEU A C 1
ATOM 2661 O O . LEU A 1 343 ? 14.578 35.094 15.828 1 90.94 343 LEU A O 1
ATOM 2665 N N . VAL A 1 344 ? 14.633 32.969 16.422 1 87.62 344 VAL A N 1
ATOM 2666 C CA . VAL A 1 344 ? 15.977 32.75 15.914 1 87.62 344 VAL A CA 1
ATOM 2667 C C . VAL A 1 344 ? 15.914 31.812 14.695 1 87.62 344 VAL A C 1
ATOM 2669 O O . VAL A 1 344 ? 15.414 30.688 14.789 1 87.62 344 VAL A O 1
ATOM 2672 N N . LYS A 1 345 ? 16.438 32.281 13.633 1 90.12 345 LYS A N 1
ATOM 2673 C CA . LYS A 1 345 ? 16.547 31.453 12.445 1 90.12 345 LYS A CA 1
ATOM 2674 C C . LYS A 1 345 ? 17.859 30.656 12.453 1 90.12 345 LYS A C 1
ATOM 2676 O O . LYS A 1 345 ? 18.922 31.219 12.711 1 90.12 345 LYS A O 1
ATOM 2681 N N . HIS A 1 346 ? 17.703 29.422 12.203 1 91.62 346 HIS A N 1
ATOM 2682 C CA . HIS A 1 346 ? 18.875 28.547 12.109 1 91.62 346 HIS A CA 1
ATOM 2683 C C . HIS A 1 346 ? 19.266 28.281 10.656 1 91.62 346 HIS A C 1
ATOM 2685 O O . HIS A 1 346 ? 19.516 29.219 9.898 1 91.62 346 HIS A O 1
ATOM 2691 N N . LYS A 1 347 ? 19.484 27.094 10.32 1 91 347 LYS A N 1
ATOM 2692 C CA . LYS A 1 347 ? 19.938 26.766 8.969 1 91 347 LYS A CA 1
ATOM 2693 C C . LYS A 1 347 ? 18.766 26.672 8 1 91 347 LYS A C 1
ATOM 2695 O O . LYS A 1 347 ? 17.656 26.281 8.391 1 91 347 LYS A O 1
ATOM 2700 N N . THR A 1 348 ? 19.062 27.094 6.809 1 92.25 348 THR A N 1
ATOM 2701 C CA . THR A 1 348 ? 18.109 26.906 5.711 1 92.25 348 THR A CA 1
ATOM 2702 C C . THR A 1 348 ? 18.688 25.969 4.648 1 92.25 348 THR A C 1
ATOM 2704 O O . THR A 1 348 ? 19.797 26.203 4.148 1 92.25 348 THR A O 1
ATOM 2707 N N . TYR A 1 349 ? 17.969 24.906 4.414 1 92.75 349 TYR A N 1
ATOM 2708 C CA . TYR A 1 349 ? 18.359 23.969 3.359 1 92.75 349 TYR A CA 1
ATOM 2709 C C . TYR A 1 349 ? 17.422 24.078 2.168 1 92.75 349 TYR A C 1
ATOM 2711 O O . TYR A 1 349 ? 16.203 24.156 2.34 1 92.75 349 TYR A O 1
ATOM 2719 N N . SER A 1 350 ? 17.984 24.062 0.963 1 90.81 350 SER A N 1
ATOM 2720 C CA . SER A 1 350 ? 17.234 23.984 -0.28 1 90.81 350 SER A CA 1
ATOM 2721 C C . SER A 1 350 ? 17.359 22.609 -0.922 1 90.81 350 SER A C 1
ATOM 2723 O O . SER A 1 350 ? 18.469 22.125 -1.152 1 90.81 350 SER A O 1
ATOM 2725 N N . TYR A 1 351 ? 16.219 21.984 -1.127 1 88.75 351 TYR A N 1
ATOM 2726 C CA . TYR A 1 351 ? 16.188 20.703 -1.813 1 88.75 351 TYR A CA 1
ATOM 2727 C C . TYR A 1 351 ? 15.711 20.859 -3.25 1 88.75 351 TYR A C 1
ATOM 2729 O O . TYR A 1 351 ? 14.516 20.75 -3.527 1 88.75 351 TYR A O 1
ATOM 2737 N N . GLY A 1 352 ? 16.078 21.594 -4.152 1 74.5 352 GLY A N 1
ATOM 2738 C CA . GLY A 1 352 ? 15.656 21.844 -5.523 1 74.5 352 GLY A CA 1
ATOM 2739 C C . GLY A 1 352 ? 16.484 21.094 -6.547 1 74.5 352 GLY A C 1
ATOM 2740 O O . GLY A 1 352 ? 15.938 20.469 -7.453 1 74.5 352 GLY A O 1
ATOM 2741 N N . GLY A 1 353 ? 17.75 21.25 -6.547 1 60.47 353 GLY A N 1
ATOM 2742 C CA . GLY A 1 353 ? 18.641 20.734 -7.582 1 60.47 353 GLY A CA 1
ATOM 2743 C C . GLY A 1 353 ? 18.625 19.219 -7.695 1 60.47 353 GLY A C 1
ATOM 2744 O O . GLY A 1 353 ? 19.062 18.672 -8.695 1 60.47 353 GLY A O 1
ATOM 2745 N N . LEU A 1 354 ? 18 18.703 -6.766 1 58.91 354 LEU A N 1
ATOM 2746 C CA . LEU A 1 354 ? 18.062 17.25 -6.719 1 58.91 354 LEU A CA 1
ATOM 2747 C C . LEU A 1 354 ? 16.719 16.625 -7.094 1 58.91 354 LEU A C 1
ATOM 2749 O O . LEU A 1 354 ? 16.641 15.43 -7.355 1 58.91 354 LEU A O 1
ATOM 2753 N N . LEU A 1 355 ? 15.75 17.688 -7.051 1 64.56 355 LEU A N 1
ATOM 2754 C CA . LEU A 1 355 ? 14.445 17.25 -7.539 1 64.56 355 LEU A CA 1
ATOM 2755 C C . LEU A 1 355 ? 14.391 17.312 -9.062 1 64.56 355 LEU A C 1
ATOM 2757 O O . LEU A 1 355 ? 14.867 18.281 -9.664 1 64.56 355 LEU A O 1
ATOM 2761 N N . GLY A 1 356 ? 15.102 16.453 -9.75 1 61.72 356 GLY A N 1
ATOM 2762 C CA . GLY A 1 356 ? 15.047 16.484 -11.203 1 61.72 356 GLY A CA 1
ATOM 2763 C C . GLY A 1 356 ? 13.992 17.453 -11.734 1 61.72 356 GLY A C 1
ATOM 2764 O O . GLY A 1 356 ? 13.18 17.969 -10.977 1 61.72 356 GLY A O 1
ATOM 2765 N N . ASP A 1 357 ? 14.016 17.891 -12.93 1 63.88 357 ASP A N 1
ATOM 2766 C CA . ASP A 1 357 ? 13.172 18.859 -13.602 1 63.88 357 ASP A CA 1
ATOM 2767 C C . ASP A 1 357 ? 11.688 18.531 -13.422 1 63.88 357 ASP A C 1
ATOM 2769 O O . ASP A 1 357 ? 10.844 19.422 -13.391 1 63.88 357 ASP A O 1
ATOM 2773 N N . ASP A 1 358 ? 11.531 17.359 -13.109 1 76.38 358 ASP A N 1
ATOM 2774 C CA . ASP A 1 358 ? 10.125 16.969 -13.125 1 76.38 358 ASP A CA 1
ATOM 2775 C C . ASP A 1 358 ? 9.625 16.641 -11.719 1 76.38 358 ASP A C 1
ATOM 2777 O O . ASP A 1 358 ? 8.477 16.25 -11.539 1 76.38 358 ASP A O 1
ATOM 2781 N N . ASP A 1 359 ? 10.477 17 -10.766 1 86.38 359 ASP A N 1
ATOM 2782 C CA . ASP A 1 359 ? 10.086 16.672 -9.398 1 86.38 359 ASP A CA 1
ATOM 2783 C C . ASP A 1 359 ? 9.516 17.906 -8.688 1 86.38 359 ASP A C 1
ATOM 2785 O O . ASP A 1 359 ? 10.031 19.016 -8.836 1 86.38 359 ASP A O 1
ATOM 2789 N N . LYS A 1 360 ? 8.461 17.75 -8.008 1 89.44 360 LYS A N 1
ATOM 2790 C CA . LYS A 1 360 ? 7.805 18.828 -7.262 1 89.44 360 LYS A CA 1
ATOM 2791 C C . LYS A 1 360 ? 7.527 18.406 -5.82 1 89.44 360 LYS A C 1
ATOM 2793 O O . LYS A 1 360 ? 6.922 17.359 -5.582 1 89.44 360 LYS A O 1
ATOM 2798 N N . PRO A 1 361 ? 8.016 19.266 -4.914 1 93.19 361 PRO A N 1
ATOM 2799 C CA . PRO A 1 361 ? 7.602 18.984 -3.537 1 93.19 361 PRO A CA 1
ATOM 2800 C C . PRO A 1 361 ? 6.102 19.156 -3.32 1 93.19 361 PRO A C 1
ATOM 2802 O O . PRO A 1 361 ? 5.508 20.125 -3.812 1 93.19 361 PRO A O 1
ATOM 2805 N N . VAL A 1 362 ? 5.52 18.266 -2.576 1 93.25 362 VAL A N 1
ATOM 2806 C CA . VAL A 1 362 ? 4.07 18.234 -2.432 1 93.25 362 VAL A CA 1
ATOM 2807 C C . VAL A 1 362 ? 3.682 18.672 -1.019 1 93.25 362 VAL A C 1
ATOM 2809 O O . VAL A 1 362 ? 2.838 19.547 -0.841 1 93.25 362 VAL A O 1
ATOM 2812 N N . CYS A 1 363 ? 4.277 18.047 -0.032 1 95.25 363 CYS A N 1
ATOM 2813 C CA . CYS A 1 363 ? 3.967 18.391 1.349 1 95.25 363 CYS A CA 1
ATOM 2814 C C . CYS A 1 363 ? 5.086 17.953 2.287 1 95.25 363 CYS A C 1
ATOM 2816 O O . CYS A 1 363 ? 5.961 17.188 1.899 1 95.25 363 CYS A O 1
ATOM 2818 N N . LEU A 1 364 ? 5.047 18.562 3.412 1 97.12 364 LEU A N 1
ATOM 2819 C CA . LEU A 1 364 ? 5.941 18.188 4.504 1 97.12 364 LEU A CA 1
ATOM 2820 C C . LEU A 1 364 ? 5.152 17.719 5.719 1 97.12 364 LEU A C 1
ATOM 2822 O O . LEU A 1 364 ? 4.258 18.422 6.195 1 97.12 364 LEU A O 1
ATOM 2826 N N . LEU A 1 365 ? 5.512 16.516 6.117 1 96.56 365 LEU A N 1
ATOM 2827 C CA . LEU A 1 365 ? 4.836 15.906 7.258 1 96.56 365 LEU A CA 1
ATOM 2828 C C . LEU A 1 365 ? 5.77 15.82 8.461 1 96.56 365 LEU A C 1
ATOM 2830 O O . LEU A 1 365 ? 6.953 15.523 8.312 1 96.56 365 LEU A O 1
ATOM 2834 N N . MET B 1 1 ? 2.227 -16.047 -25.469 1 41.88 1 MET B N 1
ATOM 2835 C CA . MET B 1 1 ? 3.504 -16.578 -25 1 41.88 1 MET B CA 1
ATOM 2836 C C . MET B 1 1 ? 4.016 -15.789 -23.797 1 41.88 1 MET B C 1
ATOM 2838 O O . MET B 1 1 ? 3.918 -14.562 -23.766 1 41.88 1 MET B O 1
ATOM 2842 N N . SER B 1 2 ? 4.109 -16.516 -22.703 1 56.34 2 SER B N 1
ATOM 2843 C CA . SER B 1 2 ? 4.531 -15.844 -21.469 1 56.34 2 SER B CA 1
ATOM 2844 C C . SER B 1 2 ? 5.93 -15.258 -21.609 1 56.34 2 SER B C 1
ATOM 2846 O O . SER B 1 2 ? 6.809 -15.875 -22.219 1 56.34 2 SER B O 1
ATOM 2848 N N . ARG B 1 3 ? 6.23 -13.961 -21.625 1 67.19 3 ARG B N 1
ATOM 2849 C CA . ARG B 1 3 ? 7.527 -13.289 -21.625 1 67.19 3 ARG B CA 1
ATOM 2850 C C . ARG B 1 3 ? 8.461 -13.883 -20.578 1 67.19 3 ARG B C 1
ATOM 2852 O O . ARG B 1 3 ? 8.008 -14.438 -19.578 1 67.19 3 ARG B O 1
ATOM 2859 N N . ALA B 1 4 ? 9.672 -13.992 -21.078 1 82.88 4 ALA B N 1
ATOM 2860 C CA . ALA B 1 4 ? 10.711 -14.469 -20.156 1 82.88 4 ALA B CA 1
ATOM 2861 C C . ALA B 1 4 ? 10.672 -13.703 -18.844 1 82.88 4 ALA B C 1
ATOM 2863 O O . ALA B 1 4 ? 10.539 -12.484 -18.828 1 82.88 4 ALA B O 1
ATOM 2864 N N . ARG B 1 5 ? 10.695 -14.469 -17.875 1 88.19 5 ARG B N 1
ATOM 2865 C CA . ARG B 1 5 ? 10.695 -13.867 -16.547 1 88.19 5 ARG B CA 1
ATOM 2866 C C . ARG B 1 5 ? 12.039 -13.219 -16.234 1 88.19 5 ARG B C 1
ATOM 2868 O O . ARG B 1 5 ? 13.086 -13.836 -16.406 1 88.19 5 ARG B O 1
ATOM 2875 N N . ALA B 1 6 ? 11.953 -12 -15.758 1 90.19 6 ALA B N 1
ATOM 2876 C CA . ALA B 1 6 ? 13.18 -11.297 -15.391 1 90.19 6 ALA B CA 1
ATOM 2877 C C . ALA B 1 6 ? 13.617 -11.664 -13.969 1 90.19 6 ALA B C 1
ATOM 2879 O O . ALA B 1 6 ? 14.812 -11.758 -13.688 1 90.19 6 ALA B O 1
ATOM 2880 N N . PHE B 1 7 ? 12.625 -11.906 -13.141 1 95.38 7 PHE B N 1
ATOM 2881 C CA . PHE B 1 7 ? 12.938 -12.203 -11.75 1 95.38 7 PHE B CA 1
ATOM 2882 C C . PHE B 1 7 ? 11.984 -13.258 -11.195 1 95.38 7 PHE B C 1
ATOM 2884 O O . PHE B 1 7 ? 10.883 -13.445 -11.719 1 95.38 7 PHE B O 1
ATOM 2891 N N . LEU B 1 8 ? 12.508 -13.969 -10.258 1 96.88 8 LEU B N 1
ATOM 2892 C CA . LEU B 1 8 ? 11.672 -14.68 -9.297 1 96.88 8 LEU B CA 1
ATOM 2893 C C . LEU B 1 8 ? 11.414 -13.82 -8.062 1 96.88 8 LEU B C 1
ATOM 2895 O O . LEU B 1 8 ? 12.297 -13.086 -7.617 1 96.88 8 LEU B O 1
ATOM 2899 N N . TYR B 1 9 ? 10.227 -13.922 -7.559 1 97.75 9 TYR B N 1
ATOM 2900 C CA . TYR B 1 9 ? 9.891 -13.172 -6.352 1 97.75 9 TYR B CA 1
ATOM 2901 C C . TYR B 1 9 ? 9.594 -14.109 -5.191 1 97.75 9 TYR B C 1
ATOM 2903 O O . TYR B 1 9 ? 8.562 -14.789 -5.18 1 97.75 9 TYR B O 1
ATOM 2911 N N . LEU B 1 10 ? 10.477 -14.156 -4.23 1 97.31 10 LEU B N 1
ATOM 2912 C CA . LEU B 1 10 ? 10.266 -14.945 -3.027 1 97.31 10 LEU B CA 1
ATOM 2913 C C . LEU B 1 10 ? 9.609 -14.109 -1.935 1 97.31 10 LEU B C 1
ATOM 2915 O O . LEU B 1 10 ? 10.133 -13.062 -1.547 1 97.31 10 LEU B O 1
ATOM 2919 N N . VAL B 1 11 ? 8.477 -14.539 -1.518 1 96.88 11 VAL B N 1
ATOM 2920 C CA . VAL B 1 11 ? 7.777 -13.867 -0.424 1 96.88 11 VAL B CA 1
ATOM 2921 C C . VAL B 1 11 ? 8.078 -14.578 0.893 1 96.88 11 VAL B C 1
ATOM 2923 O O . VAL B 1 11 ? 7.887 -15.797 1.007 1 96.88 11 VAL B O 1
ATOM 2926 N N . VAL B 1 12 ? 8.492 -13.836 1.868 1 94.81 12 VAL B N 1
ATOM 2927 C CA . VAL B 1 12 ? 8.852 -14.383 3.17 1 94.81 12 VAL B CA 1
ATOM 2928 C C . VAL B 1 12 ? 8.031 -13.703 4.266 1 94.81 12 VAL B C 1
ATOM 2930 O O . VAL B 1 12 ? 7.902 -12.477 4.281 1 94.81 12 VAL B O 1
ATOM 2933 N N . GLU B 1 13 ? 7.461 -14.508 5.098 1 92.56 13 GLU B N 1
ATOM 2934 C CA . GLU B 1 13 ? 6.75 -14 6.27 1 92.56 13 GLU B CA 1
ATOM 2935 C C . GLU B 1 13 ? 7.664 -13.938 7.488 1 92.56 13 GLU B C 1
ATOM 2937 O O . GLU B 1 13 ? 8.312 -14.93 7.836 1 92.56 13 GLU B O 1
ATOM 2942 N N . ARG B 1 14 ? 7.688 -12.727 8.055 1 86.81 14 ARG B N 1
ATOM 2943 C CA . ARG B 1 14 ? 8.367 -12.555 9.336 1 86.81 14 ARG B CA 1
ATOM 2944 C C . ARG B 1 14 ? 7.379 -12.586 10.492 1 86.81 14 ARG B C 1
ATOM 2946 O O . ARG B 1 14 ? 6.695 -11.594 10.758 1 86.81 14 ARG B O 1
ATOM 2953 N N . CYS B 1 15 ? 7.211 -13.617 11.148 1 72.81 15 CYS B N 1
ATOM 2954 C CA . CYS B 1 15 ? 6.145 -13.883 12.109 1 72.81 15 CYS B CA 1
ATOM 2955 C C . CYS B 1 15 ? 6.434 -13.195 13.438 1 72.81 15 CYS B C 1
ATOM 2957 O O . CYS B 1 15 ? 5.512 -12.789 14.148 1 72.81 15 CYS B O 1
ATOM 2959 N N . ARG B 1 16 ? 7.516 -13.086 13.93 1 64.5 16 ARG B N 1
ATOM 2960 C CA . ARG B 1 16 ? 7.723 -12.68 15.32 1 64.5 16 ARG B CA 1
ATOM 2961 C C . ARG B 1 16 ? 7.926 -11.172 15.422 1 64.5 16 ARG B C 1
ATOM 2963 O O . ARG B 1 16 ? 8.531 -10.695 16.391 1 64.5 16 ARG B O 1
ATOM 2970 N N . HIS B 1 17 ? 7.473 -10.555 14.445 1 61.59 17 HIS B N 1
ATOM 2971 C CA . HIS B 1 17 ? 7.473 -9.133 14.773 1 61.59 17 HIS B CA 1
ATOM 2972 C C . HIS B 1 17 ? 6.473 -8.82 15.883 1 61.59 17 HIS B C 1
ATOM 2974 O O . HIS B 1 17 ? 5.34 -9.312 15.859 1 61.59 17 HIS B O 1
ATOM 2980 N N . PRO B 1 18 ? 6.945 -8.305 16.938 1 61.28 18 PRO B N 1
ATOM 2981 C CA . PRO B 1 18 ? 6.086 -8.117 18.109 1 61.28 18 PRO B CA 1
ATOM 2982 C C . PRO B 1 18 ? 4.738 -7.492 17.766 1 61.28 18 PRO B C 1
ATOM 2984 O O . PRO B 1 18 ? 3.748 -7.719 18.469 1 61.28 18 PRO B O 1
ATOM 2987 N N . LEU B 1 19 ? 4.742 -6.863 16.766 1 63.19 19 LEU B N 1
ATOM 2988 C CA . LEU B 1 19 ? 3.512 -6.125 16.516 1 63.19 19 LEU B CA 1
ATOM 2989 C C . LEU B 1 19 ? 2.617 -6.879 15.531 1 63.19 19 LEU B C 1
ATOM 2991 O O . LEU B 1 19 ? 1.401 -6.953 15.727 1 63.19 19 LEU B O 1
ATOM 2995 N N . GLN B 1 20 ? 3.193 -7.371 14.43 1 76.88 20 GLN B N 1
ATOM 2996 C CA . GLN B 1 20 ? 2.391 -8.086 13.445 1 76.88 20 GLN B CA 1
ATOM 2997 C C . GLN B 1 20 ? 3.279 -8.805 12.43 1 76.88 20 GLN B C 1
ATOM 2999 O O . GLN B 1 20 ? 4.492 -8.594 12.398 1 76.88 20 GLN B O 1
ATOM 3004 N N . SER B 1 21 ? 2.631 -9.703 11.719 1 86.12 21 SER B N 1
ATOM 3005 C CA . SER B 1 21 ? 3.363 -10.383 10.656 1 86.12 21 SER B CA 1
ATOM 3006 C C . SER B 1 21 ? 3.75 -9.414 9.539 1 86.12 21 SER B C 1
ATOM 3008 O O . SER B 1 21 ? 2.959 -8.555 9.164 1 86.12 21 SER B O 1
ATOM 3010 N N . LEU B 1 22 ? 4.996 -9.516 9.148 1 92.12 22 LEU B N 1
ATOM 3011 C CA . LEU B 1 22 ? 5.496 -8.75 8.016 1 92.12 22 LEU B CA 1
ATOM 3012 C C . LEU B 1 22 ? 5.801 -9.664 6.832 1 92.12 22 LEU B C 1
ATOM 3014 O O . LEU B 1 22 ? 6.332 -10.758 7.012 1 92.12 22 LEU B O 1
ATOM 3018 N N . TYR B 1 23 ? 5.465 -9.266 5.699 1 95.12 23 TYR B N 1
ATOM 3019 C CA . TYR B 1 23 ? 5.773 -9.992 4.473 1 95.12 23 TYR B CA 1
ATOM 3020 C C . TYR B 1 23 ? 6.777 -9.227 3.621 1 95.12 23 TYR B C 1
ATOM 3022 O O . TYR B 1 23 ? 6.52 -8.094 3.219 1 95.12 23 TYR B O 1
ATOM 3030 N N . THR B 1 24 ? 7.895 -9.812 3.381 1 95.31 24 THR B N 1
ATOM 3031 C CA . THR B 1 24 ? 8.93 -9.203 2.549 1 95.31 24 THR B CA 1
ATOM 3032 C C . THR B 1 24 ? 9.016 -9.906 1.197 1 95.31 24 THR B C 1
ATOM 3034 O O . THR B 1 24 ? 8.898 -11.133 1.122 1 95.31 24 THR B O 1
ATOM 3037 N N . VAL B 1 25 ? 9.125 -9.148 0.155 1 97.44 25 VAL B N 1
ATOM 3038 C CA . VAL B 1 25 ? 9.281 -9.695 -1.188 1 97.44 25 VAL B CA 1
ATOM 3039 C C . VAL B 1 25 ? 10.719 -9.508 -1.659 1 97.44 25 VAL B C 1
ATOM 3041 O O . VAL B 1 25 ? 11.266 -8.406 -1.603 1 97.44 25 VAL B O 1
ATOM 3044 N N . HIS B 1 26 ? 11.344 -10.57 -2.141 1 96.56 26 HIS B N 1
ATOM 3045 C CA . HIS B 1 26 ? 12.742 -10.555 -2.57 1 96.56 26 HIS B CA 1
ATOM 3046 C C . HIS B 1 26 ? 12.875 -10.945 -4.039 1 96.56 26 HIS B C 1
ATOM 3048 O O . HIS B 1 26 ? 12.273 -11.93 -4.473 1 96.56 26 HIS B O 1
ATOM 3054 N N . ARG B 1 27 ? 13.703 -10.195 -4.734 1 96.25 27 ARG B N 1
ATOM 3055 C CA . ARG B 1 27 ? 14.008 -10.484 -6.133 1 96.25 27 ARG B CA 1
ATOM 3056 C C . ARG B 1 27 ? 15.172 -11.461 -6.242 1 96.25 27 ARG B C 1
ATOM 3058 O O . ARG B 1 27 ? 16.25 -11.234 -5.676 1 96.25 27 ARG B O 1
ATOM 3065 N N . ILE B 1 28 ? 14.875 -12.484 -6.945 1 95.94 28 ILE B N 1
ATOM 3066 C CA . ILE B 1 28 ? 15.945 -13.438 -7.223 1 95.94 28 ILE B CA 1
ATOM 3067 C C . ILE B 1 28 ? 16.109 -13.609 -8.734 1 95.94 28 ILE B C 1
ATOM 3069 O O . ILE B 1 28 ? 15.148 -13.945 -9.43 1 95.94 28 ILE B O 1
ATOM 3073 N N . PRO B 1 29 ? 17.266 -13.383 -9.281 1 95.25 29 PRO B N 1
ATOM 3074 C CA . PRO B 1 29 ? 17.469 -13.625 -10.711 1 95.25 29 PRO B CA 1
ATOM 3075 C C . PRO B 1 29 ? 17.422 -15.109 -11.07 1 95.25 29 PRO B C 1
ATOM 3077 O O . PRO B 1 29 ? 18.203 -15.898 -10.547 1 95.25 29 PRO B O 1
ATOM 3080 N N . PRO B 1 30 ? 16.578 -15.438 -12.023 1 94.75 30 PRO B N 1
ATOM 3081 C CA . PRO B 1 30 ? 16.422 -16.859 -12.32 1 94.75 30 PRO B CA 1
ATOM 3082 C C . PRO B 1 30 ? 17.641 -17.453 -13 1 94.75 30 PRO B C 1
ATOM 3084 O O . PRO B 1 30 ? 17.906 -18.656 -12.867 1 94.75 30 PRO B O 1
ATOM 3087 N N . TRP B 1 31 ? 18.391 -16.688 -13.711 1 91.5 31 TRP B N 1
ATOM 3088 C CA . TRP B 1 31 ? 19.547 -17.203 -14.445 1 91.5 31 TRP B CA 1
ATOM 3089 C C . TRP B 1 31 ? 20.609 -17.734 -13.492 1 91.5 31 TRP B C 1
ATOM 3091 O O . TRP B 1 31 ? 21.453 -18.547 -13.883 1 91.5 31 TRP B O 1
ATOM 3101 N N . SER B 1 32 ? 20.562 -17.25 -12.312 1 92 32 SER B N 1
ATOM 3102 C CA . SER B 1 32 ? 21.562 -17.672 -11.336 1 92 32 SER B CA 1
ATOM 3103 C C . SER B 1 32 ? 21.391 -19.156 -10.984 1 92 32 SER B C 1
ATOM 3105 O O . SER B 1 32 ? 22.312 -19.781 -10.445 1 92 32 SER B O 1
ATOM 3107 N N . LEU B 1 33 ? 20.281 -19.766 -11.32 1 93.44 33 LEU B N 1
ATOM 3108 C CA . LEU B 1 33 ? 19.984 -21.141 -10.984 1 93.44 33 LEU B CA 1
ATOM 3109 C C . LEU B 1 33 ? 20.578 -22.094 -12.031 1 93.44 33 LEU B C 1
ATOM 3111 O O . LEU B 1 33 ? 20.562 -23.312 -11.844 1 93.44 33 LEU B O 1
ATOM 3115 N N . PHE B 1 34 ? 21.125 -21.578 -13.016 1 91.81 34 PHE B N 1
ATOM 3116 C CA . PHE B 1 34 ? 21.516 -22.422 -14.125 1 91.81 34 PHE B CA 1
ATOM 3117 C C . PHE B 1 34 ? 23.016 -22.297 -14.398 1 91.81 34 PHE B C 1
ATOM 3119 O O . PHE B 1 34 ? 23.594 -21.219 -14.242 1 91.81 34 PHE B O 1
ATOM 3126 N N . PHE B 1 35 ? 23.531 -23.391 -14.852 1 88.12 35 PHE B N 1
ATOM 3127 C CA . PHE B 1 35 ? 24.906 -23.391 -15.328 1 88.12 35 PHE B CA 1
ATOM 3128 C C . PHE B 1 35 ? 25.016 -22.734 -16.703 1 88.12 35 PHE B C 1
ATOM 3130 O O . PHE B 1 35 ? 24.078 -22.812 -17.5 1 88.12 35 PHE B O 1
ATOM 3137 N N . SER B 1 36 ? 26.125 -21.969 -16.938 1 79 36 SER B N 1
ATOM 3138 C CA . SER B 1 36 ? 26.328 -21.297 -18.234 1 79 36 SER B CA 1
ATOM 3139 C C . SER B 1 36 ? 26.469 -22.328 -19.359 1 79 36 SER B C 1
ATOM 3141 O O . SER B 1 36 ? 26.969 -23.438 -19.141 1 79 36 SER B O 1
ATOM 3143 N N . ASP B 1 37 ? 25.812 -22.109 -20.688 1 65.56 37 ASP B N 1
ATOM 3144 C CA . ASP B 1 37 ? 25.75 -22.953 -21.875 1 65.56 37 ASP B CA 1
ATOM 3145 C C . ASP B 1 37 ? 27.156 -23.172 -22.469 1 65.56 37 ASP B C 1
ATOM 3147 O O . ASP B 1 37 ? 27.297 -23.844 -23.484 1 65.56 37 ASP B O 1
ATOM 3151 N N . LYS B 1 38 ? 28.172 -22.5 -22.141 1 58.19 38 LYS B N 1
ATOM 3152 C CA . LYS B 1 38 ? 29.344 -22.719 -22.984 1 58.19 38 LYS B CA 1
ATOM 3153 C C . LYS B 1 38 ? 29.516 -24.188 -23.328 1 58.19 38 LYS B C 1
ATOM 3155 O O . LYS B 1 38 ? 29.656 -24.562 -24.5 1 58.19 38 LYS B O 1
ATOM 3160 N N . ASP B 1 39 ? 30.172 -25.078 -22.641 1 50.75 39 ASP B N 1
ATOM 3161 C CA . ASP B 1 39 ? 30.562 -26.406 -23.141 1 50.75 39 ASP B CA 1
ATOM 3162 C C . ASP B 1 39 ? 29.531 -27.453 -22.766 1 50.75 39 ASP B C 1
ATOM 3164 O O . ASP B 1 39 ? 29.266 -27.672 -21.578 1 50.75 39 ASP B O 1
ATOM 3168 N N . GLY B 1 40 ? 28.641 -27.875 -23.562 1 50.88 40 GLY B N 1
ATOM 3169 C CA . GLY B 1 40 ? 27.641 -28.922 -23.516 1 50.88 40 GLY B CA 1
ATOM 3170 C C . GLY B 1 40 ? 28 -30.047 -22.562 1 50.88 40 GLY B C 1
ATOM 3171 O O . GLY B 1 40 ? 27.172 -30.484 -21.766 1 50.88 40 GLY B O 1
ATOM 3172 N N . ARG B 1 41 ? 29.062 -30.703 -22.828 1 52.34 41 ARG B N 1
ATOM 3173 C CA . ARG B 1 41 ? 29.547 -31.812 -22.031 1 52.34 41 ARG B CA 1
ATOM 3174 C C . ARG B 1 41 ? 29.703 -31.406 -20.562 1 52.34 41 ARG B C 1
ATOM 3176 O O . ARG B 1 41 ? 29.375 -32.156 -19.656 1 52.34 41 ARG B O 1
ATOM 3183 N N . ARG B 1 42 ? 30.188 -30.328 -20.375 1 51.94 42 ARG B N 1
ATOM 3184 C CA . ARG B 1 42 ? 30.453 -29.844 -19.031 1 51.94 42 ARG B CA 1
ATOM 3185 C C . ARG B 1 42 ? 29.156 -29.516 -18.297 1 51.94 42 ARG B C 1
ATOM 3187 O O . ARG B 1 42 ? 29.078 -29.641 -17.062 1 51.94 42 ARG B O 1
ATOM 3194 N N . ARG B 1 43 ? 28.234 -29.125 -19.094 1 55.59 43 ARG B N 1
ATOM 3195 C CA . ARG B 1 43 ? 26.906 -28.922 -18.516 1 55.59 43 ARG B CA 1
ATOM 3196 C C . ARG B 1 43 ? 26.359 -30.219 -17.938 1 55.59 43 ARG B C 1
ATOM 3198 O O . ARG B 1 43 ? 25.797 -30.234 -16.844 1 55.59 43 ARG B O 1
ATOM 3205 N N . ALA B 1 44 ? 26.469 -31.203 -18.797 1 55.94 44 ALA B N 1
ATOM 3206 C CA . ALA B 1 44 ? 25.984 -32.5 -18.359 1 55.94 44 ALA B CA 1
ATOM 3207 C C . ALA B 1 44 ? 26.719 -32.969 -17.109 1 55.94 44 ALA B C 1
ATOM 3209 O O . ALA B 1 44 ? 26.109 -33.5 -16.172 1 55.94 44 ALA B O 1
ATOM 3210 N N . GLN B 1 45 ? 28.016 -32.938 -17.125 1 56.03 45 GLN B N 1
ATOM 3211 C CA . GLN B 1 45 ? 28.812 -33.406 -15.984 1 56.03 45 GLN B CA 1
ATOM 3212 C C . GLN B 1 45 ? 28.578 -32.5 -14.773 1 56.03 45 GLN B C 1
ATOM 3214 O O . GLN B 1 45 ? 28.469 -32.969 -13.648 1 56.03 45 GLN B O 1
ATOM 3219 N N . ALA B 1 46 ? 28.625 -31.312 -14.992 1 54.78 46 ALA B N 1
ATOM 3220 C CA . ALA B 1 46 ? 28.406 -30.344 -13.906 1 54.78 46 ALA B CA 1
ATOM 3221 C C . ALA B 1 46 ? 27.016 -30.5 -13.297 1 54.78 46 ALA B C 1
ATOM 3223 O O . ALA B 1 46 ? 26.859 -30.406 -12.078 1 54.78 46 ALA B O 1
ATOM 3224 N N . ALA B 1 47 ? 26.156 -30.703 -14.203 1 56.41 47 ALA B N 1
ATOM 3225 C CA . ALA B 1 47 ? 24.797 -30.953 -13.75 1 56.41 47 ALA B CA 1
ATOM 3226 C C . ALA B 1 47 ? 24.734 -32.188 -12.867 1 56.41 47 ALA B C 1
ATOM 3228 O O . ALA B 1 47 ? 24.016 -32.219 -11.867 1 56.41 47 ALA B O 1
ATOM 3229 N N . GLU B 1 48 ? 25.484 -33.25 -13.344 1 57.5 48 GLU B N 1
ATOM 3230 C CA . GLU B 1 48 ? 25.531 -34.469 -12.555 1 57.5 48 GLU B CA 1
ATOM 3231 C C . GLU B 1 48 ? 26.141 -34.219 -11.18 1 57.5 48 GLU B C 1
ATOM 3233 O O . GLU B 1 48 ? 25.656 -34.719 -10.172 1 57.5 48 GLU B O 1
ATOM 3238 N N . GLU B 1 49 ? 27.156 -33.5 -11.133 1 54.69 49 GLU B N 1
ATOM 3239 C CA . GLU B 1 49 ? 27.859 -33.219 -9.891 1 54.69 49 GLU B CA 1
ATOM 3240 C C . GLU B 1 49 ? 27.094 -32.219 -9.023 1 54.69 49 GLU B C 1
ATOM 3242 O O . GLU B 1 49 ? 27.047 -32.344 -7.801 1 54.69 49 GLU B O 1
ATOM 3247 N N . ALA B 1 50 ? 26.641 -31.234 -9.641 1 53.38 50 ALA B N 1
ATOM 3248 C CA . ALA B 1 50 ? 25.953 -30.125 -8.992 1 53.38 50 ALA B CA 1
ATOM 3249 C C . ALA B 1 50 ? 24.578 -30.547 -8.453 1 53.38 50 ALA B C 1
ATOM 3251 O O . ALA B 1 50 ? 24.094 -30 -7.469 1 53.38 50 ALA B O 1
ATOM 3252 N N . ALA B 1 51 ? 24.047 -31.547 -9.242 1 56.38 51 ALA B N 1
ATOM 3253 C CA . ALA B 1 51 ? 22.734 -32.031 -8.812 1 56.38 51 ALA B CA 1
ATOM 3254 C C . ALA B 1 51 ? 22.75 -32.438 -7.336 1 56.38 51 ALA B C 1
ATOM 3256 O O . ALA B 1 51 ? 21.719 -32.438 -6.668 1 56.38 51 ALA B O 1
ATOM 3257 N N . SER B 1 52 ? 23.922 -32.688 -6.887 1 63.84 52 SER B N 1
ATOM 3258 C CA . SER B 1 52 ? 23.859 -33.219 -5.527 1 63.84 52 SER B CA 1
ATOM 3259 C C . SER B 1 52 ? 24.219 -32.156 -4.5 1 63.84 52 SER B C 1
ATOM 3261 O O . SER B 1 52 ? 23.906 -32.281 -3.316 1 63.84 52 SER B O 1
ATOM 3263 N N . GLU B 1 53 ? 24.719 -31.047 -4.953 1 81.19 53 GLU B N 1
ATOM 3264 C CA . GLU B 1 53 ? 25.172 -30.078 -3.953 1 81.19 53 GLU B CA 1
ATOM 3265 C C . GLU B 1 53 ? 24.141 -28.969 -3.736 1 81.19 53 GLU B C 1
ATOM 3267 O O . GLU B 1 53 ? 23.656 -28.375 -4.695 1 81.19 53 GLU B O 1
ATOM 3272 N N . ILE B 1 54 ? 23.734 -28.859 -2.504 1 86.44 54 ILE B N 1
ATOM 3273 C CA . ILE B 1 54 ? 22.859 -27.766 -2.104 1 86.44 54 ILE B CA 1
ATOM 3274 C C . ILE B 1 54 ? 23.703 -26.547 -1.706 1 86.44 54 ILE B C 1
ATOM 3276 O O . ILE B 1 54 ? 24.531 -26.625 -0.786 1 86.44 54 ILE B O 1
ATOM 3280 N N . ARG B 1 55 ? 23.547 -25.469 -2.395 1 89.06 55 ARG B N 1
ATOM 3281 C CA . ARG B 1 55 ? 24.281 -24.234 -2.121 1 89.06 55 ARG B CA 1
ATOM 3282 C C . ARG B 1 55 ? 23.484 -23.312 -1.187 1 89.06 55 ARG B C 1
ATOM 3284 O O . ARG B 1 55 ? 22.266 -23.266 -1.258 1 89.06 55 ARG B O 1
ATOM 3291 N N . GLU B 1 56 ? 24.266 -22.625 -0.396 1 88.38 56 GLU B N 1
ATOM 3292 C CA . GLU B 1 56 ? 23.609 -21.641 0.458 1 88.38 56 GLU B CA 1
ATOM 3293 C C . GLU B 1 56 ? 23.375 -20.344 -0.292 1 88.38 56 GLU B C 1
ATOM 3295 O O . GLU B 1 56 ? 24.312 -19.75 -0.845 1 88.38 56 GLU B O 1
ATOM 3300 N N . GLY B 1 57 ? 22.141 -19.984 -0.351 1 88.81 57 GLY B N 1
ATOM 3301 C CA . GLY B 1 57 ? 21.812 -18.719 -0.988 1 88.81 57 GLY B CA 1
ATOM 3302 C C . GLY B 1 57 ? 21.719 -17.562 -0.011 1 88.81 57 GLY B C 1
ATOM 3303 O O . GLY B 1 57 ? 21.375 -17.75 1.159 1 88.81 57 GLY B O 1
ATOM 3304 N N . ARG B 1 58 ? 22.062 -16.375 -0.482 1 88.88 58 ARG B N 1
ATOM 3305 C CA . ARG B 1 58 ? 21.828 -15.148 0.272 1 88.88 58 ARG B CA 1
ATOM 3306 C C . ARG B 1 58 ? 20.578 -14.438 -0.226 1 88.88 58 ARG B C 1
ATOM 3308 O O . ARG B 1 58 ? 20.453 -14.125 -1.413 1 88.88 58 ARG B O 1
ATOM 3315 N N . LEU B 1 59 ? 19.719 -14.281 0.688 1 90.56 59 LEU B N 1
ATOM 3316 C CA . LEU B 1 59 ? 18.5 -13.594 0.309 1 90.56 59 LEU B CA 1
ATOM 3317 C C . LEU B 1 59 ? 18.766 -12.125 0.003 1 90.56 59 LEU B C 1
ATOM 3319 O O . LEU B 1 59 ? 19.312 -11.398 0.839 1 90.56 59 LEU B O 1
ATOM 3323 N N . PRO B 1 60 ? 18.453 -11.695 -1.162 1 92.44 60 PRO B N 1
ATOM 3324 C CA . PRO B 1 60 ? 18.578 -10.266 -1.447 1 92.44 60 PRO B CA 1
ATOM 3325 C C . PRO B 1 60 ? 17.703 -9.406 -0.54 1 92.44 60 PRO B C 1
ATOM 3327 O O . PRO B 1 60 ? 16.734 -9.898 0.049 1 92.44 60 PRO B O 1
ATOM 3330 N N . PRO B 1 61 ? 18.078 -8.102 -0.414 1 93.19 61 PRO B N 1
ATOM 3331 C CA . PRO B 1 61 ? 17.219 -7.215 0.365 1 93.19 61 PRO B CA 1
ATOM 3332 C C . PRO B 1 61 ? 15.797 -7.145 -0.192 1 93.19 61 PRO B C 1
ATOM 3334 O O . PRO B 1 61 ? 15.594 -7.301 -1.398 1 93.19 61 PRO B O 1
ATOM 3337 N N . PRO B 1 62 ? 14.914 -6.961 0.674 1 94.94 62 PRO B N 1
ATOM 3338 C CA . PRO B 1 62 ? 13.531 -6.875 0.199 1 94.94 62 PRO B CA 1
ATOM 3339 C C . PRO B 1 62 ? 13.281 -5.66 -0.691 1 94.94 62 PRO B C 1
ATOM 3341 O O . PRO B 1 62 ? 13.844 -4.59 -0.447 1 94.94 62 PRO B O 1
ATOM 3344 N N . ILE B 1 63 ? 12.477 -5.805 -1.658 1 96.5 63 ILE B N 1
ATOM 3345 C CA . ILE B 1 63 ? 12.117 -4.699 -2.535 1 96.5 63 ILE B CA 1
ATOM 3346 C C . ILE B 1 63 ? 10.875 -3.996 -1.989 1 96.5 63 ILE B C 1
ATOM 3348 O O . ILE B 1 63 ? 10.602 -2.842 -2.332 1 96.5 63 ILE B O 1
ATOM 3352 N N . VAL B 1 64 ? 10.094 -4.66 -1.214 1 97.38 64 VAL B N 1
ATOM 3353 C CA . VAL B 1 64 ? 8.922 -4.09 -0.564 1 97.38 64 VAL B CA 1
ATOM 3354 C C . VAL B 1 64 ? 8.562 -4.91 0.673 1 97.38 64 VAL B C 1
ATOM 3356 O O . VAL B 1 64 ? 8.805 -6.117 0.716 1 97.38 64 VAL B O 1
ATOM 3359 N N . THR B 1 65 ? 8.117 -4.332 1.692 1 96.19 65 THR B N 1
ATOM 3360 C CA . THR B 1 65 ? 7.602 -4.957 2.906 1 96.19 65 THR B CA 1
ATOM 3361 C C . THR B 1 65 ? 6.141 -4.582 3.129 1 96.19 65 THR B C 1
ATOM 3363 O O . THR B 1 65 ? 5.789 -3.4 3.115 1 96.19 65 THR B O 1
ATOM 3366 N N . LEU B 1 66 ? 5.301 -5.566 3.254 1 96.5 66 LEU B N 1
ATOM 3367 C CA . LEU B 1 66 ? 3.863 -5.387 3.418 1 96.5 66 LEU B CA 1
ATOM 3368 C C . LEU B 1 66 ? 3.383 -6.012 4.723 1 96.5 66 LEU B C 1
ATOM 3370 O O . LEU B 1 66 ? 4.066 -6.867 5.293 1 96.5 66 LEU B O 1
ATOM 3374 N N . TYR B 1 67 ? 2.336 -5.602 5.25 1 93.12 67 TYR B N 1
ATOM 3375 C CA . TYR B 1 67 ? 1.699 -6.246 6.395 1 93.12 67 TYR B CA 1
ATOM 3376 C C . TYR B 1 67 ? 0.182 -6.152 6.301 1 93.12 67 TYR B C 1
ATOM 3378 O O . TYR B 1 67 ? -0.351 -5.242 5.66 1 93.12 67 TYR B O 1
ATOM 3386 N N . PRO B 1 68 ? -0.489 -7.184 6.766 1 90.94 68 PRO B N 1
ATOM 3387 C CA . PRO B 1 68 ? -1.952 -7.176 6.691 1 90.94 68 PRO B CA 1
ATOM 3388 C C . PRO B 1 68 ? -2.578 -6.039 7.496 1 90.94 68 PRO B C 1
ATOM 3390 O O . PRO B 1 68 ? -1.998 -5.586 8.484 1 90.94 68 PRO B O 1
ATOM 3393 N N . SER B 1 69 ? -3.754 -5.621 7.051 1 85.44 69 SER B N 1
ATOM 3394 C CA . SER B 1 69 ? -4.441 -4.48 7.656 1 85.44 69 SER B CA 1
ATOM 3395 C C . SER B 1 69 ? -4.934 -4.812 9.062 1 85.44 69 SER B C 1
ATOM 3397 O O . SER B 1 69 ? -5.168 -3.912 9.867 1 85.44 69 SER B O 1
ATOM 3399 N N . ALA B 1 70 ? -5.219 -6.016 9.219 1 76.38 70 ALA B N 1
ATOM 3400 C CA . ALA B 1 70 ? -5.684 -6.398 10.547 1 76.38 70 ALA B CA 1
ATOM 3401 C C . ALA B 1 70 ? -5.156 -7.777 10.938 1 76.38 70 ALA B C 1
ATOM 3403 O O . ALA B 1 70 ? -5.23 -8.727 10.148 1 76.38 70 ALA B O 1
ATOM 3404 N N . GLY B 1 71 ? -4.734 -7.844 12.094 1 69.25 71 GLY B N 1
ATOM 3405 C CA . GLY B 1 71 ? -4.441 -9.141 12.672 1 69.25 71 GLY B CA 1
ATOM 3406 C C . GLY B 1 71 ? -3.215 -9.805 12.078 1 69.25 71 GLY B C 1
ATOM 3407 O O . GLY B 1 71 ? -2.377 -9.133 11.469 1 69.25 71 GLY B O 1
ATOM 3408 N N . ASP B 1 72 ? -3.139 -11.094 12.359 1 70.56 72 ASP B N 1
ATOM 3409 C CA . ASP B 1 72 ? -1.992 -11.906 11.953 1 70.56 72 ASP B CA 1
ATOM 3410 C C . ASP B 1 72 ? -2.402 -12.961 10.93 1 70.56 72 ASP B C 1
ATOM 3412 O O . ASP B 1 72 ? -1.738 -13.992 10.797 1 70.56 72 ASP B O 1
ATOM 3416 N N . LEU B 1 73 ? -3.477 -12.625 10.297 1 76.19 73 LEU B N 1
ATOM 3417 C CA . LEU B 1 73 ? -3.867 -13.602 9.289 1 76.19 73 LEU B CA 1
ATOM 3418 C C . LEU B 1 73 ? -3.061 -13.414 8.008 1 76.19 73 LEU B C 1
ATOM 3420 O O . LEU B 1 73 ? -2.559 -12.32 7.738 1 76.19 73 LEU B O 1
ATOM 3424 N N . PRO B 1 74 ? -2.986 -14.453 7.266 1 83.25 74 PRO B N 1
ATOM 3425 C CA . PRO B 1 74 ? -2.051 -14.477 6.141 1 83.25 74 PRO B CA 1
ATOM 3426 C C . PRO B 1 74 ? -2.5 -13.586 4.98 1 83.25 74 PRO B C 1
ATOM 3428 O O . PRO B 1 74 ? -3.695 -13.32 4.828 1 83.25 74 PRO B O 1
ATOM 3431 N N . MET B 1 75 ? -1.538 -13.125 4.242 1 91.94 75 MET B N 1
ATOM 3432 C CA . MET B 1 75 ? -1.753 -12.414 2.986 1 91.94 75 MET B CA 1
ATOM 3433 C C . MET B 1 75 ? -1.55 -13.344 1.793 1 91.94 75 MET B C 1
ATOM 3435 O O . MET B 1 75 ? -0.793 -14.312 1.877 1 91.94 75 MET B O 1
ATOM 3439 N N . ASN B 1 76 ? -2.305 -13.07 0.764 1 93.62 76 ASN B N 1
ATOM 3440 C CA . ASN B 1 76 ? -2.16 -13.789 -0.498 1 93.62 76 ASN B CA 1
ATOM 3441 C C . ASN B 1 76 ? -1.478 -12.93 -1.558 1 93.62 76 ASN B C 1
ATOM 3443 O O . ASN B 1 76 ? -1.689 -11.711 -1.609 1 93.62 76 ASN B O 1
ATOM 3447 N N . PHE B 1 77 ? -0.671 -13.594 -2.418 1 96.06 77 PHE B N 1
ATOM 3448 C CA . PHE B 1 77 ? 0.096 -12.867 -3.424 1 96.06 77 PHE B CA 1
ATOM 3449 C C . PHE B 1 77 ? -0.074 -13.508 -4.797 1 96.06 77 PHE B C 1
ATOM 3451 O O . PHE B 1 77 ? -0.116 -14.727 -4.922 1 96.06 77 PHE B O 1
ATOM 3458 N N . VAL B 1 78 ? -0.146 -12.648 -5.816 1 95.5 78 VAL B N 1
ATOM 3459 C CA . VAL B 1 78 ? -0.201 -13.148 -7.184 1 95.5 78 VAL B CA 1
ATOM 3460 C C . VAL B 1 78 ? 0.591 -12.227 -8.109 1 95.5 78 VAL B C 1
ATOM 3462 O O . VAL B 1 78 ? 0.528 -11 -7.969 1 95.5 78 VAL B O 1
ATOM 3465 N N . LEU B 1 79 ? 1.395 -12.789 -8.875 1 95.94 79 LEU B N 1
ATOM 3466 C CA . LEU B 1 79 ? 2.098 -12.055 -9.922 1 95.94 79 LEU B CA 1
ATOM 3467 C C . LEU B 1 79 ? 1.28 -12.031 -11.211 1 95.94 79 LEU B C 1
ATOM 3469 O O . LEU B 1 79 ? 0.79 -13.07 -11.664 1 95.94 79 LEU B O 1
ATOM 3473 N N . PHE B 1 80 ? 1.106 -10.82 -11.75 1 91.19 80 PHE B N 1
ATOM 3474 C CA . PHE B 1 80 ? 0.367 -10.727 -13.008 1 91.19 80 PHE B CA 1
ATOM 3475 C C . PHE B 1 80 ? 0.834 -9.523 -13.82 1 91.19 80 PHE B C 1
ATOM 3477 O O . PHE B 1 80 ? 1.716 -8.781 -13.391 1 91.19 80 PHE B O 1
ATOM 3484 N N . GLY B 1 81 ? 0.311 -9.336 -15.031 1 81.75 81 GLY B N 1
ATOM 3485 C CA . GLY B 1 81 ? 0.649 -8.242 -15.93 1 81.75 81 GLY B CA 1
ATOM 3486 C C . GLY B 1 81 ? 1.508 -8.68 -17.109 1 81.75 81 GLY B C 1
ATOM 3487 O O . GLY B 1 81 ? 2.568 -9.273 -16.922 1 81.75 81 GLY B O 1
ATOM 3488 N N . ARG B 1 82 ? 0.939 -8.508 -18.234 1 67.94 82 ARG B N 1
ATOM 3489 C CA . ARG B 1 82 ? 1.698 -8.859 -19.422 1 67.94 82 ARG B CA 1
ATOM 3490 C C . ARG B 1 82 ? 2.842 -7.879 -19.656 1 67.94 82 ARG B C 1
ATOM 3492 O O . ARG B 1 82 ? 2.611 -6.691 -19.906 1 67.94 82 ARG B O 1
ATOM 3499 N N . GLY B 1 83 ? 3.963 -8.219 -19.484 1 69.19 83 GLY B N 1
ATOM 3500 C CA . GLY B 1 83 ? 5.125 -7.395 -19.766 1 69.19 83 GLY B CA 1
ATOM 3501 C C . GLY B 1 83 ? 5.578 -6.574 -18.578 1 69.19 83 GLY B C 1
ATOM 3502 O O . GLY B 1 83 ? 6.602 -5.887 -18.656 1 69.19 83 GLY B O 1
ATOM 3503 N N . ARG B 1 84 ? 4.719 -6.531 -17.641 1 82 84 ARG B N 1
ATOM 3504 C CA . ARG B 1 84 ? 5.09 -5.844 -16.406 1 82 84 ARG B CA 1
ATOM 3505 C C . ARG B 1 84 ? 4.832 -6.723 -15.195 1 82 84 ARG B C 1
ATOM 3507 O O . ARG B 1 84 ? 3.801 -7.395 -15.117 1 82 84 ARG B O 1
ATOM 3514 N N . ASP B 1 85 ? 5.828 -6.828 -14.383 1 89.94 85 ASP B N 1
ATOM 3515 C CA . ASP B 1 85 ? 5.672 -7.629 -13.172 1 89.94 85 ASP B CA 1
ATOM 3516 C C . ASP B 1 85 ? 4.957 -6.836 -12.078 1 89.94 85 ASP B C 1
ATOM 3518 O O . ASP B 1 85 ? 5.543 -5.949 -11.461 1 89.94 85 ASP B O 1
ATOM 3522 N N . LYS B 1 86 ? 3.693 -7.18 -11.969 1 93.44 86 LYS B N 1
ATOM 3523 C CA . LYS B 1 86 ? 2.887 -6.605 -10.891 1 93.44 86 LYS B CA 1
ATOM 3524 C C . LYS B 1 86 ? 2.514 -7.664 -9.859 1 93.44 86 LYS B C 1
ATOM 3526 O O . LYS B 1 86 ? 2.193 -8.797 -10.219 1 93.44 86 LYS B O 1
ATOM 3531 N N . ILE B 1 87 ? 2.633 -7.324 -8.664 1 96.81 87 ILE B N 1
ATOM 3532 C CA . ILE B 1 87 ? 2.258 -8.234 -7.586 1 96.81 87 ILE B CA 1
ATOM 3533 C C . ILE B 1 87 ? 1.053 -7.672 -6.832 1 96.81 87 ILE B C 1
ATOM 3535 O O . ILE B 1 87 ? 1.118 -6.578 -6.273 1 96.81 87 ILE B O 1
ATOM 3539 N N . ALA B 1 88 ? -0.046 -8.383 -6.852 1 96.38 88 ALA B N 1
ATOM 3540 C CA . ALA B 1 88 ? -1.195 -8.062 -6.008 1 96.38 88 ALA B CA 1
ATOM 3541 C C . ALA B 1 88 ? -1.125 -8.797 -4.676 1 96.38 88 ALA B C 1
ATOM 3543 O O . ALA B 1 88 ? -0.905 -10.008 -4.637 1 96.38 88 ALA B O 1
ATOM 3544 N N . ALA B 1 89 ? -1.22 -8.086 -3.592 1 96.5 89 ALA B N 1
ATOM 3545 C CA . ALA B 1 89 ? -1.278 -8.648 -2.242 1 96.5 89 ALA B CA 1
ATOM 3546 C C . ALA B 1 89 ? -2.639 -8.391 -1.601 1 96.5 89 ALA B C 1
ATOM 3548 O O . ALA B 1 89 ? -3.139 -7.262 -1.62 1 96.5 89 ALA B O 1
ATOM 3549 N N . THR B 1 90 ? -3.264 -9.438 -1.104 1 93.75 90 THR B N 1
ATOM 3550 C CA . THR B 1 90 ? -4.578 -9.32 -0.48 1 93.75 90 THR B CA 1
ATOM 3551 C C . THR B 1 90 ? -4.566 -9.938 0.917 1 93.75 90 THR B C 1
ATOM 3553 O O . THR B 1 90 ? -3.928 -10.969 1.145 1 93.75 90 THR B O 1
ATOM 3556 N N . ASP B 1 91 ? -5.227 -9.312 1.837 1 90 91 ASP B N 1
ATOM 3557 C CA . ASP B 1 91 ? -5.305 -9.898 3.174 1 90 91 ASP B CA 1
ATOM 3558 C C . ASP B 1 91 ? -6.668 -10.555 3.406 1 90 91 ASP B C 1
ATOM 3560 O O . ASP B 1 91 ? -7.461 -10.695 2.475 1 90 91 ASP B O 1
ATOM 3564 N N . HIS B 1 92 ? -6.941 -11.055 4.602 1 83.12 92 HIS B N 1
ATOM 3565 C CA . HIS B 1 92 ? -8.102 -11.883 4.914 1 83.12 92 HIS B CA 1
ATOM 3566 C C . HIS B 1 92 ? -9.383 -11.055 4.918 1 83.12 92 HIS B C 1
ATOM 3568 O O . HIS B 1 92 ? -10.484 -11.609 4.902 1 83.12 92 HIS B O 1
ATOM 3574 N N . LEU B 1 93 ? -9.266 -9.734 4.887 1 84.38 93 LEU B N 1
ATOM 3575 C CA . LEU B 1 93 ? -10.438 -8.867 4.875 1 84.38 93 LEU B CA 1
ATOM 3576 C C . LEU B 1 93 ? -10.766 -8.414 3.459 1 84.38 93 LEU B C 1
ATOM 3578 O O . LEU B 1 93 ? -11.727 -7.664 3.248 1 84.38 93 LEU B O 1
ATOM 3582 N N . GLY B 1 94 ? -9.961 -8.852 2.543 1 88.31 94 GLY B N 1
ATOM 3583 C CA . GLY B 1 94 ? -10.188 -8.484 1.151 1 88.31 94 GLY B CA 1
ATOM 3584 C C . GLY B 1 94 ? -9.492 -7.195 0.753 1 88.31 94 GLY B C 1
ATOM 3585 O O . GLY B 1 94 ? -9.672 -6.711 -0.367 1 88.31 94 GLY B O 1
ATOM 3586 N N . ARG B 1 95 ? -8.789 -6.605 1.648 1 91.19 95 ARG B N 1
ATOM 3587 C CA . ARG B 1 95 ? -8.016 -5.418 1.304 1 91.19 95 ARG B CA 1
ATOM 3588 C C . ARG B 1 95 ? -6.797 -5.785 0.461 1 91.19 95 ARG B C 1
ATOM 3590 O O . ARG B 1 95 ? -6.156 -6.812 0.696 1 91.19 95 ARG B O 1
ATOM 3597 N N . ALA B 1 96 ? -6.477 -4.879 -0.481 1 93.88 96 ALA B N 1
ATOM 3598 C CA . ALA B 1 96 ? -5.484 -5.297 -1.468 1 93.88 96 ALA B CA 1
ATOM 3599 C C . ALA B 1 96 ? -4.539 -4.152 -1.815 1 93.88 96 ALA B C 1
ATOM 3601 O O . ALA B 1 96 ? -4.914 -2.98 -1.727 1 93.88 96 ALA B O 1
ATOM 3602 N N . LEU B 1 97 ? -3.344 -4.504 -2.172 1 96.06 97 LEU B N 1
ATOM 3603 C CA . LEU B 1 97 ? -2.281 -3.619 -2.643 1 96.06 97 LEU B CA 1
ATOM 3604 C C . LEU B 1 97 ? -1.704 -4.121 -3.961 1 96.06 97 LEU B C 1
ATOM 3606 O O . LEU B 1 97 ? -1.771 -5.316 -4.258 1 96.06 97 LEU B O 1
ATOM 3610 N N . LEU B 1 98 ? -1.231 -3.162 -4.664 1 95.62 98 LEU B N 1
ATOM 3611 C CA . LEU B 1 98 ? -0.541 -3.473 -5.91 1 95.62 98 LEU B CA 1
ATOM 3612 C C . LEU B 1 98 ? 0.897 -2.967 -5.875 1 95.62 98 LEU B C 1
ATOM 3614 O O . LEU B 1 98 ? 1.135 -1.772 -5.688 1 95.62 98 LEU B O 1
ATOM 3618 N N . TYR B 1 99 ? 1.808 -3.854 -5.953 1 97 99 TYR B N 1
ATOM 3619 C CA . TYR B 1 99 ? 3.197 -3.469 -6.18 1 97 99 TYR B CA 1
ATOM 3620 C C . TYR B 1 99 ? 3.564 -3.594 -7.652 1 97 99 TYR B C 1
ATOM 3622 O O . TYR B 1 99 ? 3.416 -4.664 -8.25 1 97 99 TYR B O 1
ATOM 3630 N N . ASP B 1 100 ? 4.027 -2.5 -8.227 1 93.31 100 ASP B N 1
ATOM 3631 C CA . ASP B 1 100 ? 4.527 -2.471 -9.594 1 93.31 100 ASP B CA 1
ATOM 3632 C C . ASP B 1 100 ? 6.055 -2.465 -9.617 1 93.31 100 ASP B C 1
ATOM 3634 O O . ASP B 1 100 ? 6.684 -1.471 -9.25 1 93.31 100 ASP B O 1
ATOM 3638 N N . ASP B 1 101 ? 6.605 -3.514 -10.148 1 93.88 101 ASP B N 1
ATOM 3639 C CA . ASP B 1 101 ? 8.055 -3.658 -10.078 1 93.88 101 ASP B CA 1
ATOM 3640 C C . ASP B 1 101 ? 8.75 -2.688 -11.031 1 93.88 101 ASP B C 1
ATOM 3642 O O . ASP B 1 101 ? 9.875 -2.244 -10.766 1 93.88 101 ASP B O 1
ATOM 3646 N N . ALA B 1 102 ? 8.234 -2.426 -12.133 1 90.25 102 ALA B N 1
ATOM 3647 C CA . ALA B 1 102 ? 8.828 -1.469 -13.07 1 90.25 102 ALA B CA 1
ATOM 3648 C C . ALA B 1 102 ? 8.914 -0.078 -12.445 1 90.25 102 ALA B C 1
ATOM 3650 O O . ALA B 1 102 ? 9.883 0.648 -12.664 1 90.25 102 ALA B O 1
ATOM 3651 N N . LEU B 1 103 ? 7.941 0.232 -11.703 1 90.38 103 LEU B N 1
ATOM 3652 C CA . LEU B 1 103 ? 7.898 1.539 -11.062 1 90.38 103 LEU B CA 1
ATOM 3653 C C . LEU B 1 103 ? 8.57 1.489 -9.688 1 90.38 103 LEU B C 1
ATOM 3655 O O . LEU B 1 103 ? 8.867 2.531 -9.102 1 90.38 103 LEU B O 1
ATOM 3659 N N . ARG B 1 104 ? 8.734 0.298 -9.188 1 93.56 104 ARG B N 1
ATOM 3660 C CA . ARG B 1 104 ? 9.188 0.085 -7.82 1 93.56 104 ARG B CA 1
ATOM 3661 C C . ARG B 1 104 ? 8.352 0.891 -6.832 1 93.56 104 ARG B C 1
ATOM 3663 O O . ARG B 1 104 ? 8.891 1.604 -5.984 1 93.56 104 ARG B O 1
ATOM 3670 N N . ALA B 1 105 ? 7.016 0.73 -7.008 1 95.12 105 ALA B N 1
ATOM 3671 C CA . ALA B 1 105 ? 6.078 1.553 -6.246 1 95.12 105 ALA B CA 1
ATOM 3672 C C . ALA B 1 105 ? 4.832 0.758 -5.871 1 95.12 105 ALA B C 1
ATOM 3674 O O . ALA B 1 105 ? 4.531 -0.265 -6.492 1 95.12 105 ALA B O 1
ATOM 3675 N N . VAL B 1 106 ? 4.18 1.205 -4.844 1 97.19 106 VAL B N 1
ATOM 3676 C CA . VAL B 1 106 ? 2.984 0.537 -4.332 1 97.19 106 VAL B CA 1
ATOM 3677 C C . VAL B 1 106 ? 1.762 1.424 -4.559 1 97.19 106 VAL B C 1
ATOM 3679 O O . VAL B 1 106 ? 1.838 2.646 -4.41 1 97.19 106 VAL B O 1
ATOM 3682 N N . SER B 1 107 ? 0.667 0.835 -4.926 1 94.94 107 SER B N 1
ATOM 3683 C CA . SER B 1 107 ? -0.616 1.517 -5.07 1 94.94 107 SER B CA 1
ATOM 3684 C C . SER B 1 107 ? -1.724 0.771 -4.336 1 94.94 107 SER B C 1
ATOM 3686 O O . SER B 1 107 ? -1.609 -0.43 -4.082 1 94.94 107 SER B O 1
ATOM 3688 N N . ALA B 1 108 ? -2.75 1.519 -4.043 1 94 108 ALA B N 1
ATOM 3689 C CA . ALA B 1 108 ? -3.914 0.898 -3.416 1 94 108 ALA B CA 1
ATOM 3690 C C . ALA B 1 108 ? -4.832 0.275 -4.461 1 94 108 ALA B C 1
ATOM 3692 O O . ALA B 1 108 ? -5.012 0.828 -5.551 1 94 108 ALA B O 1
ATOM 3693 N N . LEU B 1 109 ? -5.391 -0.842 -4.043 1 92.69 109 LEU B N 1
ATOM 3694 C CA . LEU B 1 109 ? -6.465 -1.47 -4.805 1 92.69 109 LEU B CA 1
ATOM 3695 C C . LEU B 1 109 ? -7.781 -1.4 -4.043 1 92.69 109 LEU B C 1
ATOM 3697 O O . LEU B 1 109 ? -7.793 -1.276 -2.818 1 92.69 109 LEU B O 1
ATOM 3701 N N . PRO B 1 110 ? -8.844 -1.387 -4.859 1 88.56 110 PRO B N 1
ATOM 3702 C CA . PRO B 1 110 ? -10.094 -1.549 -4.117 1 88.56 110 PRO B CA 1
ATOM 3703 C C . PRO B 1 110 ? -10.172 -2.879 -3.371 1 88.56 110 PRO B C 1
ATOM 3705 O O . PRO B 1 110 ? -9.469 -3.83 -3.725 1 88.56 110 PRO B O 1
ATOM 3708 N N . SER B 1 111 ? -10.992 -2.877 -2.352 1 88.25 111 SER B N 1
ATOM 3709 C CA . SER B 1 111 ? -11.188 -4.133 -1.63 1 88.25 111 SER B CA 1
ATOM 3710 C C . SER B 1 111 ? -11.984 -5.133 -2.459 1 88.25 111 SER B C 1
ATOM 3712 O O . SER B 1 111 ? -12.93 -4.758 -3.15 1 88.25 111 SER B O 1
ATOM 3714 N N . ALA B 1 112 ? -11.57 -6.348 -2.221 1 88.94 112 ALA B N 1
ATOM 3715 C CA . ALA B 1 112 ? -12.359 -7.406 -2.855 1 88.94 112 ALA B CA 1
ATOM 3716 C C . ALA B 1 112 ? -13.766 -7.473 -2.273 1 88.94 112 ALA B C 1
ATOM 3718 O O . ALA B 1 112 ? -13.977 -7.121 -1.11 1 88.94 112 ALA B O 1
ATOM 3719 N N . GLU B 1 113 ? -14.656 -7.883 -3.078 1 83.25 113 GLU B N 1
ATOM 3720 C CA . GLU B 1 113 ? -16.047 -7.996 -2.627 1 83.25 113 GLU B CA 1
ATOM 3721 C C . GLU B 1 113 ? -16.203 -9.141 -1.628 1 83.25 113 GLU B C 1
ATOM 3723 O O . GLU B 1 113 ? -16.984 -9.031 -0.676 1 83.25 113 GLU B O 1
ATOM 3728 N N . GLY B 1 114 ? -15.422 -10.188 -1.852 1 81.44 114 GLY B N 1
ATOM 3729 C CA . GLY B 1 114 ? -15.469 -11.336 -0.956 1 81.44 114 GLY B CA 1
ATOM 3730 C C . GLY B 1 114 ? -14.102 -11.766 -0.469 1 81.44 114 GLY B C 1
ATOM 3731 O O . GLY B 1 114 ? -13.367 -12.453 -1.187 1 81.44 114 GLY B O 1
ATOM 3732 N N . PRO B 1 115 ? -13.82 -11.344 0.778 1 80.75 115 PRO B N 1
ATOM 3733 C CA . PRO B 1 115 ? -12.531 -11.797 1.296 1 80.75 115 PRO B CA 1
ATOM 3734 C C . PRO B 1 115 ? -12.375 -13.312 1.265 1 80.75 115 PRO B C 1
ATOM 3736 O O . PRO B 1 115 ? -13.344 -14.039 1.517 1 80.75 115 PRO B O 1
ATOM 3739 N N . LYS B 1 116 ? -11.219 -13.766 0.823 1 82.25 116 LYS B N 1
ATOM 3740 C CA . LYS B 1 116 ? -10.938 -15.195 0.7 1 82.25 116 LYS B CA 1
ATOM 3741 C C . LYS B 1 116 ? -9.758 -15.602 1.579 1 82.25 116 LYS B C 1
ATOM 3743 O O . LYS B 1 116 ? -8.727 -14.922 1.592 1 82.25 116 LYS B O 1
ATOM 3748 N N . HIS B 1 117 ? -9.805 -16.5 2.414 1 75.31 117 HIS B N 1
ATOM 3749 C CA . HIS B 1 117 ? -8.789 -16.891 3.393 1 75.31 117 HIS B CA 1
ATOM 3750 C C . HIS B 1 117 ? -7.59 -17.547 2.719 1 75.31 117 HIS B C 1
ATOM 3752 O O . HIS B 1 117 ? -6.441 -17.203 3.023 1 75.31 117 HIS B O 1
ATOM 3758 N N . ALA B 1 118 ? -7.68 -18.484 1.87 1 78.44 118 ALA B N 1
ATOM 3759 C CA . ALA B 1 118 ? -6.586 -19.172 1.182 1 78.44 118 ALA B CA 1
ATOM 3760 C C . ALA B 1 118 ? -6.949 -19.453 -0.273 1 78.44 118 ALA B C 1
ATOM 3762 O O . ALA B 1 118 ? -7.047 -20.625 -0.677 1 78.44 118 ALA B O 1
ATOM 3763 N N . PRO B 1 119 ? -6.922 -18.328 -0.842 1 88.75 119 PRO B N 1
ATOM 3764 C CA . PRO B 1 119 ? -7.391 -18.5 -2.219 1 88.75 119 PRO B CA 1
ATOM 3765 C C . PRO B 1 119 ? -6.32 -19.094 -3.135 1 88.75 119 PRO B C 1
ATOM 3767 O O . PRO B 1 119 ? -5.129 -19.016 -2.826 1 88.75 119 PRO B O 1
ATOM 3770 N N . VAL B 1 120 ? -6.832 -19.75 -4.121 1 93 120 VAL B N 1
ATOM 3771 C CA . VAL B 1 120 ? -5.992 -20.047 -5.273 1 93 120 VAL B CA 1
ATOM 3772 C C . VAL B 1 120 ? -6.016 -18.875 -6.25 1 93 120 VAL B C 1
ATOM 3774 O O . VAL B 1 120 ? -7.086 -18.359 -6.586 1 93 120 VAL B O 1
ATOM 3777 N N . SER B 1 121 ? -4.836 -18.438 -6.566 1 94.75 121 SER B N 1
ATOM 3778 C CA . SER B 1 121 ? -4.766 -17.312 -7.484 1 94.75 121 SER B CA 1
ATOM 3779 C C . SER B 1 121 ? -3.932 -17.656 -8.719 1 94.75 121 SER B C 1
ATOM 3781 O O . SER B 1 121 ? -2.939 -18.375 -8.625 1 94.75 121 SER B O 1
ATOM 3783 N N . VAL B 1 122 ? -4.391 -17.094 -9.828 1 94.38 122 VAL B N 1
ATOM 3784 C CA . VAL B 1 122 ? -3.699 -17.375 -11.078 1 94.38 122 VAL B CA 1
ATOM 3785 C C . VAL B 1 122 ? -3.865 -16.203 -12.047 1 94.38 122 VAL B C 1
ATOM 3787 O O . VAL B 1 122 ? -4.93 -15.586 -12.102 1 94.38 122 VAL B O 1
ATOM 3790 N N . SER B 1 123 ? -2.83 -15.938 -12.727 1 92.81 123 SER B N 1
ATOM 3791 C CA . SER B 1 123 ? -2.898 -14.891 -13.742 1 92.81 123 SER B CA 1
ATOM 3792 C C . SER B 1 123 ? -3.242 -15.477 -15.109 1 92.81 123 SER B C 1
ATOM 3794 O O . SER B 1 123 ? -2.723 -16.516 -15.5 1 92.81 123 SER B O 1
ATOM 3796 N N . VAL B 1 124 ? -4.09 -14.867 -15.797 1 90.06 124 VAL B N 1
ATOM 3797 C CA . VAL B 1 124 ? -4.438 -15.156 -17.188 1 90.06 124 VAL B CA 1
ATOM 3798 C C . VAL B 1 124 ? -4.363 -13.883 -18.016 1 90.06 124 VAL B C 1
ATOM 3800 O O . VAL B 1 124 ? -5.176 -12.969 -17.828 1 90.06 124 VAL B O 1
ATOM 3803 N N . GLY B 1 125 ? -3.441 -13.812 -18.891 1 83.81 125 GLY B N 1
ATOM 3804 C CA . GLY B 1 125 ? -3.217 -12.547 -19.562 1 83.81 125 GLY B CA 1
ATOM 3805 C C . GLY B 1 125 ? -2.816 -11.43 -18.625 1 83.81 125 GLY B C 1
ATOM 3806 O O . GLY B 1 125 ? -1.865 -11.578 -17.859 1 83.81 125 GLY B O 1
ATOM 3807 N N . ASP B 1 126 ? -3.623 -10.375 -18.641 1 83.81 126 ASP B N 1
ATOM 3808 C CA . ASP B 1 126 ? -3.312 -9.227 -17.812 1 83.81 126 ASP B CA 1
ATOM 3809 C C . ASP B 1 126 ? -4.18 -9.211 -16.547 1 83.81 126 ASP B C 1
ATOM 3811 O O . ASP B 1 126 ? -4.105 -8.281 -15.75 1 83.81 126 ASP B O 1
ATOM 3815 N N . ASP B 1 127 ? -4.926 -10.32 -16.438 1 89.12 127 ASP B N 1
ATOM 3816 C CA . ASP B 1 127 ? -5.855 -10.375 -15.312 1 89.12 127 ASP B CA 1
ATOM 3817 C C . ASP B 1 127 ? -5.387 -11.383 -14.266 1 89.12 127 ASP B C 1
ATOM 3819 O O . ASP B 1 127 ? -4.598 -12.281 -14.562 1 89.12 127 ASP B O 1
ATOM 3823 N N . ALA B 1 128 ? -5.801 -11.164 -13.055 1 93.38 128 ALA B N 1
ATOM 3824 C CA . ALA B 1 128 ? -5.555 -12.109 -11.969 1 93.38 128 ALA B CA 1
ATOM 3825 C C . ALA B 1 128 ? -6.863 -12.656 -11.414 1 93.38 128 ALA B C 1
ATOM 3827 O O . ALA B 1 128 ? -7.773 -11.898 -11.078 1 93.38 128 ALA B O 1
ATOM 3828 N N . PHE B 1 129 ? -6.945 -13.969 -11.391 1 93.56 129 PHE B N 1
ATOM 3829 C CA . PHE B 1 129 ? -8.148 -14.633 -10.898 1 93.56 129 PHE B CA 1
ATOM 3830 C C . PHE B 1 129 ? -7.914 -15.203 -9.5 1 93.56 129 PHE B C 1
ATOM 3832 O O . PHE B 1 129 ? -6.848 -15.758 -9.227 1 93.56 129 PHE B O 1
ATOM 3839 N N . PHE B 1 130 ? -8.891 -15.055 -8.672 1 93.06 130 PHE B N 1
ATOM 3840 C CA . PHE B 1 130 ? -8.852 -15.547 -7.301 1 93.06 130 PHE B CA 1
ATOM 3841 C C . PHE B 1 130 ? -10.023 -16.484 -7.023 1 93.06 130 PHE B C 1
ATOM 3843 O O . PHE B 1 130 ? -11.18 -16.109 -7.25 1 93.06 130 PHE B O 1
ATOM 3850 N N . PHE B 1 131 ? -9.648 -17.719 -6.461 1 91.88 131 PHE B N 1
ATOM 3851 C CA . PHE B 1 131 ? -10.648 -18.734 -6.168 1 91.88 131 PHE B CA 1
ATOM 3852 C C . PHE B 1 131 ? -10.664 -19.062 -4.68 1 91.88 131 PHE B C 1
ATOM 3854 O O . PHE B 1 131 ? -9.617 -19.281 -4.074 1 91.88 131 PHE B O 1
ATOM 3861 N N . SER B 1 132 ? -11.914 -19.062 -4.234 1 90.38 132 SER B N 1
ATOM 3862 C CA . SER B 1 132 ? -12.031 -19.719 -2.932 1 90.38 132 SER B CA 1
ATOM 3863 C C . SER B 1 132 ? -11.844 -21.219 -3.043 1 90.38 132 SER B C 1
ATOM 3865 O O . SER B 1 132 ? -12.461 -21.875 -3.891 1 90.38 132 SER B O 1
ATOM 3867 N N . SER B 1 133 ? -11.07 -21.766 -2.275 1 88.94 133 SER B N 1
ATOM 3868 C CA . SER B 1 133 ? -10.797 -23.203 -2.287 1 88.94 133 SER B CA 1
ATOM 3869 C C . SER B 1 133 ? -10.672 -23.75 -0.871 1 88.94 133 SER B C 1
ATOM 3871 O O . SER B 1 133 ? -9.641 -23.578 -0.219 1 88.94 133 SER B O 1
ATOM 3873 N N . PRO B 1 134 ? -11.609 -24.438 -0.278 1 87.31 134 PRO B N 1
ATOM 3874 C CA . PRO B 1 134 ? -12.867 -24.781 -0.959 1 87.31 134 PRO B CA 1
ATOM 3875 C C . PRO B 1 134 ? -13.805 -23.578 -1.076 1 87.31 134 PRO B C 1
ATOM 3877 O O . PRO B 1 134 ? -13.578 -22.547 -0.448 1 87.31 134 PRO B O 1
ATOM 3880 N N . PRO B 1 135 ? -14.797 -23.797 -2.004 1 84.94 135 PRO B N 1
ATOM 3881 C CA . PRO B 1 135 ? -15.766 -22.688 -2.104 1 84.94 135 PRO B CA 1
ATOM 3882 C C . PRO B 1 135 ? -16.484 -22.422 -0.785 1 84.94 135 PRO B C 1
ATOM 3884 O O . PRO B 1 135 ? -16.781 -23.344 -0.036 1 84.94 135 PRO B O 1
ATOM 3887 N N . ASP B 1 136 ? -16.469 -21.109 -0.44 1 72.69 136 ASP B N 1
ATOM 3888 C CA . ASP B 1 136 ? -17.141 -20.703 0.796 1 72.69 136 ASP B CA 1
ATOM 3889 C C . ASP B 1 136 ? -18.656 -20.891 0.683 1 72.69 136 ASP B C 1
ATOM 3891 O O . ASP B 1 136 ? -19.25 -20.609 -0.363 1 72.69 136 ASP B O 1
ATOM 3895 N N . ASP B 1 137 ? -19.203 -21.641 1.621 1 62.84 137 ASP B N 1
ATOM 3896 C CA . ASP B 1 137 ? -20.625 -21.906 1.638 1 62.84 137 ASP B CA 1
ATOM 3897 C C . ASP B 1 137 ? -21.438 -20.625 1.783 1 62.84 137 ASP B C 1
ATOM 3899 O O . ASP B 1 137 ? -22.641 -20.594 1.533 1 62.84 137 ASP B O 1
ATOM 3903 N N . ALA B 1 138 ? -20.688 -19.672 2.418 1 58.16 138 ALA B N 1
ATOM 3904 C CA . ALA B 1 138 ? -21.484 -18.484 2.701 1 58.16 138 ALA B CA 1
ATOM 3905 C C . ALA B 1 138 ? -21.891 -17.781 1.414 1 58.16 138 ALA B C 1
ATOM 3907 O O . ALA B 1 138 ? -21.016 -17.328 0.654 1 58.16 138 ALA B O 1
ATOM 3908 N N . HIS B 1 139 ? -23.125 -18.078 0.89 1 57.53 139 HIS B N 1
ATOM 3909 C CA . HIS B 1 139 ? -23.766 -17.656 -0.348 1 57.53 139 HIS B CA 1
ATOM 3910 C C . HIS B 1 139 ? -23.5 -16.188 -0.635 1 57.53 139 HIS B C 1
ATOM 3912 O O . HIS B 1 139 ? -23.641 -15.734 -1.774 1 57.53 139 HIS B O 1
ATOM 3918 N N . GLU B 1 140 ? -22.938 -15.484 0.323 1 65.25 140 GLU B N 1
ATOM 3919 C CA . GLU B 1 140 ? -22.984 -14.047 0.062 1 65.25 140 GLU B CA 1
ATOM 3920 C C . GLU B 1 140 ? -21.656 -13.531 -0.489 1 65.25 140 GLU B C 1
ATOM 3922 O O . GLU B 1 140 ? -21.594 -12.43 -1.043 1 65.25 140 GLU B O 1
ATOM 3927 N N . ARG B 1 141 ? -20.656 -14.484 -0.653 1 76.62 141 ARG B N 1
ATOM 3928 C CA . ARG B 1 141 ? -19.391 -13.992 -1.164 1 76.62 141 ARG B CA 1
ATOM 3929 C C . ARG B 1 141 ? -19.031 -14.648 -2.492 1 76.62 141 ARG B C 1
ATOM 3931 O O . ARG B 1 141 ? -19.234 -15.852 -2.664 1 76.62 141 ARG B O 1
ATOM 3938 N N . PRO B 1 142 ? -18.562 -13.836 -3.35 1 86.31 142 PRO B N 1
ATOM 3939 C CA . PRO B 1 142 ? -18.172 -14.43 -4.633 1 86.31 142 PRO B CA 1
ATOM 3940 C C . PRO B 1 142 ? -17.078 -15.484 -4.488 1 86.31 142 PRO B C 1
ATOM 3942 O O . PRO B 1 142 ? -16.078 -15.258 -3.789 1 86.31 142 PRO B O 1
ATOM 3945 N N . VAL B 1 143 ? -17.297 -16.594 -5.141 1 88.31 143 VAL B N 1
ATOM 3946 C CA . VAL B 1 143 ? -16.344 -17.703 -5.09 1 88.31 143 VAL B CA 1
ATOM 3947 C C . VAL B 1 143 ? -15.133 -17.391 -5.953 1 88.31 143 VAL B C 1
ATOM 3949 O O . VAL B 1 143 ? -14.016 -17.812 -5.645 1 88.31 143 VAL B O 1
ATOM 3952 N N . VAL B 1 144 ? -15.422 -16.719 -7.039 1 91.06 144 VAL B N 1
ATOM 3953 C CA . VAL B 1 144 ? -14.359 -16.344 -7.965 1 91.06 144 VAL B CA 1
ATOM 3954 C C . VAL B 1 144 ? -14.453 -14.844 -8.273 1 91.06 144 VAL B C 1
ATOM 3956 O O . VAL B 1 144 ? -15.547 -14.312 -8.477 1 91.06 144 VAL B O 1
ATOM 3959 N N . GLU B 1 145 ? -13.344 -14.203 -8.219 1 91.69 145 GLU B N 1
ATOM 3960 C CA . GLU B 1 145 ? -13.219 -12.812 -8.633 1 91.69 145 GLU B CA 1
ATOM 3961 C C . GLU B 1 145 ? -11.977 -12.594 -9.484 1 91.69 145 GLU B C 1
ATOM 3963 O O . GLU B 1 145 ? -11.008 -13.359 -9.398 1 91.69 145 GLU B O 1
ATOM 3968 N N . ALA B 1 146 ? -12.07 -11.602 -10.305 1 92 146 ALA B N 1
ATOM 3969 C CA . ALA B 1 146 ? -10.914 -11.258 -11.133 1 92 146 ALA B CA 1
ATOM 3970 C C . ALA B 1 146 ? -10.484 -9.812 -10.891 1 92 146 ALA B C 1
ATOM 3972 O O . ALA B 1 146 ? -11.328 -8.922 -10.75 1 92 146 ALA B O 1
ATOM 3973 N N . LEU B 1 147 ? -9.266 -9.609 -10.734 1 91.5 147 LEU B N 1
ATOM 3974 C CA . LEU B 1 147 ? -8.68 -8.273 -10.805 1 91.5 147 LEU B CA 1
ATOM 3975 C C . LEU B 1 147 ? -8.273 -7.93 -12.227 1 91.5 147 LEU B C 1
ATOM 3977 O O . LEU B 1 147 ? -7.344 -8.531 -12.773 1 91.5 147 LEU B O 1
ATOM 3981 N N . ALA B 1 148 ? -8.969 -7.023 -12.773 1 87.94 148 ALA B N 1
ATOM 3982 C CA . ALA B 1 148 ? -8.781 -6.719 -14.188 1 87.94 148 ALA B CA 1
ATOM 3983 C C . ALA B 1 148 ? -8.875 -5.219 -14.445 1 87.94 148 ALA B C 1
ATOM 3985 O O . ALA B 1 148 ? -9.539 -4.496 -13.695 1 87.94 148 ALA B O 1
ATOM 3986 N N . ASP B 1 149 ? -8.117 -4.797 -15.492 1 78.12 149 ASP B N 1
ATOM 3987 C CA . ASP B 1 149 ? -8.109 -3.389 -15.875 1 78.12 149 ASP B CA 1
ATOM 3988 C C . ASP B 1 149 ? -9.422 -2.994 -16.547 1 78.12 149 ASP B C 1
ATOM 3990 O O . ASP B 1 149 ? -9.938 -3.725 -17.391 1 78.12 149 ASP B O 1
ATOM 3994 N N . ASP B 1 150 ? -10.141 -2.139 -15.945 1 63.44 150 ASP B N 1
ATOM 3995 C CA . ASP B 1 150 ? -11.352 -1.609 -16.562 1 63.44 150 ASP B CA 1
ATOM 3996 C C . ASP B 1 150 ? -11.023 -0.446 -17.5 1 63.44 150 ASP B C 1
ATOM 3998 O O . ASP B 1 150 ? -11.414 0.694 -17.234 1 63.44 150 ASP B O 1
ATOM 4002 N N . THR B 1 151 ? -10 -0.663 -18.234 1 57 151 THR B N 1
ATOM 4003 C CA . THR B 1 151 ? -9.711 0.502 -19.078 1 57 151 THR B CA 1
ATOM 4004 C C . THR B 1 151 ? -10.82 0.709 -20.109 1 57 151 THR B C 1
ATOM 4006 O O . THR B 1 151 ? -10.93 -0.06 -21.062 1 57 151 THR B O 1
ATOM 4009 N N . TYR B 1 152 ? -12.195 0.596 -19.812 1 46.41 152 TYR B N 1
ATOM 4010 C CA . TYR B 1 152 ? -12.977 0.992 -20.969 1 46.41 152 TYR B CA 1
ATOM 4011 C C . TYR B 1 152 ? -12.273 2.092 -21.75 1 46.41 152 TYR B C 1
ATOM 4013 O O . TYR B 1 152 ? -12.094 1.98 -22.969 1 46.41 152 TYR B O 1
ATOM 4021 N N . TRP B 1 153 ? -13.016 3.336 -21.641 1 41.44 153 TRP B N 1
ATOM 4022 C CA . TRP B 1 153 ? -12.719 4.492 -22.484 1 41.44 153 TRP B CA 1
ATOM 4023 C C . TRP B 1 153 ? -11.258 4.91 -22.344 1 41.44 153 TRP B C 1
ATOM 4025 O O . TRP B 1 153 ? -10.555 4.449 -21.438 1 41.44 153 TRP B O 1
ATOM 4035 N N . SER B 1 154 ? -10.914 5.984 -23.047 1 43.66 154 SER B N 1
ATOM 4036 C CA . SER B 1 154 ? -9.664 6.652 -23.375 1 43.66 154 SER B CA 1
ATOM 4037 C C . SER B 1 154 ? -8.633 6.496 -22.266 1 43.66 154 SER B C 1
ATOM 4039 O O . SER B 1 154 ? -7.438 6.715 -22.484 1 43.66 154 SER B O 1
ATOM 4041 N N . ARG B 1 155 ? -8.867 7.051 -21.156 1 47.38 155 ARG B N 1
ATOM 4042 C CA . ARG B 1 155 ? -7.77 7.586 -20.344 1 47.38 155 ARG B CA 1
ATOM 4043 C C . ARG B 1 155 ? -7.117 6.488 -19.516 1 47.38 155 ARG B C 1
ATOM 4045 O O . ARG B 1 155 ? -6.113 5.902 -19.922 1 47.38 155 ARG B O 1
ATOM 4052 N N . ARG B 1 156 ? -7.25 6.336 -17.969 1 54.06 156 ARG B N 1
ATOM 4053 C CA . ARG B 1 156 ? -6.406 5.988 -16.828 1 54.06 156 ARG B CA 1
ATOM 4054 C C . ARG B 1 156 ? -6.609 4.531 -16.422 1 54.06 156 ARG B C 1
ATOM 4056 O O . ARG B 1 156 ? -7.746 4.062 -16.312 1 54.06 156 ARG B O 1
ATOM 4063 N N . SER B 1 157 ? -5.637 3.541 -16.719 1 62.91 157 SER B N 1
ATOM 4064 C CA . SER B 1 157 ? -5.602 2.156 -16.266 1 62.91 157 SER B CA 1
ATOM 4065 C C . SER B 1 157 ? -5.875 2.062 -14.766 1 62.91 157 SER B C 1
ATOM 4067 O O . SER B 1 157 ? -5.227 2.742 -13.969 1 62.91 157 SER B O 1
ATOM 4069 N N . GLU B 1 158 ? -7.141 1.537 -14.492 1 75.94 158 GLU B N 1
ATOM 4070 C CA . GLU B 1 158 ? -7.539 1.289 -13.109 1 75.94 158 GLU B CA 1
ATOM 4071 C C . GLU B 1 158 ? -7.902 -0.177 -12.898 1 75.94 158 GLU B C 1
ATOM 4073 O O . GLU B 1 158 ? -8.719 -0.735 -13.633 1 75.94 158 GLU B O 1
ATOM 4078 N N . MET B 1 159 ? -7.25 -0.75 -11.953 1 83.81 159 MET B N 1
ATOM 4079 C CA . MET B 1 159 ? -7.566 -2.137 -11.625 1 83.81 159 MET B CA 1
ATOM 4080 C C . MET B 1 159 ? -8.82 -2.215 -10.758 1 83.81 159 MET B C 1
ATOM 4082 O O . MET B 1 159 ? -8.977 -1.439 -9.812 1 83.81 159 MET B O 1
ATOM 4086 N N . HIS B 1 160 ? -9.719 -3.125 -11.141 1 85.44 160 HIS B N 1
ATOM 4087 C CA . HIS B 1 160 ? -10.945 -3.352 -10.375 1 85.44 160 HIS B CA 1
ATOM 4088 C C . HIS B 1 160 ? -11.188 -4.844 -10.164 1 85.44 160 HIS B C 1
ATOM 4090 O O . HIS B 1 160 ? -10.758 -5.668 -10.969 1 85.44 160 HIS B O 1
ATOM 4096 N N . TRP B 1 161 ? -11.812 -5.082 -9.047 1 89.5 161 TRP B N 1
ATOM 4097 C CA . TRP B 1 161 ? -12.336 -6.43 -8.852 1 89.5 161 TRP B CA 1
ATOM 4098 C C . TRP B 1 161 ? -13.586 -6.66 -9.688 1 89.5 161 TRP B C 1
ATOM 4100 O O . TRP B 1 161 ? -14.516 -5.848 -9.656 1 89.5 161 TRP B O 1
ATOM 4110 N N . ARG B 1 162 ? -13.539 -7.703 -10.391 1 86.81 162 ARG B N 1
ATOM 4111 C CA . ARG B 1 162 ? -14.656 -8.039 -11.266 1 86.81 162 ARG B CA 1
ATOM 4112 C C . ARG B 1 162 ? -15.312 -9.344 -10.844 1 86.81 162 ARG B C 1
ATOM 4114 O O . ARG B 1 162 ? -14.625 -10.281 -10.43 1 86.81 162 ARG B O 1
ATOM 4121 N N . TYR B 1 163 ? -16.562 -9.297 -11.125 1 83.69 163 TYR B N 1
ATOM 4122 C CA . TYR B 1 163 ? -17.328 -10.508 -10.82 1 83.69 163 TYR B CA 1
ATOM 4123 C C . TYR B 1 163 ? -17.078 -11.586 -11.867 1 83.69 163 TYR B C 1
ATOM 4125 O O . TYR B 1 163 ? -17.062 -11.312 -13.062 1 83.69 163 TYR B O 1
ATOM 4133 N N . VAL B 1 164 ? -16.859 -12.789 -11.375 1 89 164 VAL B N 1
ATOM 4134 C CA . VAL B 1 164 ? -16.781 -13.992 -12.195 1 89 164 VAL B CA 1
ATOM 4135 C C . VAL B 1 164 ? -17.844 -15 -11.75 1 89 164 VAL B C 1
ATOM 4137 O O . VAL B 1 164 ? -17.938 -15.312 -10.555 1 89 164 VAL B O 1
ATOM 4140 N N . PRO B 1 165 ? -18.625 -15.469 -12.719 1 86.25 165 PRO B N 1
ATOM 4141 C CA . PRO B 1 165 ? -19.609 -16.469 -12.297 1 86.25 165 PRO B CA 1
ATOM 4142 C C . PRO B 1 165 ? -18.969 -17.656 -11.586 1 86.25 165 PRO B C 1
ATOM 4144 O O . PRO B 1 165 ? -17.875 -18.094 -11.945 1 86.25 165 PRO B O 1
ATOM 4147 N N . PRO B 1 166 ? -19.672 -18.125 -10.617 1 88.69 166 PRO B N 1
ATOM 4148 C CA . PRO B 1 166 ? -19.141 -19.281 -9.922 1 88.69 166 PRO B CA 1
ATOM 4149 C C . PRO B 1 166 ? -19.141 -20.547 -10.789 1 88.69 166 PRO B C 1
ATOM 4151 O O . PRO B 1 166 ? -19.984 -20.688 -11.664 1 88.69 166 PRO B O 1
ATOM 4154 N N . PRO B 1 167 ? -18.203 -21.359 -10.492 1 90.19 167 PRO B N 1
ATOM 4155 C CA . PRO B 1 167 ? -18.266 -22.656 -11.18 1 90.19 167 PRO B CA 1
ATOM 4156 C C . PRO B 1 167 ? -19.469 -23.484 -10.742 1 90.19 167 PRO B C 1
ATOM 4158 O O . PRO B 1 167 ? -19.922 -23.375 -9.602 1 90.19 167 PRO B O 1
ATOM 4161 N N . PRO B 1 168 ? -19.906 -24.312 -11.602 1 87.88 168 PRO B N 1
ATOM 4162 C CA . PRO B 1 168 ? -21.094 -25.109 -11.281 1 87.88 168 PRO B CA 1
ATOM 4163 C C . PRO B 1 168 ? -20.922 -25.953 -10.023 1 87.88 168 PRO B C 1
ATOM 4165 O O . PRO B 1 168 ? -21.891 -26.172 -9.289 1 87.88 168 PRO B O 1
ATOM 4168 N N . TYR B 1 169 ? -19.766 -26.406 -9.734 1 87.62 169 TYR B N 1
ATOM 4169 C CA . TYR B 1 169 ? -19.562 -27.297 -8.594 1 87.62 169 TYR B CA 1
ATOM 4170 C C . TYR B 1 169 ? -19.688 -26.531 -7.281 1 87.62 169 TYR B C 1
ATOM 4172 O O . TYR B 1 169 ? -19.781 -27.125 -6.211 1 87.62 169 TYR B O 1
ATOM 4180 N N . ALA B 1 170 ? -19.547 -25.234 -7.359 1 86.5 170 ALA B N 1
ATOM 4181 C CA . ALA B 1 170 ? -19.656 -24.422 -6.152 1 86.5 170 ALA B CA 1
ATOM 4182 C C . ALA B 1 170 ? -21.125 -24.25 -5.746 1 86.5 170 ALA B C 1
ATOM 4184 O O . ALA B 1 170 ? -21.422 -23.906 -4.598 1 86.5 170 ALA B O 1
ATOM 4185 N N . THR B 1 171 ? -21.953 -24.281 -6.645 1 78.31 171 THR B N 1
ATOM 4186 C CA . THR B 1 171 ? -23.375 -24.047 -6.363 1 78.31 171 THR B CA 1
ATOM 4187 C C . THR B 1 171 ? -24.125 -25.375 -6.309 1 78.31 171 THR B C 1
ATOM 4189 O O . THR B 1 171 ? -25.297 -25.406 -5.91 1 78.31 171 THR B O 1
ATOM 4192 N N . GLN B 1 172 ? -23.578 -26.375 -6.797 1 70 172 GLN B N 1
ATOM 4193 C CA . GLN B 1 172 ? -24.297 -27.641 -6.867 1 70 172 GLN B CA 1
ATOM 4194 C C . GLN B 1 172 ? -24.312 -28.328 -5.508 1 70 172 GLN B C 1
ATOM 4196 O O . GLN B 1 172 ? -23.312 -28.344 -4.793 1 70 172 GLN B O 1
ATOM 4201 N N . ARG B 1 173 ? -25.516 -28.578 -5.031 1 60.69 173 ARG B N 1
ATOM 4202 C CA . ARG B 1 173 ? -25.703 -29.406 -3.852 1 60.69 173 ARG B CA 1
ATOM 4203 C C . ARG B 1 173 ? -25.125 -30.812 -4.074 1 60.69 173 ARG B C 1
ATOM 4205 O O . ARG B 1 173 ? -25.141 -31.312 -5.199 1 60.69 173 ARG B O 1
ATOM 4212 N N . PRO B 1 174 ? -24.359 -31.172 -3.055 1 59.72 174 PRO B N 1
ATOM 4213 C CA . PRO B 1 174 ? -23.812 -32.531 -3.252 1 59.72 174 PRO B CA 1
ATOM 4214 C C . PRO B 1 174 ? -24.875 -33.5 -3.734 1 59.72 174 PRO B C 1
ATOM 4216 O O . PRO B 1 174 ? -26.062 -33.375 -3.41 1 59.72 174 PRO B O 1
ATOM 4219 N N . GLU B 1 175 ? -24.594 -34.188 -4.816 1 54.56 175 GLU B N 1
ATOM 4220 C CA . GLU B 1 175 ? -25.5 -35.25 -5.25 1 54.56 175 GLU B CA 1
ATOM 4221 C C . GLU B 1 175 ? -26.016 -36.062 -4.066 1 54.56 175 GLU B C 1
ATOM 4223 O O . GLU B 1 175 ? -25.328 -36.188 -3.047 1 54.56 175 GLU B O 1
ATOM 4228 N N . GLU B 1 176 ? -27.281 -36.469 -4.086 1 53.09 176 GLU B N 1
ATOM 4229 C CA . GLU B 1 176 ? -27.875 -37.406 -3.129 1 53.09 176 GLU B CA 1
ATOM 4230 C C . GLU B 1 176 ? -26.938 -38.562 -2.836 1 53.09 176 GLU B C 1
ATOM 4232 O O . GLU B 1 176 ? -26.516 -39.281 -3.754 1 53.09 176 GLU B O 1
ATOM 4237 N N . GLY B 1 177 ? -26.453 -38.719 -1.592 1 54.59 177 GLY B N 1
ATOM 4238 C CA . GLY B 1 177 ? -25.641 -39.844 -1.115 1 54.59 177 GLY B CA 1
ATOM 4239 C C . GLY B 1 177 ? -24.188 -39.469 -0.897 1 54.59 177 GLY B C 1
ATOM 4240 O O . GLY B 1 177 ? -23.438 -40.25 -0.316 1 54.59 177 GLY B O 1
ATOM 4241 N N . ARG B 1 178 ? -23.797 -38.562 -1.736 1 57.84 178 ARG B N 1
ATOM 4242 C CA . ARG B 1 178 ? -22.391 -38.25 -1.521 1 57.84 178 ARG B CA 1
ATOM 4243 C C . ARG B 1 178 ? -22.219 -37.25 -0.375 1 57.84 178 ARG B C 1
ATOM 4245 O O . ARG B 1 178 ? -22.891 -36.219 -0.344 1 57.84 178 ARG B O 1
ATOM 4252 N N . GLU B 1 179 ? -21.641 -37.656 0.665 1 56.91 179 GLU B N 1
ATOM 4253 C CA . GLU B 1 179 ? -21.312 -36.781 1.772 1 56.91 179 GLU B CA 1
ATOM 4254 C C . GLU B 1 179 ? -20.219 -35.781 1.381 1 56.91 179 GLU B C 1
ATOM 4256 O O . GLU B 1 179 ? -19.125 -36.188 0.959 1 56.91 179 GLU B O 1
ATOM 4261 N N . ALA B 1 180 ? -20.625 -34.562 1.054 1 62.25 180 ALA B N 1
ATOM 4262 C CA . ALA B 1 180 ? -19.625 -33.531 0.768 1 62.25 180 ALA B CA 1
ATOM 4263 C C . ALA B 1 180 ? -18.688 -33.344 1.952 1 62.25 180 ALA B C 1
ATOM 4265 O O . ALA B 1 180 ? -19.125 -33.094 3.072 1 62.25 180 ALA B O 1
ATOM 4266 N N . GLY B 1 181 ? -17.453 -33.875 1.806 1 65.44 181 GLY B N 1
ATOM 4267 C CA . GLY B 1 181 ? -16.484 -33.656 2.871 1 65.44 181 GLY B CA 1
ATOM 4268 C C . GLY B 1 181 ? -16.047 -32.219 2.99 1 65.44 181 GLY B C 1
ATOM 4269 O O . GLY B 1 181 ? -16.484 -31.359 2.213 1 65.44 181 GLY B O 1
ATOM 4270 N N . ALA B 1 182 ? -15.352 -31.891 4.047 1 69.69 182 ALA B N 1
ATOM 4271 C CA . ALA B 1 182 ? -14.898 -30.562 4.414 1 69.69 182 ALA B CA 1
ATOM 4272 C C . ALA B 1 182 ? -14.086 -29.922 3.287 1 69.69 182 ALA B C 1
ATOM 4274 O O . ALA B 1 182 ? -14.023 -28.703 3.174 1 69.69 182 ALA B O 1
ATOM 4275 N N . TYR B 1 183 ? -13.68 -30.766 2.309 1 79.88 183 TYR B N 1
ATOM 4276 C CA . TYR B 1 183 ? -12.82 -30.203 1.272 1 79.88 183 TYR B CA 1
ATOM 4277 C C . TYR B 1 183 ? -13.406 -30.453 -0.113 1 79.88 183 TYR B C 1
ATOM 4279 O O . TYR B 1 183 ? -12.688 -30.422 -1.114 1 79.88 183 TYR B O 1
ATOM 4287 N N . ASP B 1 184 ? -14.688 -30.672 -0.087 1 86.5 184 ASP B N 1
ATOM 4288 C CA . ASP B 1 184 ? -15.375 -30.828 -1.361 1 86.5 184 ASP B CA 1
ATOM 4289 C C . ASP B 1 184 ? -15.312 -29.547 -2.189 1 86.5 184 ASP B C 1
ATOM 4291 O O . ASP B 1 184 ? -15.539 -28.453 -1.67 1 86.5 184 ASP B O 1
ATOM 4295 N N . GLY B 1 185 ? -14.844 -29.719 -3.404 1 89.12 185 GLY B N 1
ATOM 4296 C CA . GLY B 1 185 ? -14.773 -28.562 -4.293 1 89.12 185 GLY B CA 1
ATOM 4297 C C . GLY B 1 185 ? -13.453 -27.828 -4.188 1 89.12 185 GLY B C 1
ATOM 4298 O O . GLY B 1 185 ? -13.234 -26.828 -4.895 1 89.12 185 GLY B O 1
ATOM 4299 N N . ALA B 1 186 ? -12.57 -28.359 -3.355 1 92.81 186 ALA B N 1
ATOM 4300 C CA . ALA B 1 186 ? -11.25 -27.734 -3.279 1 92.81 186 ALA B CA 1
ATOM 4301 C C . ALA B 1 186 ? -10.492 -27.891 -4.598 1 92.81 186 ALA B C 1
ATOM 4303 O O . ALA B 1 186 ? -10.578 -28.938 -5.25 1 92.81 186 ALA B O 1
ATOM 4304 N N . VAL B 1 187 ? -9.758 -26.891 -4.918 1 94.56 187 VAL B N 1
ATOM 4305 C CA . VAL B 1 187 ? -9 -26.906 -6.164 1 94.56 187 VAL B CA 1
ATOM 4306 C C . VAL B 1 187 ? -7.711 -27.703 -5.969 1 94.56 187 VAL B C 1
ATOM 4308 O O . VAL B 1 187 ? -6.82 -27.281 -5.227 1 94.56 187 VAL B O 1
ATOM 4311 N N . ASP B 1 188 ? -7.602 -28.75 -6.695 1 95 188 ASP B N 1
ATOM 4312 C CA . ASP B 1 188 ? -6.418 -29.594 -6.574 1 95 188 ASP B CA 1
ATOM 4313 C C . ASP B 1 188 ? -5.359 -29.203 -7.605 1 95 188 ASP B C 1
ATOM 4315 O O . ASP B 1 188 ? -4.16 -29.312 -7.34 1 95 188 ASP B O 1
ATOM 4319 N N . ALA B 1 189 ? -5.871 -28.844 -8.727 1 96.88 189 ALA B N 1
ATOM 4320 C CA . ALA B 1 189 ? -4.977 -28.469 -9.82 1 96.88 189 ALA B CA 1
ATOM 4321 C C . ALA B 1 189 ? -5.602 -27.375 -10.688 1 96.88 189 ALA B C 1
ATOM 4323 O O . ALA B 1 189 ? -6.828 -27.297 -10.805 1 96.88 189 ALA B O 1
ATOM 4324 N N . TYR B 1 190 ? -4.773 -26.594 -11.227 1 97.06 190 TYR B N 1
ATOM 4325 C CA . TYR B 1 190 ? -5.262 -25.547 -12.125 1 97.06 190 TYR B CA 1
ATOM 4326 C C . TYR B 1 190 ? -4.195 -25.141 -13.125 1 97.06 190 TYR B C 1
ATOM 4328 O O . TYR B 1 190 ? -3 -25.328 -12.883 1 97.06 190 TYR B O 1
ATOM 4336 N N . THR B 1 191 ? -4.602 -24.688 -14.266 1 96.69 191 THR B N 1
ATOM 4337 C CA . THR B 1 191 ? -3.684 -24.266 -15.32 1 96.69 191 THR B CA 1
ATOM 4338 C C . THR B 1 191 ? -4.391 -23.375 -16.328 1 96.69 191 THR B C 1
ATOM 4340 O O . THR B 1 191 ? -5.617 -23.25 -16.297 1 96.69 191 THR B O 1
ATOM 4343 N N . VAL B 1 192 ? -3.592 -22.734 -17.062 1 94 192 VAL B N 1
ATOM 4344 C CA . VAL B 1 192 ? -4.09 -21.953 -18.203 1 94 192 VAL B CA 1
ATOM 4345 C C . VAL B 1 192 ? -3.877 -22.734 -19.5 1 94 192 VAL B C 1
ATOM 4347 O O . VAL B 1 192 ? -2.775 -23.219 -19.766 1 94 192 VAL B O 1
ATOM 4350 N N . VAL B 1 193 ? -4.922 -22.891 -20.188 1 91.94 193 VAL B N 1
ATOM 4351 C CA . VAL B 1 193 ? -4.863 -23.562 -21.469 1 91.94 193 VAL B CA 1
ATOM 4352 C C . VAL B 1 193 ? -5.09 -22.547 -22.594 1 91.94 193 VAL B C 1
ATOM 4354 O O . VAL B 1 193 ? -6.102 -21.844 -22.609 1 91.94 193 VAL B O 1
ATOM 4357 N N . GLY B 1 194 ? -4.188 -22.547 -23.484 1 86.06 194 GLY B N 1
ATOM 4358 C CA . GLY B 1 194 ? -4.254 -21.5 -24.484 1 86.06 194 GLY B CA 1
ATOM 4359 C C . GLY B 1 194 ? -3.982 -20.109 -23.922 1 86.06 194 GLY B C 1
ATOM 4360 O O . GLY B 1 194 ? -3.109 -19.953 -23.062 1 86.06 194 GLY B O 1
ATOM 4361 N N . GLU B 1 195 ? -4.734 -19.172 -24.5 1 82.69 195 GLU B N 1
ATOM 4362 C CA . GLU B 1 195 ? -4.496 -17.797 -24.078 1 82.69 195 GLU B CA 1
ATOM 4363 C C . GLU B 1 195 ? -5.582 -17.312 -23.109 1 82.69 195 GLU B C 1
ATOM 4365 O O . GLU B 1 195 ? -5.387 -16.344 -22.391 1 82.69 195 GLU B O 1
ATOM 4370 N N . THR B 1 196 ? -6.621 -18.109 -23.047 1 86.12 196 THR B N 1
ATOM 4371 C CA . THR B 1 196 ? -7.754 -17.469 -22.391 1 86.12 196 THR B CA 1
ATOM 4372 C C . THR B 1 196 ? -8.484 -18.469 -21.484 1 86.12 196 THR B C 1
ATOM 4374 O O . THR B 1 196 ? -9.375 -18.094 -20.719 1 86.12 196 THR B O 1
ATOM 4377 N N . GLN B 1 197 ? -8.141 -19.75 -21.578 1 90.19 197 GLN B N 1
ATOM 4378 C CA . GLN B 1 197 ? -8.906 -20.734 -20.812 1 90.19 197 GLN B CA 1
ATOM 4379 C C . GLN B 1 197 ? -8.227 -21.047 -19.484 1 90.19 197 GLN B C 1
ATOM 4381 O O . GLN B 1 197 ? -7.035 -21.344 -19.438 1 90.19 197 GLN B O 1
ATOM 4386 N N . LEU B 1 198 ? -8.992 -21.016 -18.5 1 94.25 198 LEU B N 1
ATOM 4387 C CA . LEU B 1 198 ? -8.562 -21.453 -17.188 1 94.25 198 LEU B CA 1
ATOM 4388 C C . LEU B 1 198 ? -9.203 -22.781 -16.812 1 94.25 198 LEU B C 1
ATOM 4390 O O . LEU B 1 198 ? -10.422 -22.891 -16.719 1 94.25 198 LEU B O 1
ATOM 4394 N N . TRP B 1 199 ? -8.398 -23.797 -16.625 1 96 199 TRP B N 1
ATOM 4395 C CA . TRP B 1 199 ? -8.891 -25.109 -16.188 1 96 199 TRP B CA 1
ATOM 4396 C C . TRP B 1 199 ? -8.664 -25.312 -14.703 1 96 199 TRP B C 1
ATOM 4398 O O . TRP B 1 199 ? -7.602 -24.969 -14.172 1 96 199 TRP B O 1
ATOM 4408 N N . VAL B 1 200 ? -9.633 -25.859 -14.086 1 96.06 200 VAL B N 1
ATOM 4409 C CA . VAL B 1 200 ? -9.57 -26.141 -12.656 1 96.06 200 VAL B CA 1
ATOM 4410 C C . VAL B 1 200 ? -10.086 -27.547 -12.383 1 96.06 200 VAL B C 1
ATOM 4412 O O . VAL B 1 200 ? -11.18 -27.906 -12.828 1 96.06 200 VAL B O 1
ATOM 4415 N N . SER B 1 201 ? -9.289 -28.375 -11.68 1 96.12 201 SER B N 1
ATOM 4416 C CA . SER B 1 201 ? -9.766 -29.641 -11.133 1 96.12 201 SER B CA 1
ATOM 4417 C C . SER B 1 201 ? -10.25 -29.469 -9.695 1 96.12 201 SER B C 1
ATOM 4419 O O . SER B 1 201 ? -9.461 -29.156 -8.805 1 96.12 201 SER B O 1
ATOM 4421 N N . ALA B 1 202 ? -11.477 -29.719 -9.547 1 94.75 202 ALA B N 1
ATOM 4422 C CA . ALA B 1 202 ? -12.078 -29.594 -8.219 1 94.75 202 ALA B CA 1
ATOM 4423 C C . ALA B 1 202 ? -12.312 -30.969 -7.605 1 94.75 202 ALA B C 1
ATOM 4425 O O . ALA B 1 202 ? -12.867 -31.859 -8.258 1 94.75 202 ALA B O 1
ATOM 4426 N N . ARG B 1 203 ? -11.977 -31.062 -6.383 1 93.31 203 ARG B N 1
ATOM 4427 C CA . ARG B 1 203 ? -12.07 -32.344 -5.684 1 93.31 203 ARG B CA 1
ATOM 4428 C C . ARG B 1 203 ? -13.5 -32.875 -5.691 1 93.31 203 ARG B C 1
ATOM 4430 O O . ARG B 1 203 ? -14.414 -32.188 -5.23 1 93.31 203 ARG B O 1
ATOM 4437 N N . GLY B 1 204 ? -13.672 -34.031 -6.219 1 90 204 GLY B N 1
ATOM 4438 C CA . GLY B 1 204 ? -14.969 -34.688 -6.211 1 90 204 GLY B CA 1
ATOM 4439 C C . GLY B 1 204 ? -15.859 -34.281 -7.363 1 90 204 GLY B C 1
ATOM 4440 O O . GLY B 1 204 ? -16.969 -34.812 -7.523 1 90 204 GLY B O 1
ATOM 4441 N N . HIS B 1 205 ? -15.305 -33.406 -8.25 1 92.25 205 HIS B N 1
ATOM 4442 C CA . HIS B 1 205 ? -16.219 -32.844 -9.242 1 92.25 205 HIS B CA 1
ATOM 4443 C C . HIS B 1 205 ? -15.633 -32.938 -10.641 1 92.25 205 HIS B C 1
ATOM 4445 O O . HIS B 1 205 ? -16.344 -32.688 -11.633 1 92.25 205 HIS B O 1
ATOM 4451 N N . GLY B 1 206 ? -14.391 -33.188 -10.703 1 93.5 206 GLY B N 1
ATOM 4452 C CA . GLY B 1 206 ? -13.742 -33.25 -12.008 1 93.5 206 GLY B CA 1
ATOM 4453 C C . GLY B 1 206 ? -13.102 -31.938 -12.414 1 93.5 206 GLY B C 1
ATOM 4454 O O . GLY B 1 206 ? -12.656 -31.172 -11.562 1 93.5 206 GLY B O 1
ATOM 4455 N N . THR B 1 207 ? -12.914 -31.797 -13.742 1 95.19 207 THR B N 1
ATOM 4456 C CA . THR B 1 207 ? -12.219 -30.625 -14.273 1 95.19 207 THR B CA 1
ATOM 4457 C C . THR B 1 207 ? -13.188 -29.703 -15.023 1 95.19 207 THR B C 1
ATOM 4459 O O . THR B 1 207 ? -13.992 -30.172 -15.82 1 95.19 207 THR B O 1
ATOM 4462 N N . TYR B 1 208 ? -13.07 -28.438 -14.727 1 93.62 208 TYR B N 1
ATOM 4463 C CA . TYR B 1 208 ? -13.891 -27.406 -15.367 1 93.62 208 TYR B CA 1
ATOM 4464 C C . TYR B 1 208 ? -13.016 -26.375 -16.062 1 93.62 208 TYR B C 1
ATOM 4466 O O . TYR B 1 208 ? -11.852 -26.188 -15.695 1 93.62 208 TYR B O 1
ATOM 4474 N N . SER B 1 209 ? -13.656 -25.734 -17.109 1 93.69 209 SER B N 1
ATOM 4475 C CA . SER B 1 209 ? -12.969 -24.688 -17.859 1 93.69 209 SER B CA 1
ATOM 4476 C C . SER B 1 209 ? -13.75 -23.391 -17.844 1 93.69 209 SER B C 1
ATOM 4478 O O . SER B 1 209 ? -14.977 -23.391 -17.953 1 93.69 209 SER B O 1
ATOM 4480 N N . LEU B 1 210 ? -12.992 -22.344 -17.641 1 92.75 210 LEU B N 1
ATOM 4481 C CA . LEU B 1 210 ? -13.531 -20.984 -17.75 1 92.75 210 LEU B CA 1
ATOM 4482 C C . LEU B 1 210 ? -12.906 -20.25 -18.922 1 92.75 210 LEU B C 1
ATOM 4484 O O . LEU B 1 210 ? -11.68 -20.125 -19 1 92.75 210 LEU B O 1
ATOM 4488 N N . ASN B 1 211 ? -13.727 -19.828 -19.797 1 89.38 211 ASN B N 1
ATOM 4489 C CA . ASN B 1 211 ? -13.234 -18.953 -20.859 1 89.38 211 ASN B CA 1
ATOM 4490 C C . ASN B 1 211 ? -13.219 -17.5 -20.422 1 89.38 211 ASN B C 1
ATOM 4492 O O . ASN B 1 211 ? -14.25 -16.828 -20.422 1 89.38 211 ASN B O 1
ATOM 4496 N N . THR B 1 212 ? -12.102 -16.969 -20.188 1 86.25 212 THR B N 1
ATOM 4497 C CA . THR B 1 212 ? -11.961 -15.648 -19.594 1 86.25 212 THR B CA 1
ATOM 4498 C C . THR B 1 212 ? -12.32 -14.555 -20.594 1 86.25 212 THR B C 1
ATOM 4500 O O . THR B 1 212 ? -12.648 -13.43 -20.203 1 86.25 212 THR B O 1
ATOM 4503 N N . LYS B 1 213 ? -12.234 -14.75 -21.859 1 81.38 213 LYS B N 1
ATOM 4504 C CA . LYS B 1 213 ? -12.594 -13.766 -22.875 1 81.38 213 LYS B CA 1
ATOM 4505 C C . LYS B 1 213 ? -14.102 -13.562 -22.938 1 81.38 213 LYS B C 1
ATOM 4507 O O . LYS B 1 213 ? -14.578 -12.562 -23.469 1 81.38 213 LYS B O 1
ATOM 4512 N N . LYS B 1 214 ? -14.727 -14.531 -22.516 1 77.06 214 LYS B N 1
ATOM 4513 C CA . LYS B 1 214 ? -16.188 -14.461 -22.578 1 77.06 214 LYS B CA 1
ATOM 4514 C C . LYS B 1 214 ? -16.766 -13.82 -21.328 1 77.06 214 LYS B C 1
ATOM 4516 O O . LYS B 1 214 ? -17.984 -13.68 -21.203 1 77.06 214 LYS B O 1
ATOM 4521 N N . ILE B 1 215 ? -15.875 -13.523 -20.484 1 75.06 215 ILE B N 1
ATOM 4522 C CA . ILE B 1 215 ? -16.328 -12.789 -19.312 1 75.06 215 ILE B CA 1
ATOM 4523 C C . ILE B 1 215 ? -16.625 -11.336 -19.688 1 75.06 215 ILE B C 1
ATOM 4525 O O . ILE B 1 215 ? -15.766 -10.656 -20.25 1 75.06 215 ILE B O 1
ATOM 4529 N N . SER B 1 216 ? -17.812 -10.93 -19.828 1 65.31 216 SER B N 1
ATOM 4530 C CA . SER B 1 216 ? -18.156 -9.531 -20.047 1 65.31 216 SER B CA 1
ATOM 4531 C C . SER B 1 216 ? -18.266 -8.781 -18.719 1 65.31 216 SER B C 1
ATOM 4533 O O . SER B 1 216 ? -19.078 -9.141 -17.859 1 65.31 216 SER B O 1
ATOM 4535 N N . TYR B 1 217 ? -17.234 -8.148 -18.531 1 59.72 217 TYR B N 1
ATOM 4536 C CA . TYR B 1 217 ? -17.266 -7.367 -17.297 1 59.72 217 TYR B CA 1
ATOM 4537 C C . TYR B 1 217 ? -18.234 -6.191 -17.422 1 59.72 217 TYR B C 1
ATOM 4539 O O . TYR B 1 217 ? -18.156 -5.418 -18.375 1 59.72 217 TYR B O 1
ATOM 4547 N N . GLY B 1 218 ? -19.5 -6.48 -17.219 1 50.12 218 GLY B N 1
ATOM 4548 C CA . GLY B 1 218 ? -20.438 -5.367 -17.328 1 50.12 218 GLY B CA 1
ATOM 4549 C C . GLY B 1 218 ? -19.891 -4.07 -16.766 1 50.12 218 GLY B C 1
ATOM 4550 O O . GLY B 1 218 ? -18.875 -4.07 -16.078 1 50.12 218 GLY B O 1
ATOM 4551 N N . ILE B 1 219 ? -20.203 -2.969 -17.531 1 43.28 219 ILE B N 1
ATOM 4552 C CA . ILE B 1 219 ? -20.062 -1.651 -16.906 1 43.28 219 ILE B CA 1
ATOM 4553 C C . ILE B 1 219 ? -20.609 -1.686 -15.484 1 43.28 219 ILE B C 1
ATOM 4555 O O . ILE B 1 219 ? -21.484 -2.482 -15.164 1 43.28 219 ILE B O 1
ATOM 4559 N N . LYS B 1 220 ? -19.984 -0.944 -14.648 1 41.59 220 LYS B N 1
ATOM 4560 C CA . LYS B 1 220 ? -20.594 -0.783 -13.336 1 41.59 220 LYS B CA 1
ATOM 4561 C C . LYS B 1 220 ? -22.109 -0.757 -13.43 1 41.59 220 LYS B C 1
ATOM 4563 O O . LYS B 1 220 ? -22.672 0.036 -14.18 1 41.59 220 LYS B O 1
ATOM 4568 N N . GLY B 1 221 ? -22.969 -1.748 -12.906 1 40.94 221 GLY B N 1
ATOM 456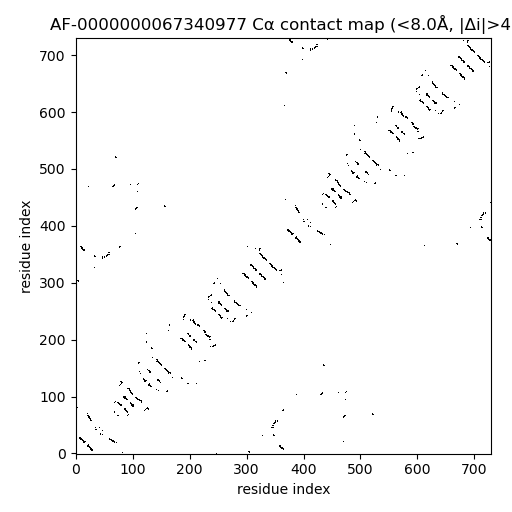9 C CA . GLY B 1 221 ? -24.422 -1.909 -12.922 1 40.94 221 GLY B CA 1
ATOM 4570 C C . GLY B 1 221 ? -24.891 -2.996 -13.867 1 40.94 221 GLY B C 1
ATOM 4571 O O . GLY B 1 221 ? -26 -3.502 -13.734 1 40.94 221 GLY B O 1
ATOM 4572 N N . ASN B 1 222 ? -24.484 -2.883 -15.078 1 39.34 222 ASN B N 1
ATOM 4573 C CA . ASN B 1 222 ? -24.984 -3.877 -16.016 1 39.34 222 ASN B CA 1
ATOM 4574 C C . ASN B 1 222 ? -24.062 -5.102 -16.078 1 39.34 222 ASN B C 1
ATOM 4576 O O . ASN B 1 222 ? -23.234 -5.215 -16.984 1 39.34 222 ASN B O 1
ATOM 4580 N N . GLU B 1 223 ? -23.656 -5.594 -15.188 1 46 223 GLU B N 1
ATOM 4581 C CA . GLU B 1 223 ? -22.766 -6.742 -15.055 1 46 223 GLU B CA 1
ATOM 4582 C C . GLU B 1 223 ? -23.25 -7.91 -15.914 1 46 223 GLU B C 1
ATOM 4584 O O . GLU B 1 223 ? -24.219 -8.586 -15.57 1 46 223 GLU B O 1
ATOM 4589 N N . VAL B 1 224 ? -23.359 -7.609 -17.156 1 43.34 224 VAL B N 1
ATOM 4590 C CA . VAL B 1 224 ? -23.625 -8.844 -17.891 1 43.34 224 VAL B CA 1
ATOM 4591 C C . VAL B 1 224 ? -22.656 -9.93 -17.438 1 43.34 224 VAL B C 1
ATOM 4593 O O . VAL B 1 224 ? -21.438 -9.781 -17.578 1 43.34 224 VAL B O 1
ATOM 4596 N N . ARG B 1 225 ? -22.938 -10.719 -16.578 1 51.56 225 ARG B N 1
ATOM 4597 C CA . 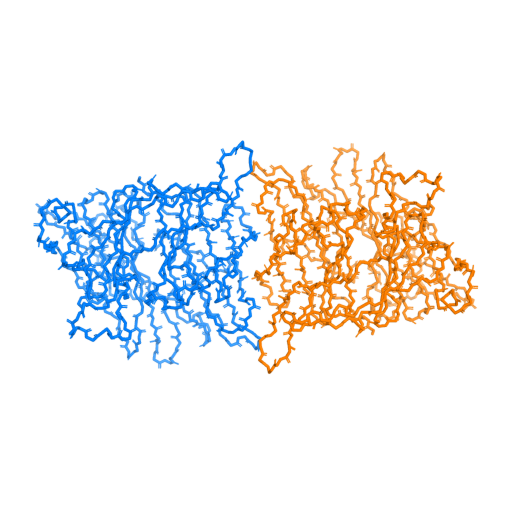ARG B 1 225 ? -22.453 -11.945 -15.953 1 51.56 225 ARG B CA 1
ATOM 4598 C C . ARG B 1 225 ? -22.203 -13.031 -17 1 51.56 225 ARG B C 1
ATOM 4600 O O . ARG B 1 225 ? -22.75 -14.133 -16.891 1 51.56 225 ARG B O 1
ATOM 4607 N N . HIS B 1 226 ? -21.594 -12.477 -18.156 1 55.69 226 HIS B N 1
ATOM 4608 C CA . HIS B 1 226 ? -21.469 -13.617 -19.062 1 55.69 226 HIS B CA 1
ATOM 4609 C C . HIS B 1 226 ? -20.078 -14.234 -18.953 1 55.69 226 HIS B C 1
ATOM 4611 O O . HIS B 1 226 ? -19.078 -13.523 -19 1 55.69 226 HIS B O 1
ATOM 4617 N N . GLY B 1 227 ? -19.797 -15.242 -18.188 1 64.06 227 GLY B N 1
ATOM 4618 C CA . GLY B 1 227 ? -18.719 -16.219 -18.156 1 64.06 227 GLY B CA 1
ATOM 4619 C C . GLY B 1 227 ? -19.219 -17.656 -17.969 1 64.06 227 GLY B C 1
ATOM 4620 O O . GLY B 1 227 ? -20.078 -17.906 -17.125 1 64.06 227 GLY B O 1
ATOM 4621 N N . GLU B 1 228 ? -18.969 -18.391 -19.016 1 77.62 228 GLU B N 1
ATOM 4622 C CA . GLU B 1 228 ? -19.562 -19.734 -18.953 1 77.62 228 GLU B CA 1
ATOM 4623 C C . GLU B 1 228 ? -18.5 -20.781 -18.625 1 77.62 228 GLU B C 1
ATOM 4625 O O . GLU B 1 228 ? -17.453 -20.828 -19.266 1 77.62 228 GLU B O 1
ATOM 4630 N N . TRP B 1 229 ? -18.688 -21.344 -17.5 1 89.56 229 TRP B N 1
ATOM 4631 C CA . TRP B 1 229 ? -17.938 -22.547 -17.141 1 89.56 229 TRP B CA 1
ATOM 4632 C C . TRP B 1 229 ? -18.438 -23.734 -17.953 1 89.56 229 TRP B C 1
ATOM 4634 O O . TRP B 1 229 ? -19.625 -23.859 -18.219 1 89.56 229 TRP B O 1
ATOM 4644 N N . SER B 1 230 ? -17.531 -24.484 -18.422 1 89.75 230 SER B N 1
ATOM 4645 C CA . SER B 1 230 ? -17.859 -25.75 -19.062 1 89.75 230 SER B CA 1
ATOM 4646 C C . SER B 1 230 ? -17.125 -26.922 -18.406 1 89.75 230 SER B C 1
ATOM 4648 O O . SER B 1 230 ? -15.961 -26.766 -18 1 89.75 230 SER B O 1
ATOM 4650 N N . LYS B 1 231 ? -17.766 -28.031 -18.328 1 90.94 231 LYS B N 1
ATOM 4651 C CA . LYS B 1 231 ? -17.094 -29.234 -17.812 1 90.94 231 LYS B CA 1
ATOM 4652 C C . LYS B 1 231 ? -16.203 -29.859 -18.891 1 90.94 231 LYS B C 1
ATOM 4654 O O . LYS B 1 231 ? -16.672 -30.156 -19.984 1 90.94 231 LYS B O 1
ATOM 4659 N N . VAL B 1 232 ? -15.008 -30.016 -18.5 1 92.12 232 VAL B N 1
ATOM 4660 C CA . VAL B 1 232 ? -14.07 -30.609 -19.438 1 92.12 232 VAL B CA 1
ATOM 4661 C C . VAL B 1 232 ? -14.133 -32.125 -19.359 1 92.12 232 VAL B C 1
ATOM 4663 O O . VAL B 1 232 ? -14.07 -32.812 -20.375 1 92.12 232 VAL B O 1
ATOM 4666 N N . GLY B 1 233 ? -14.289 -32.656 -18.109 1 91.88 233 GLY B N 1
ATOM 4667 C CA . GLY B 1 233 ? -14.406 -34.094 -17.906 1 91.88 233 GLY B CA 1
ATOM 4668 C C . GLY B 1 233 ? -14.594 -34.5 -16.453 1 91.88 233 GLY B C 1
ATOM 4669 O O . GLY B 1 233 ? -14.344 -33.688 -15.555 1 91.88 233 GLY B O 1
ATOM 4670 N N . ASP B 1 234 ? -15.008 -35.719 -16.297 1 91.56 234 ASP B N 1
ATOM 4671 C CA . ASP B 1 234 ? -15.156 -36.281 -14.969 1 91.56 234 ASP B CA 1
ATOM 4672 C C . ASP B 1 234 ? -13.844 -36.906 -14.469 1 91.56 234 ASP B C 1
ATOM 4674 O O . ASP B 1 234 ? -13.805 -38.062 -14.062 1 91.56 234 ASP B O 1
ATOM 4678 N N . TRP B 1 235 ? -12.867 -36.188 -14.703 1 92.75 235 TRP B N 1
ATOM 4679 C CA . TRP B 1 235 ? -11.523 -36.562 -14.273 1 92.75 235 TRP B CA 1
ATOM 4680 C C . TRP B 1 235 ? -10.758 -35.375 -13.75 1 92.75 235 TRP B C 1
ATOM 4682 O O . TRP B 1 235 ? -11.141 -34.219 -14.016 1 92.75 235 TRP B O 1
ATOM 4692 N N . ALA B 1 236 ? -9.742 -35.688 -12.992 1 94.44 236 ALA B N 1
ATOM 4693 C CA . ALA B 1 236 ? -8.844 -34.656 -12.5 1 94.44 236 ALA B CA 1
ATOM 4694 C C . ALA B 1 236 ? -7.551 -34.594 -13.312 1 94.44 236 ALA B C 1
ATOM 4696 O O . ALA B 1 236 ? -7.074 -35.625 -13.781 1 94.44 236 ALA B O 1
ATOM 4697 N N . MET B 1 237 ? -7.043 -33.469 -13.516 1 95.88 237 MET B N 1
ATOM 4698 C CA . MET B 1 237 ? -5.719 -33.344 -14.117 1 95.88 237 MET B CA 1
ATOM 4699 C C . MET B 1 237 ? -4.672 -34.062 -13.281 1 95.88 237 MET B C 1
ATOM 4701 O O . MET B 1 237 ? -4.801 -34.156 -12.055 1 95.88 237 MET B O 1
ATOM 4705 N N . PRO B 1 238 ? -3.701 -34.531 -13.953 1 96 238 PRO B N 1
ATOM 4706 C CA . PRO B 1 238 ? -2.725 -35.344 -13.219 1 96 238 PRO B CA 1
ATOM 4707 C C . PRO B 1 238 ? -1.722 -34.5 -12.438 1 96 238 PRO B C 1
ATOM 4709 O O . PRO B 1 238 ? -0.543 -34.844 -12.352 1 96 238 PRO B O 1
ATOM 4712 N N . PHE B 1 239 ? -2.061 -33.344 -12.023 1 97.12 239 PHE B N 1
ATOM 4713 C CA . PHE B 1 239 ? -1.154 -32.406 -11.359 1 97.12 239 PHE B CA 1
ATOM 4714 C C . PHE B 1 239 ? -1.668 -32.062 -9.969 1 97.12 239 PHE B C 1
ATOM 4716 O O . PHE B 1 239 ? -2.84 -32.281 -9.656 1 97.12 239 PHE B O 1
ATOM 4723 N N . HIS B 1 240 ? -0.784 -31.625 -9.195 1 95.75 240 HIS B N 1
ATOM 4724 C CA . HIS B 1 240 ? -1.084 -30.938 -7.941 1 95.75 240 HIS B CA 1
ATOM 4725 C C . HIS B 1 240 ? -0.657 -29.469 -8 1 95.75 240 HIS B C 1
ATOM 4727 O O . HIS B 1 240 ? 0.51 -29.172 -8.258 1 95.75 240 HIS B O 1
ATOM 4733 N N . GLY B 1 241 ? -1.64 -28.656 -7.754 1 95.31 241 GLY B N 1
ATOM 4734 C CA . GLY B 1 241 ? -1.321 -27.234 -7.84 1 95.31 241 GLY B CA 1
ATOM 4735 C C . GLY B 1 241 ? -1.293 -26.719 -9.266 1 95.31 241 GLY B C 1
ATOM 4736 O O . GLY B 1 241 ? -2.059 -27.172 -10.109 1 95.31 241 GLY B O 1
ATOM 4737 N N . ARG B 1 242 ? -0.477 -25.766 -9.477 1 96.69 242 ARG B N 1
ATOM 4738 C CA . ARG B 1 242 ? -0.448 -25.109 -10.773 1 96.69 242 ARG B CA 1
ATOM 4739 C C . ARG B 1 242 ? 0.426 -25.875 -11.766 1 96.69 242 ARG B C 1
ATOM 4741 O O . ARG B 1 242 ? 1.542 -26.281 -11.43 1 96.69 242 ARG B O 1
ATOM 4748 N N . ALA B 1 243 ? -0.077 -26.031 -12.898 1 97.44 243 ALA B N 1
ATOM 4749 C CA . ALA B 1 243 ? 0.701 -26.562 -14.016 1 97.44 243 ALA B CA 1
ATOM 4750 C C . ALA B 1 243 ? 0.977 -25.484 -15.055 1 97.44 243 ALA B C 1
ATOM 4752 O O . ALA B 1 243 ? 0.183 -24.562 -15.219 1 97.44 243 ALA B O 1
ATOM 4753 N N . PHE B 1 244 ? 2.094 -25.656 -15.75 1 96.44 244 PHE B N 1
ATOM 4754 C CA . PHE B 1 244 ? 2.49 -24.672 -16.75 1 96.44 244 PHE B CA 1
ATOM 4755 C C . PHE B 1 244 ? 2.621 -25.328 -18.125 1 96.44 244 PHE B C 1
ATOM 4757 O O . PHE B 1 244 ? 3.178 -26.422 -18.25 1 96.44 244 PHE B O 1
ATOM 4764 N N . PHE B 1 245 ? 2.09 -24.641 -19.031 1 95.19 245 PHE B N 1
ATOM 4765 C CA . PHE B 1 245 ? 2.314 -25.047 -20.422 1 95.19 245 PHE B CA 1
ATOM 4766 C C . PHE B 1 245 ? 3.656 -24.531 -20.922 1 95.19 245 PHE B C 1
ATOM 4768 O O . PHE B 1 245 ? 3.953 -23.344 -20.812 1 95.19 245 PHE B O 1
ATOM 4775 N N . ALA B 1 246 ? 4.438 -25.391 -21.406 1 94.81 246 ALA B N 1
ATOM 4776 C CA . ALA B 1 246 ? 5.668 -25.016 -22.094 1 94.81 246 ALA B CA 1
ATOM 4777 C C . ALA B 1 246 ? 5.512 -25.141 -23.609 1 94.81 246 ALA B C 1
ATOM 4779 O O . ALA B 1 246 ? 5.555 -26.25 -24.156 1 94.81 246 ALA B O 1
ATOM 4780 N N . PRO B 1 247 ? 5.453 -24.047 -24.234 1 92.81 247 PRO B N 1
ATOM 4781 C CA . PRO B 1 247 ? 5.215 -24.094 -25.672 1 92.81 247 PRO B CA 1
ATOM 4782 C C . PRO B 1 247 ? 6.332 -24.812 -26.422 1 92.81 247 PRO B C 1
ATOM 4784 O O . PRO B 1 247 ? 6.074 -25.484 -27.438 1 92.81 247 PRO B O 1
ATOM 4787 N N . GLU B 1 248 ? 7.5 -24.703 -26.016 1 91.62 248 GLU B N 1
ATOM 4788 C CA . GLU B 1 248 ? 8.656 -25.297 -26.688 1 91.62 248 GLU B CA 1
ATOM 4789 C C . GLU B 1 248 ? 8.617 -26.812 -26.625 1 91.62 248 GLU B C 1
ATOM 4791 O O . GLU B 1 248 ? 9.266 -27.5 -27.422 1 91.62 248 GLU B O 1
ATOM 4796 N N . ARG B 1 249 ? 7.844 -27.312 -25.703 1 92.25 249 ARG B N 1
ATOM 4797 C CA . ARG B 1 249 ? 7.727 -28.766 -25.562 1 92.25 249 ARG B CA 1
ATOM 4798 C C . ARG B 1 249 ? 6.305 -29.234 -25.844 1 92.25 249 ARG B C 1
ATOM 4800 O O . ARG B 1 249 ? 6.039 -30.438 -25.906 1 92.25 249 ARG B O 1
ATOM 4807 N N . ARG B 1 250 ? 5.43 -28.297 -25.938 1 91.88 250 ARG B N 1
ATOM 4808 C CA . ARG B 1 250 ? 4.016 -28.516 -26.25 1 91.88 250 ARG B CA 1
ATOM 4809 C C . ARG B 1 250 ? 3.373 -29.438 -25.219 1 91.88 250 ARG B C 1
ATOM 4811 O O . ARG B 1 250 ? 2.605 -30.328 -25.578 1 91.88 250 ARG B O 1
ATOM 4818 N N . LEU B 1 251 ? 3.783 -29.344 -23.953 1 94.81 251 LEU B N 1
ATOM 4819 C CA . LEU B 1 251 ? 3.26 -30.125 -22.828 1 94.81 251 LEU B CA 1
ATOM 4820 C C . LEU B 1 251 ? 3.008 -29.25 -21.625 1 94.81 251 LEU B C 1
ATOM 4822 O O . LEU B 1 251 ? 3.547 -28.141 -21.531 1 94.81 251 LEU B O 1
ATOM 4826 N N . TRP B 1 252 ? 2.176 -29.688 -20.797 1 96.56 252 TRP B N 1
ATOM 4827 C CA . TRP B 1 252 ? 2.012 -29.094 -19.469 1 96.56 252 TRP B CA 1
ATOM 4828 C C . TRP B 1 252 ? 2.904 -29.797 -18.438 1 96.56 252 TRP B C 1
ATOM 4830 O O . TRP B 1 252 ? 3.051 -31.016 -18.469 1 96.56 252 TRP B O 1
ATOM 4840 N N . PHE B 1 253 ? 3.504 -28.984 -17.625 1 97.56 253 PHE B N 1
ATOM 4841 C CA . PHE B 1 253 ? 4.375 -29.5 -16.578 1 97.56 253 PHE B CA 1
ATOM 4842 C C . PHE B 1 253 ? 3.836 -29.125 -15.203 1 97.56 253 PHE B C 1
ATOM 4844 O O . PHE B 1 253 ? 3.352 -28 -15 1 97.56 253 PHE B O 1
ATOM 4851 N N . GLY B 1 254 ? 3.893 -29.984 -14.258 1 97.88 254 GLY B N 1
ATOM 4852 C CA . GLY B 1 254 ? 3.502 -29.781 -12.875 1 97.88 254 GLY B CA 1
ATOM 4853 C C . GLY B 1 254 ? 3.924 -30.922 -11.961 1 97.88 254 GLY B C 1
ATOM 4854 O O . GLY B 1 254 ? 4.516 -31.906 -12.414 1 97.88 254 GLY B O 1
ATOM 4855 N N . PHE B 1 255 ? 3.639 -30.719 -10.75 1 97.25 255 PHE B N 1
ATOM 4856 C CA . PHE B 1 255 ? 3.871 -31.812 -9.812 1 97.25 255 PHE B CA 1
ATOM 4857 C C . PHE B 1 255 ? 2.748 -32.844 -9.891 1 97.25 255 PHE B C 1
ATOM 4859 O O . PHE B 1 255 ? 1.582 -32.469 -10.07 1 97.25 255 PHE B O 1
ATOM 4866 N N . SER B 1 256 ? 3.16 -34.031 -9.656 1 96 256 SER B N 1
ATOM 4867 C CA . SER B 1 256 ? 2.186 -35.094 -9.734 1 96 256 SER B CA 1
ATOM 4868 C C . SER B 1 256 ? 1.149 -35 -8.625 1 96 256 SER B C 1
ATOM 4870 O O . SER B 1 256 ? 1.486 -34.656 -7.484 1 96 256 SER B O 1
ATOM 4872 N N . GLU B 1 257 ? -0.061 -35.344 -8.969 1 94.12 257 GLU B N 1
ATOM 4873 C CA . GLU B 1 257 ? -1.143 -35.344 -7.988 1 94.12 257 GLU B CA 1
ATOM 4874 C C . GLU B 1 257 ? -0.876 -36.344 -6.875 1 94.12 257 GLU B C 1
ATOM 4876 O O . GLU B 1 257 ? -1.257 -36.125 -5.723 1 94.12 257 GLU B O 1
ATOM 4881 N N . ARG B 1 258 ? -0.201 -37.375 -7.188 1 90.06 258 ARG B N 1
ATOM 4882 C CA . ARG B 1 258 ? 0.028 -38.469 -6.258 1 90.06 258 ARG B CA 1
ATOM 4883 C C . ARG B 1 258 ? 1.211 -38.188 -5.344 1 90.06 258 ARG B C 1
ATOM 4885 O O . ARG B 1 258 ? 1.21 -38.562 -4.172 1 90.06 258 ARG B O 1
ATOM 4892 N N . ASP B 1 259 ? 2.197 -37.562 -5.93 1 90.94 259 ASP B N 1
ATOM 4893 C CA . ASP B 1 259 ? 3.451 -37.312 -5.219 1 90.94 259 ASP B CA 1
ATOM 4894 C C . ASP B 1 259 ? 4.086 -36 -5.637 1 90.94 259 ASP B C 1
ATOM 4896 O O . ASP B 1 259 ? 4.602 -35.875 -6.746 1 90.94 259 ASP B O 1
ATOM 4900 N N . GLN B 1 260 ? 4.184 -35.094 -4.73 1 90.5 260 GLN B N 1
ATOM 4901 C CA . GLN B 1 260 ? 4.68 -33.75 -5.027 1 90.5 260 GLN B CA 1
ATOM 4902 C C . GLN B 1 260 ? 6.199 -33.75 -5.137 1 90.5 260 GLN B C 1
ATOM 4904 O O . GLN B 1 260 ? 6.805 -32.688 -5.324 1 90.5 260 GLN B O 1
ATOM 4909 N N . SER B 1 261 ? 6.82 -34.875 -5.016 1 91.25 261 SER B N 1
ATOM 4910 C CA . SER B 1 261 ? 8.258 -34.969 -5.25 1 91.25 261 SER B CA 1
ATOM 4911 C C . SER B 1 261 ? 8.555 -35.375 -6.688 1 91.25 261 SER B C 1
ATOM 4913 O O . SER B 1 261 ? 9.719 -35.438 -7.09 1 91.25 261 SER B O 1
ATOM 4915 N N . VAL B 1 262 ? 7.508 -35.594 -7.352 1 94.5 262 VAL B N 1
ATOM 4916 C CA . VAL B 1 262 ? 7.641 -36.062 -8.734 1 94.5 262 VAL B CA 1
ATOM 4917 C C . VAL B 1 262 ? 7.121 -34.969 -9.68 1 94.5 262 VAL B C 1
ATOM 4919 O O . VAL B 1 262 ? 5.992 -34.5 -9.531 1 94.5 262 VAL B O 1
ATOM 4922 N N . LEU B 1 263 ? 7.984 -34.594 -10.57 1 96.25 263 LEU B N 1
ATOM 4923 C CA . LEU B 1 263 ? 7.555 -33.719 -11.672 1 96.25 263 LEU B CA 1
ATOM 4924 C C . LEU B 1 263 ? 7.012 -34.562 -12.828 1 96.25 263 LEU B C 1
ATOM 4926 O O . LEU B 1 263 ? 7.559 -35.625 -13.148 1 96.25 263 LEU B O 1
ATOM 4930 N N . CYS B 1 264 ? 5.977 -34.125 -13.406 1 96.81 264 CYS B N 1
ATOM 4931 C CA . CYS B 1 264 ? 5.441 -34.875 -14.531 1 96.81 264 CYS B CA 1
ATOM 4932 C C . CYS B 1 264 ? 4.977 -33.938 -15.648 1 96.81 264 CYS B C 1
ATOM 4934 O O . CYS B 1 264 ? 4.918 -32.719 -15.461 1 96.81 264 CYS B O 1
ATOM 4936 N N . ALA B 1 265 ? 4.75 -34.469 -16.797 1 96.56 265 ALA B N 1
ATOM 4937 C CA . ALA B 1 265 ? 4.281 -33.75 -17.969 1 96.56 265 ALA B CA 1
ATOM 4938 C C . ALA B 1 265 ? 3.127 -34.5 -18.641 1 96.56 265 ALA B C 1
ATOM 4940 O O . ALA B 1 265 ? 3.096 -35.719 -18.656 1 96.56 265 ALA B O 1
ATOM 4941 N N . ALA B 1 266 ? 2.184 -33.781 -19.141 1 95.62 266 ALA B N 1
ATOM 4942 C CA . ALA B 1 266 ? 1.034 -34.344 -19.828 1 95.62 266 ALA B CA 1
ATOM 4943 C C . ALA B 1 266 ? 0.538 -33.406 -20.938 1 95.62 266 ALA B C 1
ATOM 4945 O O . ALA B 1 266 ? 0.733 -32.188 -20.859 1 95.62 266 ALA B O 1
ATOM 4946 N N . ASP B 1 267 ? -0.048 -33.969 -21.922 1 93.44 267 ASP B N 1
ATOM 4947 C CA . ASP B 1 267 ? -0.715 -33.219 -22.969 1 93.44 267 ASP B CA 1
ATOM 4948 C C . ASP B 1 267 ? -2.205 -33.062 -22.672 1 93.44 267 ASP B C 1
ATOM 4950 O O . ASP B 1 267 ? -2.955 -34.031 -22.703 1 93.44 267 ASP B O 1
ATOM 4954 N N . LEU B 1 268 ? -2.605 -31.906 -22.359 1 91.88 268 LEU B N 1
ATOM 4955 C CA . LEU B 1 268 ? -3.996 -31.656 -22 1 91.88 268 LEU B CA 1
ATOM 4956 C C . LEU B 1 268 ? -4.84 -31.344 -23.219 1 91.88 268 LEU B C 1
ATOM 4958 O O . LEU B 1 268 ? -6.066 -31.25 -23.141 1 91.88 268 LEU B O 1
ATOM 4962 N N . ARG B 1 269 ? -4.348 -31 -24.391 1 80.25 269 ARG B N 1
ATOM 4963 C CA . ARG B 1 269 ? -5.098 -30.641 -25.594 1 80.25 269 ARG B CA 1
ATOM 4964 C C . ARG B 1 269 ? -6.02 -31.781 -26.016 1 80.25 269 ARG B C 1
ATOM 4966 O O . ARG B 1 269 ? -7.145 -31.547 -26.453 1 80.25 269 ARG B O 1
ATOM 4973 N N . GLN B 1 270 ? -5.469 -33.031 -25.844 1 67.38 270 GLN B N 1
ATOM 4974 C CA . GLN B 1 270 ? -6.215 -34.188 -26.312 1 67.38 270 GLN B CA 1
ATOM 4975 C C . GLN B 1 270 ? -7.379 -34.5 -25.375 1 67.38 270 GLN B C 1
ATOM 4977 O O . GLN B 1 270 ? -8.398 -35.062 -25.812 1 67.38 270 GLN B O 1
ATOM 4982 N N . ALA B 1 271 ? -7.191 -34.25 -24.109 1 60.62 271 ALA B N 1
ATOM 4983 C CA . ALA B 1 271 ? -8.203 -34.531 -23.109 1 60.62 271 ALA B CA 1
ATOM 4984 C C . ALA B 1 271 ? -9.438 -33.656 -23.281 1 60.62 271 ALA B C 1
ATOM 4986 O O . ALA B 1 271 ? -10.562 -34.094 -23.047 1 60.62 271 ALA B O 1
ATOM 4987 N N . GLY B 1 272 ? -9.289 -32.406 -23.672 1 56.62 272 GLY B N 1
ATOM 4988 C CA . GLY B 1 272 ? -10.43 -31.562 -23.922 1 56.62 272 GLY B CA 1
ATOM 4989 C C . GLY B 1 272 ? -11.258 -32 -25.125 1 56.62 272 GLY B C 1
ATOM 4990 O O . GLY B 1 272 ? -12.469 -31.781 -25.156 1 56.62 272 GLY B O 1
ATOM 4991 N N . ALA B 1 273 ? -10.562 -32.5 -26.125 1 53.44 273 ALA B N 1
ATOM 4992 C CA . ALA B 1 273 ? -11.234 -32.875 -27.375 1 53.44 273 ALA B CA 1
ATOM 4993 C C . ALA B 1 273 ? -11.992 -34.188 -27.219 1 53.44 273 ALA B C 1
ATOM 4995 O O . ALA B 1 273 ? -13.102 -34.344 -27.734 1 53.44 273 ALA B O 1
ATOM 4996 N N . ALA B 1 274 ? -11.305 -35.25 -26.766 1 53.34 274 ALA B N 1
ATOM 4997 C CA . ALA B 1 274 ? -11.953 -36.531 -26.703 1 53.34 274 ALA B CA 1
ATOM 4998 C C . ALA B 1 274 ? -12.773 -36.688 -25.422 1 53.34 274 ALA B C 1
ATOM 5000 O O . ALA B 1 274 ? -12.227 -36.594 -24.312 1 53.34 274 ALA B O 1
ATOM 5001 N N . ALA B 1 275 ? -13.93 -36.312 -25.484 1 54.91 275 ALA B N 1
ATOM 5002 C CA . ALA B 1 275 ? -14.961 -36.375 -24.453 1 54.91 275 ALA B CA 1
ATOM 5003 C C . ALA B 1 275 ? -14.836 -37.656 -23.625 1 54.91 275 ALA B C 1
ATOM 5005 O O . ALA B 1 275 ? -14.852 -38.75 -24.172 1 54.91 275 ALA B O 1
ATOM 5006 N N . GLY B 1 276 ? -14.156 -37.625 -22.5 1 66.81 276 GLY B N 1
ATOM 5007 C CA . GLY B 1 276 ? -14.398 -38.656 -21.516 1 66.81 276 GLY B CA 1
ATOM 5008 C C . GLY B 1 276 ? -13.125 -39.281 -20.969 1 66.81 276 GLY B C 1
ATOM 5009 O O . GLY B 1 276 ? -13.148 -39.938 -19.922 1 66.81 276 GLY B O 1
ATOM 5010 N N . GLN B 1 277 ? -11.898 -39.031 -21.766 1 81.38 277 GLN B N 1
ATOM 5011 C CA . GLN B 1 277 ? -10.758 -39.719 -21.203 1 81.38 277 GLN B CA 1
ATOM 5012 C C . GLN B 1 277 ? -9.828 -38.781 -20.453 1 81.38 277 GLN B C 1
ATOM 5014 O O . GLN B 1 277 ? -9.586 -37.656 -20.922 1 81.38 277 GLN B O 1
ATOM 5019 N N . PRO B 1 278 ? -9.336 -39.25 -19.375 1 88.44 278 PRO B N 1
ATOM 5020 C CA . PRO B 1 278 ? -8.406 -38.406 -18.594 1 88.44 278 PRO B CA 1
ATOM 5021 C C . PRO B 1 278 ? -7.055 -38.25 -19.297 1 88.44 278 PRO B C 1
ATOM 5023 O O . PRO B 1 278 ? -6.637 -39.125 -20.062 1 88.44 278 PRO B O 1
ATOM 5026 N N . PRO B 1 279 ? -6.484 -37.094 -19.141 1 91.44 279 PRO B N 1
ATOM 5027 C CA . PRO B 1 279 ? -5.141 -36.938 -19.703 1 91.44 279 PRO B CA 1
ATOM 5028 C C . PRO B 1 279 ? -4.141 -37.938 -19.156 1 91.44 279 PRO B C 1
ATOM 5030 O O . PRO B 1 279 ? -4.211 -38.312 -17.984 1 91.44 279 PRO B O 1
ATOM 5033 N N . VAL B 1 280 ? -3.252 -38.344 -20.031 1 88.94 280 VAL B N 1
ATOM 5034 C CA . VAL B 1 280 ? -2.252 -39.312 -19.641 1 88.94 280 VAL B CA 1
ATOM 5035 C C . VAL B 1 280 ? -0.911 -38.656 -19.406 1 88.94 280 VAL B C 1
ATOM 5037 O O . VAL B 1 280 ? -0.484 -37.781 -20.188 1 88.94 280 VAL B O 1
ATOM 5040 N N . VAL B 1 281 ? -0.296 -39.062 -18.328 1 93.94 281 VAL B N 1
ATOM 5041 C CA . VAL B 1 281 ? 1.043 -38.562 -18.016 1 93.94 281 VAL B CA 1
ATOM 5042 C C . VAL B 1 281 ? 2.053 -39.156 -18.984 1 93.94 281 VAL B C 1
ATOM 5044 O O . VAL B 1 281 ? 2.141 -40.375 -19.141 1 93.94 281 VAL B O 1
ATOM 5047 N N . SER B 1 282 ? 2.785 -38.344 -19.672 1 92.31 282 SER B N 1
ATOM 5048 C CA . SER B 1 282 ? 3.738 -38.781 -20.688 1 92.31 282 SER B CA 1
ATOM 5049 C C . SER B 1 282 ? 5.125 -39 -20.078 1 92.31 282 SER B C 1
ATOM 5051 O O . SER B 1 282 ? 5.895 -39.844 -20.547 1 92.31 282 SER B O 1
ATOM 5053 N N . HIS B 1 283 ? 5.512 -38.188 -19.094 1 94.25 283 HIS B N 1
ATOM 5054 C CA . HIS B 1 283 ? 6.828 -38.219 -18.469 1 94.25 283 HIS B CA 1
ATOM 5055 C C . HIS B 1 283 ? 6.727 -38 -16.969 1 94.25 283 HIS B C 1
ATOM 5057 O O . HIS B 1 283 ? 5.867 -37.25 -16.5 1 94.25 283 HIS B O 1
ATOM 5063 N N . GLU B 1 284 ? 7.59 -38.625 -16.266 1 95.25 284 GLU B N 1
ATOM 5064 C CA . GLU B 1 284 ? 7.754 -38.406 -14.828 1 95.25 284 GLU B CA 1
ATOM 5065 C C . GLU B 1 284 ? 9.227 -38.344 -14.445 1 95.25 284 GLU B C 1
ATOM 5067 O O . GLU B 1 284 ? 10.055 -39.094 -14.977 1 95.25 284 GLU B O 1
ATOM 5072 N N . TRP B 1 285 ? 9.539 -37.469 -13.648 1 93.44 285 TRP B N 1
ATOM 5073 C CA . TRP B 1 285 ? 10.898 -37.312 -13.156 1 93.44 285 TRP B CA 1
ATOM 5074 C C . TRP B 1 285 ? 10.922 -37.219 -11.633 1 93.44 285 TRP B C 1
ATOM 5076 O O . TRP B 1 285 ? 10.258 -36.375 -11.047 1 93.44 285 TRP B O 1
ATOM 5086 N N . GLU B 1 286 ? 11.703 -38.062 -11.039 1 90.62 286 GLU B N 1
ATOM 5087 C CA . GLU B 1 286 ? 11.898 -38.031 -9.586 1 90.62 286 GLU B CA 1
ATOM 5088 C C . GLU B 1 286 ? 13.109 -37.188 -9.195 1 90.62 286 GLU B C 1
ATOM 5090 O O . GLU B 1 286 ? 13.844 -36.719 -10.062 1 90.62 286 GLU B O 1
ATOM 5095 N N . GLY B 1 287 ? 13.211 -36.875 -7.867 1 85.44 287 GLY B N 1
ATOM 5096 C CA . GLY B 1 287 ? 14.43 -36.219 -7.41 1 85.44 287 GLY B CA 1
ATOM 5097 C C . GLY B 1 287 ? 14.172 -34.906 -6.711 1 85.44 287 GLY B C 1
ATOM 5098 O O . GLY B 1 287 ? 15.094 -34.094 -6.516 1 85.44 287 GLY B O 1
ATOM 5099 N N . PHE B 1 288 ? 12.992 -34.656 -6.402 1 88.81 288 PHE B N 1
ATOM 5100 C CA . PHE B 1 288 ? 12.703 -33.375 -5.762 1 88.81 288 PHE B CA 1
ATOM 5101 C C . PHE B 1 288 ? 12.172 -33.594 -4.352 1 88.81 288 PHE B C 1
ATOM 5103 O O . PHE B 1 288 ? 11.375 -32.781 -3.857 1 88.81 288 PHE B O 1
ATOM 5110 N N . THR B 1 289 ? 12.594 -34.656 -3.812 1 84.12 289 THR B N 1
ATOM 5111 C CA . THR B 1 289 ? 12.234 -34.938 -2.428 1 84.12 289 THR B CA 1
ATOM 5112 C C . THR B 1 289 ? 13.023 -34.031 -1.471 1 84.12 289 THR B C 1
ATOM 5114 O O . THR B 1 289 ? 14.195 -33.75 -1.716 1 84.12 289 THR B O 1
ATOM 5117 N N . VAL B 1 290 ? 12.32 -33.5 -0.579 1 78.69 290 VAL B N 1
ATOM 5118 C CA . VAL B 1 290 ? 12.977 -32.781 0.499 1 78.69 290 VAL B CA 1
ATOM 5119 C C . VAL B 1 290 ? 12.969 -33.625 1.774 1 78.69 290 VAL B C 1
ATOM 5121 O O . VAL B 1 290 ? 11.977 -34.281 2.072 1 78.69 290 VAL B O 1
ATOM 5124 N N . PRO B 1 291 ? 14.195 -33.875 2.402 1 63.16 291 PRO B N 1
ATOM 5125 C CA . PRO B 1 291 ? 14.281 -34.75 3.584 1 63.16 291 PRO B CA 1
ATOM 5126 C C . PRO B 1 291 ? 13.398 -34.25 4.73 1 63.16 291 PRO B C 1
ATOM 5128 O O . PRO B 1 291 ? 13.547 -33.125 5.195 1 63.16 291 PRO B O 1
ATOM 5131 N N . CYS B 1 292 ? 12.297 -33.75 4.484 1 60.5 292 CYS B N 1
ATOM 5132 C CA . CYS B 1 292 ? 11.719 -33 5.582 1 60.5 292 CYS B CA 1
ATOM 5133 C C . CYS B 1 292 ? 10.648 -33.812 6.305 1 60.5 292 CYS B C 1
ATOM 5135 O O . CYS B 1 292 ? 10.039 -34.719 5.719 1 60.5 292 CYS B O 1
ATOM 5137 N N . GLN B 1 293 ? 10.586 -33.688 7.684 1 53.5 293 GLN B N 1
ATOM 5138 C CA . GLN B 1 293 ? 9.648 -34.219 8.664 1 53.5 293 GLN B CA 1
ATOM 5139 C C . GLN B 1 293 ? 8.25 -33.625 8.461 1 53.5 293 GLN B C 1
ATOM 5141 O O . GLN B 1 293 ? 7.258 -34.188 8.914 1 53.5 293 GLN B O 1
ATOM 5146 N N . ALA B 1 294 ? 8.188 -32.344 7.992 1 59.88 294 ALA B N 1
ATOM 5147 C CA . ALA B 1 294 ? 6.91 -31.656 8.062 1 59.88 294 ALA B CA 1
ATOM 5148 C C . ALA B 1 294 ? 6.422 -31.25 6.672 1 59.88 294 ALA B C 1
ATOM 5150 O O . ALA B 1 294 ? 7.051 -31.594 5.668 1 59.88 294 ALA B O 1
ATOM 5151 N N . ALA B 1 295 ? 5.332 -30.359 6.645 1 64.5 295 ALA B N 1
ATOM 5152 C CA . ALA B 1 295 ? 4.527 -29.969 5.488 1 64.5 295 ALA B CA 1
ATOM 5153 C C . ALA B 1 295 ? 5.367 -29.219 4.465 1 64.5 295 ALA B C 1
ATOM 5155 O O . ALA B 1 295 ? 6.027 -28.234 4.805 1 64.5 295 ALA B O 1
ATOM 5156 N N . VAL B 1 296 ? 5.551 -29.828 3.271 1 81.06 296 VAL B N 1
ATOM 5157 C CA . VAL B 1 296 ? 6.324 -29.266 2.174 1 81.06 296 VAL B CA 1
ATOM 5158 C C . VAL B 1 296 ? 5.387 -28.594 1.168 1 81.06 296 VAL B C 1
ATOM 5160 O O . VAL B 1 296 ? 4.371 -29.188 0.778 1 81.06 296 VAL B O 1
ATOM 5163 N N . ARG B 1 297 ? 5.66 -27.328 0.933 1 90.5 297 ARG B N 1
ATOM 5164 C CA . ARG B 1 297 ? 4.98 -26.656 -0.165 1 90.5 297 ARG B CA 1
ATOM 5165 C C . ARG B 1 297 ? 5.855 -26.609 -1.412 1 90.5 297 ARG B C 1
ATOM 5167 O O . ARG B 1 297 ? 7.043 -26.297 -1.331 1 90.5 297 ARG B O 1
ATOM 5174 N N . SER B 1 298 ? 5.195 -26.953 -2.523 1 94.12 298 SER B N 1
ATOM 5175 C CA . SER B 1 298 ? 5.949 -27.047 -3.77 1 94.12 298 SER B CA 1
ATOM 5176 C C . SER B 1 298 ? 5.434 -26.047 -4.797 1 94.12 298 SER B C 1
ATOM 5178 O O . SER B 1 298 ? 4.227 -25.828 -4.914 1 94.12 298 SER B O 1
ATOM 5180 N N . PHE B 1 299 ? 6.402 -25.469 -5.477 1 95.12 299 PHE B N 1
ATOM 5181 C CA . PHE B 1 299 ? 6.082 -24.547 -6.562 1 95.12 299 PHE B CA 1
ATOM 5182 C C . PHE B 1 299 ? 6.871 -24.891 -7.82 1 95.12 299 PHE B C 1
ATOM 5184 O O . PHE B 1 299 ? 8.039 -25.281 -7.734 1 95.12 299 PHE B O 1
ATOM 5191 N N . LEU B 1 300 ? 6.195 -24.812 -8.883 1 97 300 LEU B N 1
ATOM 5192 C CA . LEU B 1 300 ? 6.832 -24.875 -10.195 1 97 300 LEU B CA 1
ATOM 5193 C C . LEU B 1 300 ? 6.578 -23.594 -10.984 1 97 300 LEU B C 1
ATOM 5195 O O . LEU B 1 300 ? 5.449 -23.109 -11.031 1 97 300 LEU B O 1
ATOM 5199 N N . LEU B 1 301 ? 7.688 -23.094 -11.555 1 96.75 301 LEU B N 1
ATOM 5200 C CA . LEU B 1 301 ? 7.551 -21.906 -12.383 1 96.75 301 LEU B CA 1
ATOM 5201 C C . LEU B 1 301 ? 8.234 -22.094 -13.734 1 96.75 301 LEU B C 1
ATOM 5203 O O . LEU B 1 301 ? 9.398 -22.5 -13.789 1 96.75 301 LEU B O 1
ATOM 5207 N N . HIS B 1 302 ? 7.449 -21.859 -14.766 1 96.69 302 HIS B N 1
ATOM 5208 C CA . HIS B 1 302 ? 8.055 -21.781 -16.094 1 96.69 302 HIS B CA 1
ATOM 5209 C C . HIS B 1 302 ? 8.727 -20.438 -16.312 1 96.69 302 HIS B C 1
ATOM 5211 O O . HIS B 1 302 ? 8.125 -19.391 -16.047 1 96.69 302 HIS B O 1
ATOM 5217 N N . LEU B 1 303 ? 9.945 -20.438 -16.766 1 95.62 303 LEU B N 1
ATOM 5218 C CA . LEU B 1 303 ? 10.711 -19.188 -16.812 1 95.62 303 LEU B CA 1
ATOM 5219 C C . LEU B 1 303 ? 10.477 -18.469 -18.141 1 95.62 303 LEU B C 1
ATOM 5221 O O . LEU B 1 303 ? 10.82 -17.281 -18.266 1 95.62 303 LEU B O 1
ATOM 5225 N N . GLY B 1 304 ? 9.945 -19.125 -19.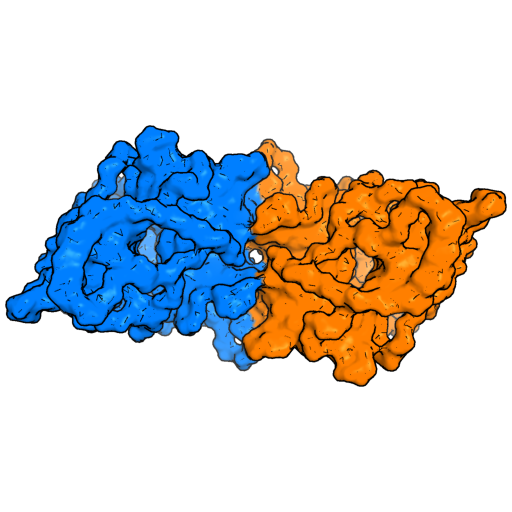109 1 91.56 304 GLY B N 1
ATOM 5226 C CA . GLY B 1 304 ? 9.5 -18.5 -20.359 1 91.56 304 GLY B CA 1
ATOM 5227 C C . GLY B 1 304 ? 10.648 -18.141 -21.281 1 91.56 304 GLY B C 1
ATOM 5228 O O . GLY B 1 304 ? 10.508 -17.266 -22.141 1 91.56 304 GLY B O 1
ATOM 5229 N N . THR B 1 305 ? 11.758 -18.797 -21.156 1 89.25 305 THR B N 1
ATOM 5230 C CA . THR B 1 305 ? 12.93 -18.469 -21.984 1 89.25 305 THR B CA 1
ATOM 5231 C C . THR B 1 305 ? 12.898 -19.234 -23.297 1 89.25 305 THR B C 1
ATOM 5233 O O . THR B 1 305 ? 13.711 -19 -24.188 1 89.25 305 THR B O 1
ATOM 5236 N N . GLY B 1 306 ? 12.039 -20.109 -23.391 1 89.94 306 GLY B N 1
ATOM 5237 C CA . GLY B 1 306 ? 11.914 -20.859 -24.641 1 89.94 306 GLY B CA 1
ATOM 5238 C C . GLY B 1 306 ? 12.836 -22.078 -24.688 1 89.94 306 GLY B C 1
ATOM 5239 O O . GLY B 1 306 ? 12.938 -22.734 -25.734 1 89.94 306 GLY B O 1
ATOM 5240 N N . ASP B 1 307 ? 13.516 -22.391 -23.688 1 88.81 307 ASP B N 1
ATOM 5241 C CA . ASP B 1 307 ? 14.469 -23.5 -23.672 1 88.81 307 ASP B CA 1
ATOM 5242 C C . ASP B 1 307 ? 14.062 -24.562 -22.656 1 88.81 307 ASP B C 1
ATOM 5244 O O . ASP B 1 307 ? 14.891 -25.375 -22.234 1 88.81 307 ASP B O 1
ATOM 5248 N N . GLY B 1 308 ? 12.867 -24.5 -22.219 1 93.06 308 GLY B N 1
ATOM 5249 C CA . GLY B 1 308 ? 12.344 -25.516 -21.328 1 93.06 308 GLY B CA 1
ATOM 5250 C C . GLY B 1 308 ? 12.875 -25.391 -19.906 1 93.06 308 GLY B C 1
ATOM 5251 O O . GLY B 1 308 ? 13.062 -26.406 -19.234 1 93.06 308 GLY B O 1
ATOM 5252 N N . ARG B 1 309 ? 13.148 -24.219 -19.531 1 94 309 ARG B N 1
ATOM 5253 C CA . ARG B 1 309 ? 13.703 -24 -18.203 1 94 309 ARG B CA 1
ATOM 5254 C C . ARG B 1 309 ? 12.602 -23.688 -17.203 1 94 309 ARG B C 1
ATOM 5256 O O . ARG B 1 309 ? 11.688 -22.906 -17.5 1 94 309 ARG B O 1
ATOM 5263 N N . PHE B 1 310 ? 12.758 -24.344 -16 1 96.69 310 PHE B N 1
ATOM 5264 C CA . PHE B 1 310 ? 11.82 -24.188 -14.891 1 96.69 310 PHE B CA 1
ATOM 5265 C C . PHE B 1 310 ? 12.562 -23.938 -13.586 1 96.69 310 PHE B C 1
ATOM 5267 O O . PHE B 1 310 ? 13.758 -24.234 -13.477 1 96.69 310 PHE B O 1
ATOM 5274 N N . CYS B 1 311 ? 11.898 -23.328 -12.695 1 97.25 311 CYS B N 1
ATOM 5275 C CA . CYS B 1 311 ? 12.328 -23.281 -11.305 1 97.25 311 CYS B CA 1
ATOM 5276 C C . CYS B 1 311 ? 11.445 -24.172 -10.43 1 97.25 311 CYS B C 1
ATOM 5278 O O . CYS B 1 311 ? 10.227 -24.016 -10.406 1 97.25 311 CYS B O 1
ATOM 5280 N N . VAL B 1 312 ? 12.031 -25.062 -9.773 1 96.38 312 VAL B N 1
ATOM 5281 C CA . VAL B 1 312 ? 11.352 -25.875 -8.766 1 96.38 312 VAL B CA 1
ATOM 5282 C C . VAL B 1 312 ? 11.648 -25.328 -7.375 1 96.38 312 VAL B C 1
ATOM 5284 O O . VAL B 1 312 ? 12.812 -25.188 -6.992 1 96.38 312 VAL B O 1
ATOM 5287 N N . ALA B 1 313 ? 10.641 -25.047 -6.699 1 96.19 313 ALA B N 1
ATOM 5288 C CA . ALA B 1 313 ? 10.805 -24.531 -5.34 1 96.19 313 ALA B CA 1
ATOM 5289 C C . ALA B 1 313 ? 10.148 -25.453 -4.32 1 96.19 313 ALA B C 1
ATOM 5291 O O . ALA B 1 313 ? 8.992 -25.844 -4.488 1 96.19 313 ALA B O 1
ATOM 5292 N N . LYS B 1 314 ? 10.867 -25.766 -3.275 1 93.94 314 LYS B N 1
ATOM 5293 C CA . LYS B 1 314 ? 10.383 -26.547 -2.146 1 93.94 314 LYS B CA 1
ATOM 5294 C C . LYS B 1 314 ? 10.547 -25.781 -0.834 1 93.94 314 LYS B C 1
ATOM 5296 O O . LYS B 1 314 ? 11.664 -25.406 -0.462 1 93.94 314 LYS B O 1
ATOM 5301 N N . PHE B 1 315 ? 9.422 -25.562 -0.224 1 92.88 315 PHE B N 1
ATOM 5302 C CA . PHE B 1 315 ? 9.453 -24.891 1.077 1 92.88 315 PHE B CA 1
ATOM 5303 C C . PHE B 1 315 ? 9.25 -25.906 2.199 1 92.88 315 PHE B C 1
ATOM 5305 O O . PHE B 1 315 ? 8.328 -26.734 2.148 1 92.88 315 PHE B O 1
ATOM 5312 N N . SER B 1 316 ? 10.102 -25.828 3.125 1 89 316 SER B N 1
ATOM 5313 C CA . SER B 1 316 ? 10.039 -26.75 4.262 1 89 316 SER B CA 1
ATOM 5314 C C . SER B 1 316 ? 10.641 -26.125 5.512 1 89 316 SER B C 1
ATOM 5316 O O . SER B 1 316 ? 10.797 -24.906 5.586 1 89 316 SER B O 1
ATOM 5318 N N . HIS B 1 317 ? 10.727 -26.953 6.477 1 85.12 317 HIS B N 1
ATOM 5319 C CA . HIS B 1 317 ? 11.414 -26.562 7.703 1 85.12 317 HIS B CA 1
ATOM 5320 C C . HIS B 1 317 ? 12.648 -27.422 7.934 1 85.12 317 HIS B C 1
ATOM 5322 O O . HIS B 1 317 ? 12.633 -28.625 7.664 1 85.12 317 HIS B O 1
ATOM 5328 N N . ASN B 1 318 ? 13.641 -26.75 8.398 1 79.75 318 ASN B N 1
ATOM 5329 C CA . ASN B 1 318 ? 14.828 -27.531 8.727 1 79.75 318 ASN B CA 1
ATOM 5330 C C . ASN B 1 318 ? 14.695 -28.188 10.094 1 79.75 318 ASN B C 1
ATOM 5332 O O . ASN B 1 318 ? 13.641 -28.109 10.727 1 79.75 318 ASN B O 1
ATOM 5336 N N . ALA B 1 319 ? 15.758 -28.859 10.461 1 75.88 319 ALA B N 1
ATOM 5337 C CA . ALA B 1 319 ? 15.758 -29.625 11.703 1 75.88 319 ALA B CA 1
ATOM 5338 C C . ALA B 1 319 ? 15.508 -28.719 12.906 1 75.88 319 ALA B C 1
ATOM 5340 O O . ALA B 1 319 ? 14.945 -29.156 13.914 1 75.88 319 ALA B O 1
ATOM 5341 N N . SER B 1 320 ? 15.875 -27.5 12.836 1 76.38 320 SER B N 1
ATOM 5342 C CA . SER B 1 320 ? 15.719 -26.547 13.93 1 76.38 320 SER B CA 1
ATOM 5343 C C . SER B 1 320 ? 14.352 -25.859 13.875 1 76.38 320 SER B C 1
ATOM 5345 O O . SER B 1 320 ? 14.047 -25.016 14.703 1 76.38 320 SER B O 1
ATOM 5347 N N . GLY B 1 321 ? 13.578 -26.203 12.852 1 78.25 321 GLY B N 1
ATOM 5348 C CA . GLY B 1 321 ? 12.25 -25.625 12.734 1 78.25 321 GLY B CA 1
ATOM 5349 C C . GLY B 1 321 ? 12.219 -24.344 11.93 1 78.25 321 GLY B C 1
ATOM 5350 O O . GLY B 1 321 ? 11.18 -23.688 11.82 1 78.25 321 GLY B O 1
ATOM 5351 N N . CYS B 1 322 ? 13.344 -23.984 11.352 1 81 322 CYS B N 1
ATOM 5352 C CA . CYS B 1 322 ? 13.422 -22.75 10.555 1 81 322 CYS B CA 1
ATOM 5353 C C . CYS B 1 322 ? 12.922 -23 9.133 1 81 322 CYS B C 1
ATOM 5355 O O . CYS B 1 322 ? 13.203 -24.047 8.539 1 81 322 CYS B O 1
ATOM 5357 N N . GLY B 1 323 ? 12.156 -22.047 8.672 1 87.75 323 GLY B N 1
ATOM 5358 C CA . GLY B 1 323 ? 11.68 -22.141 7.305 1 87.75 323 GLY B CA 1
ATOM 5359 C C . GLY B 1 323 ? 12.805 -22.094 6.281 1 87.75 323 GLY B C 1
ATOM 5360 O O . GLY B 1 323 ? 13.758 -21.344 6.438 1 87.75 323 GLY B O 1
ATOM 5361 N N . VAL B 1 324 ? 12.703 -23 5.297 1 89.44 324 VAL B N 1
ATOM 5362 C CA . VAL B 1 324 ? 13.711 -23.062 4.246 1 89.44 324 VAL B CA 1
ATOM 5363 C C . VAL B 1 324 ? 13.031 -23.094 2.877 1 89.44 324 VAL B C 1
ATOM 5365 O O . VAL B 1 324 ? 12.023 -23.781 2.689 1 89.44 324 VAL B O 1
ATOM 5368 N N . ALA B 1 325 ? 13.586 -22.297 2.008 1 93.12 325 ALA B N 1
ATOM 5369 C CA . ALA B 1 325 ? 13.188 -22.344 0.604 1 93.12 325 ALA B CA 1
ATOM 5370 C C . ALA B 1 325 ? 14.312 -22.906 -0.268 1 93.12 325 ALA B C 1
ATOM 5372 O O . ALA B 1 325 ? 15.391 -22.328 -0.339 1 93.12 325 ALA B O 1
ATOM 5373 N N . MET B 1 326 ? 14.039 -24 -0.91 1 92.88 326 MET B N 1
ATOM 5374 C CA . MET B 1 326 ? 15 -24.578 -1.848 1 92.88 326 MET B CA 1
ATOM 5375 C C . MET B 1 326 ? 14.578 -24.312 -3.289 1 92.88 326 MET B C 1
ATOM 5377 O O . MET B 1 326 ? 13.492 -24.703 -3.709 1 92.88 326 MET B O 1
ATOM 5381 N N . LEU B 1 327 ? 15.43 -23.625 -3.996 1 95.12 327 LEU B N 1
ATOM 5382 C CA . LEU B 1 327 ? 15.18 -23.344 -5.402 1 95.12 327 LEU B CA 1
ATOM 5383 C C . LEU B 1 327 ? 16.141 -24.109 -6.297 1 95.12 327 LEU B C 1
ATOM 5385 O O . LEU B 1 327 ? 17.359 -24 -6.145 1 95.12 327 LEU B O 1
ATOM 5389 N N . THR B 1 328 ? 15.562 -24.844 -7.203 1 94.12 328 THR B N 1
ATOM 5390 C CA . THR B 1 328 ? 16.359 -25.641 -8.125 1 94.12 328 THR B CA 1
ATOM 5391 C C . THR B 1 328 ? 16.062 -25.266 -9.57 1 94.12 328 THR B C 1
ATOM 5393 O O . THR B 1 328 ? 14.898 -25.234 -9.984 1 94.12 328 THR B O 1
ATOM 5396 N N . GLY B 1 329 ? 17.141 -24.969 -10.328 1 94.69 329 GLY B N 1
ATOM 5397 C CA . GLY B 1 329 ? 16.969 -24.828 -11.766 1 94.69 329 GLY B CA 1
ATOM 5398 C C . GLY B 1 329 ? 16.859 -26.156 -12.477 1 94.69 329 GLY B C 1
ATOM 5399 O O . GLY B 1 329 ? 17.641 -27.078 -12.219 1 94.69 329 GLY B O 1
ATOM 5400 N N . VAL B 1 330 ? 15.828 -26.25 -13.336 1 94.44 330 VAL B N 1
ATOM 5401 C CA . VAL B 1 330 ? 15.633 -27.484 -14.102 1 94.44 330 VAL B CA 1
ATOM 5402 C C . VAL B 1 330 ? 15.438 -27.141 -15.578 1 94.44 330 VAL B C 1
ATOM 5404 O O . VAL B 1 330 ? 14.773 -26.156 -15.914 1 94.44 330 VAL B O 1
ATOM 5407 N N . GLU B 1 331 ? 16.016 -27.984 -16.375 1 92.75 331 GLU B N 1
ATOM 5408 C CA . GLU B 1 331 ? 15.875 -27.859 -17.828 1 92.75 331 GLU B CA 1
ATOM 5409 C C . GLU B 1 331 ? 15.352 -29.156 -18.438 1 92.75 331 GLU B C 1
ATOM 5411 O O . GLU B 1 331 ? 15.898 -30.234 -18.203 1 92.75 331 GLU B O 1
ATOM 5416 N N . VAL B 1 332 ? 14.266 -29.016 -19.109 1 92.44 332 VAL B N 1
ATOM 5417 C CA . VAL B 1 332 ? 13.742 -30.156 -19.828 1 92.44 332 VAL B CA 1
ATOM 5418 C C . VAL B 1 332 ? 14.156 -30.078 -21.297 1 92.44 332 VAL B C 1
ATOM 5420 O O . VAL B 1 332 ? 13.727 -29.188 -22.031 1 92.44 332 VAL B O 1
ATOM 5423 N N . ALA B 1 333 ? 15 -30.953 -21.641 1 87.75 333 ALA B N 1
ATOM 5424 C CA . ALA B 1 333 ? 15.539 -30.969 -23 1 87.75 333 ALA B CA 1
ATOM 5425 C C . ALA B 1 333 ? 15.32 -32.344 -23.656 1 87.75 333 ALA B C 1
ATOM 5427 O O . ALA B 1 333 ? 14.93 -33.281 -23 1 87.75 333 ALA B O 1
ATOM 5428 N N . ARG B 1 334 ? 15.43 -32.25 -24.969 1 83.75 334 ARG B N 1
ATOM 5429 C CA . ARG B 1 334 ? 15.359 -33.5 -25.703 1 83.75 334 ARG B CA 1
ATOM 5430 C C . ARG B 1 334 ? 16.609 -34.344 -25.453 1 83.75 334 ARG B C 1
ATOM 5432 O O . ARG B 1 334 ? 17.719 -33.812 -25.422 1 83.75 334 ARG B O 1
ATOM 5439 N N . CYS B 1 335 ? 16.312 -35.594 -25.094 1 75.25 335 CYS B N 1
ATOM 5440 C CA . CYS B 1 335 ? 17.422 -36.5 -24.875 1 75.25 335 CYS B CA 1
ATOM 5441 C C . CYS B 1 335 ? 18.234 -36.719 -26.156 1 75.25 335 CYS B C 1
ATOM 5443 O O . CYS B 1 335 ? 17.828 -36.25 -27.234 1 75.25 335 CYS B O 1
ATOM 5445 N N . VAL B 1 336 ? 19.469 -37.25 -25.953 1 63.47 336 VAL B N 1
ATOM 5446 C CA . VAL B 1 336 ? 20.406 -37.5 -27.047 1 63.47 336 VAL B CA 1
ATOM 5447 C C . VAL B 1 336 ? 19.688 -38.281 -28.172 1 63.47 336 VAL B C 1
ATOM 5449 O O . VAL B 1 336 ? 19.922 -38.031 -29.344 1 63.47 336 VAL B O 1
ATOM 5452 N N . ASP B 1 337 ? 18.844 -39.094 -27.703 1 61.59 337 ASP B N 1
ATOM 5453 C CA . ASP B 1 337 ? 18.203 -39.906 -28.734 1 61.59 337 ASP B CA 1
ATOM 5454 C C . ASP B 1 337 ? 17.109 -39.094 -29.453 1 61.59 337 ASP B C 1
ATOM 5456 O O . ASP B 1 337 ? 16.562 -39.531 -30.469 1 61.59 337 ASP B O 1
ATOM 5460 N N . GLY B 1 338 ? 16.875 -37.906 -29 1 61.97 338 GLY B N 1
ATOM 5461 C CA . GLY B 1 338 ? 16.062 -36.906 -29.656 1 61.97 338 GLY B CA 1
ATOM 5462 C C . GLY B 1 338 ? 14.57 -37.094 -29.406 1 61.97 338 GLY B C 1
ATOM 5463 O O . GLY B 1 338 ? 13.766 -36.219 -29.703 1 61.97 338 GLY B O 1
ATOM 5464 N N . VAL B 1 339 ? 14.18 -38.188 -28.922 1 63.72 339 VAL B N 1
ATOM 5465 C CA . VAL B 1 339 ? 12.758 -38.5 -28.875 1 63.72 339 VAL B CA 1
ATOM 5466 C C . VAL B 1 339 ? 12.219 -38.25 -27.453 1 63.72 339 VAL B C 1
ATOM 5468 O O . VAL B 1 339 ? 11.203 -37.594 -27.281 1 63.72 339 VAL B O 1
ATOM 5471 N N . ALA B 1 340 ? 12.953 -38.75 -26.531 1 81.88 340 ALA B N 1
ATOM 5472 C CA . ALA B 1 340 ? 12.477 -38.656 -25.141 1 81.88 340 ALA B CA 1
ATOM 5473 C C . ALA B 1 340 ? 12.961 -37.375 -24.469 1 81.88 340 ALA B C 1
ATOM 5475 O O . ALA B 1 340 ? 13.977 -36.781 -24.875 1 81.88 340 ALA B O 1
ATOM 5476 N N . LEU B 1 341 ? 12.109 -36.812 -23.703 1 90.56 341 LEU B N 1
ATOM 5477 C CA . LEU B 1 341 ? 12.508 -35.656 -22.938 1 90.56 341 LEU B CA 1
ATOM 5478 C C . LEU B 1 341 ? 13.305 -36.062 -21.703 1 90.56 341 LEU B C 1
ATOM 5480 O O . LEU B 1 341 ? 12.977 -37.031 -21.047 1 90.56 341 LEU B O 1
ATOM 5484 N N . CYS B 1 342 ? 14.359 -35.344 -21.547 1 89.38 342 CYS B N 1
ATOM 5485 C CA . CYS B 1 342 ? 15.18 -35.531 -20.344 1 89.38 342 CYS B CA 1
ATOM 5486 C C . CYS B 1 342 ? 15.172 -34.281 -19.469 1 89.38 342 CYS B C 1
ATOM 5488 O O . CYS B 1 342 ? 15.062 -33.188 -19.984 1 89.38 342 CYS B O 1
ATOM 5490 N N . LEU B 1 343 ? 15.203 -34.531 -18.219 1 90.88 343 LEU B N 1
ATOM 5491 C CA . LEU B 1 343 ? 15.258 -33.438 -17.25 1 90.88 343 LEU B CA 1
ATOM 5492 C C . LEU B 1 343 ? 16.672 -33.281 -16.703 1 90.88 343 LEU B C 1
ATOM 5494 O O . LEU B 1 343 ? 17.266 -34.25 -16.219 1 90.88 343 LEU B O 1
ATOM 5498 N N . VAL B 1 344 ? 17.203 -32.156 -16.812 1 87.56 344 VAL B N 1
ATOM 5499 C CA . VAL B 1 344 ? 18.516 -31.844 -16.281 1 87.56 344 VAL B CA 1
ATOM 5500 C C . VAL B 1 344 ? 18.375 -30.922 -15.062 1 87.56 344 VAL B C 1
ATOM 5502 O O . VAL B 1 344 ? 17.797 -29.844 -15.156 1 87.56 344 VAL B O 1
ATOM 5505 N N . LYS B 1 345 ? 18.906 -31.375 -13.992 1 90 345 LYS B N 1
ATOM 5506 C CA . LYS B 1 345 ? 18.938 -30.531 -12.797 1 90 345 LYS B CA 1
ATOM 5507 C C . LYS B 1 345 ? 20.188 -29.641 -12.789 1 90 345 LYS B C 1
ATOM 5509 O O . LYS B 1 345 ? 21.297 -30.125 -13.016 1 90 345 LYS B O 1
ATOM 5514 N N . HIS B 1 346 ? 19.953 -28.406 -12.547 1 91.56 346 HIS B N 1
ATOM 5515 C CA . HIS B 1 346 ? 21.047 -27.469 -12.438 1 91.56 346 HIS B CA 1
ATOM 5516 C C . HIS B 1 346 ? 21.391 -27.172 -10.977 1 91.56 346 HIS B C 1
ATOM 5518 O O . HIS B 1 346 ? 21.703 -28.094 -10.211 1 91.56 346 HIS B O 1
ATOM 5524 N N . LYS B 1 347 ? 21.516 -25.969 -10.617 1 90.88 347 LYS B N 1
ATOM 5525 C CA . LYS B 1 347 ? 21.922 -25.609 -9.266 1 90.88 347 LYS B CA 1
ATOM 5526 C C . LYS B 1 347 ? 20.719 -25.609 -8.312 1 90.88 347 LYS B C 1
ATOM 5528 O O . LYS B 1 347 ? 19.609 -25.297 -8.727 1 90.88 347 LYS B O 1
ATOM 5533 N N . THR B 1 348 ? 21.016 -26 -7.113 1 92.06 348 THR B N 1
ATOM 5534 C CA . THR B 1 348 ? 20.047 -25.875 -6.035 1 92.06 348 THR B CA 1
ATOM 5535 C C . THR B 1 348 ? 20.547 -24.922 -4.961 1 92.06 348 THR B C 1
ATOM 5537 O O . THR B 1 348 ? 21.656 -25.062 -4.445 1 92.06 348 THR B O 1
ATOM 5540 N N . TYR B 1 349 ? 19.75 -23.906 -4.734 1 92.75 349 TYR B N 1
ATOM 5541 C CA . TYR B 1 349 ? 20.062 -22.953 -3.67 1 92.75 349 TYR B CA 1
ATOM 5542 C C . TYR B 1 349 ? 19.094 -23.109 -2.496 1 92.75 349 TYR B C 1
ATOM 5544 O O . TYR B 1 349 ? 17.891 -23.281 -2.691 1 92.75 349 TYR B O 1
ATOM 5552 N N . SER B 1 350 ? 19.656 -23.078 -1.273 1 90.88 350 SER B N 1
ATOM 5553 C CA . SER B 1 350 ? 18.875 -23.047 -0.045 1 90.88 350 SER B CA 1
ATOM 5554 C C . SER B 1 350 ? 18.891 -21.672 0.603 1 90.88 350 SER B C 1
ATOM 5556 O O . SER B 1 350 ? 19.969 -21.125 0.856 1 90.88 350 SER B O 1
ATOM 5558 N N . TYR B 1 351 ? 17.703 -21.125 0.79 1 88.62 351 TYR B N 1
ATOM 5559 C CA . TYR B 1 351 ? 17.578 -19.844 1.47 1 88.62 351 TYR B CA 1
ATOM 5560 C C . TYR B 1 351 ? 17.078 -20.031 2.898 1 88.62 351 TYR B C 1
ATOM 5562 O O . TYR B 1 351 ? 15.875 -19.938 3.166 1 88.62 351 TYR B O 1
ATOM 5570 N N . GLY B 1 352 ? 17.453 -20.781 3.801 1 74.5 352 GLY B N 1
ATOM 5571 C CA . GLY B 1 352 ? 17.031 -21.062 5.164 1 74.5 352 GLY B CA 1
ATOM 5572 C C . GLY B 1 352 ? 17.781 -20.25 6.199 1 74.5 352 GLY B C 1
ATOM 5573 O O . GLY B 1 352 ? 17.172 -19.641 7.078 1 74.5 352 GLY B O 1
ATOM 5574 N N . GLY B 1 353 ? 19.062 -20.344 6.25 1 60.78 353 GLY B N 1
ATOM 5575 C CA . GLY B 1 353 ? 19.891 -19.766 7.297 1 60.78 353 GLY B CA 1
ATOM 5576 C C . GLY B 1 353 ? 19.766 -18.25 7.391 1 60.78 353 GLY B C 1
ATOM 5577 O O . GLY B 1 353 ? 20.156 -17.656 8.391 1 60.78 353 GLY B O 1
ATOM 5578 N N . LEU B 1 354 ? 19.141 -17.812 6.414 1 58.09 354 LEU B N 1
ATOM 5579 C CA . LEU B 1 354 ? 19.109 -16.359 6.34 1 58.09 354 LEU B CA 1
ATOM 5580 C C . LEU B 1 354 ? 17.719 -15.82 6.672 1 58.09 354 LEU B C 1
ATOM 5582 O O . LEU B 1 354 ? 17.547 -14.617 6.906 1 58.09 354 LEU B O 1
ATOM 5586 N N . LEU B 1 355 ? 16.844 -16.969 6.625 1 64.56 355 LEU B N 1
ATOM 5587 C CA . LEU B 1 355 ? 15.508 -16.609 7.102 1 64.56 355 LEU B CA 1
ATOM 5588 C C . LEU B 1 355 ? 15.438 -16.672 8.625 1 64.56 355 LEU B C 1
ATOM 5590 O O . LEU B 1 355 ? 15.961 -17.609 9.234 1 64.56 355 LEU B O 1
ATOM 5594 N N . GLY B 1 356 ? 16.047 -15.75 9.32 1 61.94 356 GLY B N 1
ATOM 5595 C CA . GLY B 1 356 ? 15.969 -15.766 10.773 1 61.94 356 GLY B CA 1
ATOM 5596 C C . GLY B 1 356 ? 14.977 -16.781 11.305 1 61.94 356 GLY B C 1
ATOM 5597 O O . GLY B 1 356 ? 14.219 -17.375 10.539 1 61.94 356 GLY B O 1
ATOM 5598 N N . ASP B 1 357 ? 15 -17.219 12.508 1 63.81 357 ASP B N 1
ATOM 5599 C CA . ASP B 1 357 ? 14.195 -18.234 13.18 1 63.81 357 ASP B CA 1
ATOM 5600 C C . ASP B 1 357 ? 12.703 -17.969 12.992 1 63.81 357 ASP B C 1
ATOM 5602 O O . ASP B 1 357 ? 11.898 -18.891 12.977 1 63.81 357 ASP B O 1
ATOM 5606 N N . ASP B 1 358 ? 12.5 -16.812 12.664 1 76.5 358 ASP B N 1
ATOM 5607 C CA . ASP B 1 358 ? 11.078 -16.484 12.664 1 76.5 358 ASP B CA 1
ATOM 5608 C C . ASP B 1 358 ? 10.578 -16.188 11.25 1 76.5 358 ASP B C 1
ATOM 5610 O O . ASP B 1 358 ? 9.422 -15.812 11.062 1 76.5 358 ASP B O 1
ATOM 5614 N N . ASP B 1 359 ? 11.438 -16.562 10.305 1 86.31 359 ASP B N 1
ATOM 5615 C CA . ASP B 1 359 ? 11.047 -16.266 8.93 1 86.31 359 ASP B CA 1
ATOM 5616 C C . ASP B 1 359 ? 10.57 -17.531 8.211 1 86.31 359 ASP B C 1
ATOM 5618 O O . ASP B 1 359 ? 11.148 -18.609 8.375 1 86.31 359 ASP B O 1
ATOM 5622 N N . LYS B 1 360 ? 9.523 -17.453 7.523 1 89.44 360 LYS B N 1
ATOM 5623 C CA . LYS B 1 360 ? 8.945 -18.562 6.77 1 89.44 360 LYS B CA 1
ATOM 5624 C C . LYS B 1 360 ? 8.672 -18.156 5.324 1 89.44 360 LYS B C 1
ATOM 5626 O O . LYS B 1 360 ? 8.016 -17.141 5.07 1 89.44 360 LYS B O 1
ATOM 5631 N N . PRO B 1 361 ? 9.227 -19 4.43 1 93.12 361 PRO B N 1
ATOM 5632 C CA . PRO B 1 361 ? 8.828 -18.734 3.047 1 93.12 361 PRO B CA 1
ATOM 5633 C C . PRO B 1 361 ? 7.348 -19.016 2.799 1 93.12 361 PRO B C 1
ATOM 5635 O O . PRO B 1 361 ? 6.812 -20.016 3.279 1 93.12 361 PRO B O 1
ATOM 5638 N N . VAL B 1 362 ? 6.723 -18.156 2.037 1 93.19 362 VAL B N 1
ATOM 5639 C CA . VAL B 1 362 ? 5.273 -18.234 1.865 1 93.19 362 VAL B CA 1
ATOM 5640 C C . VAL B 1 362 ? 4.945 -18.688 0.444 1 93.19 362 VAL B C 1
ATOM 5642 O O . VAL B 1 362 ? 4.168 -19.625 0.25 1 93.19 362 VAL B O 1
ATOM 5645 N N . CYS B 1 363 ? 5.52 -18.031 -0.532 1 95.19 363 CYS B N 1
ATOM 5646 C CA . CYS B 1 363 ? 5.258 -18.406 -1.919 1 95.19 363 CYS B CA 1
ATOM 5647 C C . CYS B 1 363 ? 6.363 -17.891 -2.836 1 95.19 363 CYS B C 1
ATOM 5649 O O . CYS B 1 363 ? 7.184 -17.062 -2.428 1 95.19 363 CYS B O 1
ATOM 5651 N N . LEU B 1 364 ? 6.383 -18.469 -3.971 1 97 364 LEU B N 1
ATOM 5652 C CA . LEU B 1 364 ? 7.277 -18.047 -5.043 1 97 364 LEU B CA 1
ATOM 5653 C C . LEU B 1 364 ? 6.484 -17.609 -6.273 1 97 364 LEU B C 1
ATOM 5655 O O . LEU B 1 364 ? 5.645 -18.375 -6.77 1 97 364 LEU B O 1
ATOM 5659 N N . LEU B 1 365 ? 6.77 -16.391 -6.664 1 96.5 365 LEU B N 1
ATOM 5660 C CA . LEU B 1 365 ? 6.078 -15.836 -7.816 1 96.5 365 LEU B CA 1
ATOM 5661 C C . LEU B 1 365 ? 7.031 -15.68 -9 1 96.5 365 LEU B C 1
ATOM 5663 O O . LEU B 1 365 ? 8.195 -15.32 -8.82 1 96.5 365 LEU B O 1
#

pLDDT: mean 82.9, std 15.1, range [39.34, 97.88]

Radius of gyration: 30.16 Å; Cα contacts (8 Å, |Δi|>4): 1827; chains: 2; bounding box: 61×81×59 Å